Protein AF-A0A9N7YUW0-F1 (afdb_monomer_lite)

Secondary structure (DSSP, 8-state):
---------------------------------------------------PPPPP--TTSSHHHHHHHHHTTSS------------S-HHHHHHHHHHHHHHHHHHHHHHHHHHHHHHHHHHHHHHHHHHHHHHHHHHHHHHHHHHHHHHHHHHHHHHHHHHHHHHHHHHHHHHHHHHHHHHHHHHHHHHHHHHHHHHHHHHHHHHHHHHHHHHH-TTGGGTTTS----S--SS-S-----------------TTHHHHHHHHHHHHHHHHHHHHHHHHHHHHHHHHHHHHHHHHHHHHHHHHHHHHHHHHHHHHHHHHHHHHHHHHHHHHHHHHHHHHHHHHHHHHHHHHHHHHHHHHHHHHHHHHHHHHHHHHHHHHHHHHHHHTTS---S-HHHHHHHHHHHHHHHHHHHHHHHHHHHHHHHHHHHHHHHHHS--S-----------S-----SGGG--TTHHHHHHHHHHHHHHHHHSS-------SHHHHHHHHHHHHHHHHHHHHHHHHHHHHHHHHHHHHHHHHHHHHHHHHHHHHHHHHHHHHHHHHHHHTTSS-HHHHHHHHHHHHHHHHHHHHHHHHHHHHHHHHHHHHHHHHHHHHHHHHHHHHHHHHHHHHHHHHHHHHHHHHHHHHTPPP---------------------SS--------

pLDDT: mean 73.11, std 24.08, range [27.42, 98.0]

Radius of gyration: 76.54 Å; chains: 1; bounding box: 169×118×225 Å

Organism: Pleuronectes platessa (NCBI:txid8262)

Foldseek 3Di:
DDDDDDDDDDDDDDDDDDDDDDDDDDDDDDDDDDDDDDDDDDDDDDDDDDDDDDDDDDPDPPPVVVVVVVVVVPDDPDDDDDDDDDDPPCPPVVVVVVVVVVVVVVVVVVVVVVVVVVVVVVVVVVVVVVVVVVVVVVVVVVVVVVVVVVVVVVVVVVVVVVVVVVVVVVVVVVVVVVVVVVVVVVVVVVVVVVVVVVVVVVVVVVVVVVVCVVVVPPPVVVPVVPDDDDPDPPDDPDDDDDDDDDDDDDDDDDPDVCVVVVVVVVVVVVVVVVVVVVVVVVVVVVVVVVVVVVVVVVVVVVVVVVVVVVVVVVVVVVVVVVVVVVVVVVVVVVVVVVVVVVVVVVVVVVVVVVVVVVVVVVVVVVVVVVVVVVVVVVVVVVVVVVVVPDPDPDDPVVVVVVVVVVVVVVVVVVVVLVVLVVLLVVLVVLLVVLVVVPPDDDDDDDDDDDDPDDPPVDSVPDPPCSSVVSVVSSVVSVVVVVVPDDDDDDDDPVVVVVVVVVVVVVVVVVVVVVVVVVVVVVVVVVVVVVVVVVVVVVVVVVVVVVVVVVVVVVVVVVVCPPVPVVNVVVVVVVVVVVVVVVVVVVVVVVVVVVVVVVVVVVVVVVVVVVVVVVVVVVVVVVVVVVVVVVVVVVVVVVVVPDDDDDDDDDDDDDDDDDDDDDDDPDDPDDDDDDD

Structure (mmCIF, N/CA/C/O backbone):
data_AF-A0A9N7YUW0-F1
#
_entry.id   AF-A0A9N7YUW0-F1
#
loop_
_atom_site.group_PDB
_atom_site.id
_atom_site.type_symbol
_atom_site.label_atom_id
_atom_site.label_alt_id
_atom_site.label_comp_id
_atom_site.label_asym_id
_atom_site.label_entity_id
_atom_site.label_seq_id
_atom_site.pdbx_PDB_ins_code
_atom_site.Cartn_x
_atom_site.Cartn_y
_atom_site.Cartn_z
_atom_site.occupancy
_atom_site.B_iso_or_equiv
_atom_site.auth_seq_id
_atom_site.auth_comp_id
_atom_site.auth_asym_id
_atom_site.auth_atom_id
_atom_site.pdbx_PDB_model_num
ATOM 1 N N . MET A 1 1 ? 71.949 -14.249 -16.313 1.00 35.94 1 MET A N 1
ATOM 2 C CA . MET A 1 1 ? 70.886 -13.232 -16.314 1.00 35.94 1 MET A CA 1
ATOM 3 C C . MET A 1 1 ? 69.766 -13.780 -17.174 1.00 35.94 1 MET A C 1
ATOM 5 O O . MET A 1 1 ? 69.980 -13.961 -18.362 1.00 35.94 1 MET A O 1
ATOM 9 N N . ASP A 1 2 ? 68.710 -14.185 -16.467 1.00 36.38 2 ASP A N 1
ATOM 10 C CA . ASP A 1 2 ? 67.295 -14.394 -16.820 1.00 36.38 2 ASP A CA 1
ATOM 11 C C . ASP A 1 2 ? 66.961 -15.308 -18.023 1.00 36.38 2 ASP A C 1
ATOM 13 O O . ASP A 1 2 ? 67.415 -15.096 -19.134 1.00 36.38 2 ASP A O 1
ATOM 17 N N . GLY A 1 3 ? 66.143 -16.359 -17.921 1.00 36.03 3 GLY A N 1
ATOM 18 C CA . GLY A 1 3 ? 65.212 -16.715 -16.852 1.00 36.03 3 GLY A CA 1
ATOM 19 C C . GLY A 1 3 ? 64.031 -17.559 -17.367 1.00 36.03 3 GLY A C 1
ATOM 20 O O . GLY A 1 3 ? 62.911 -17.087 -17.319 1.00 36.03 3 GLY A O 1
ATOM 21 N N . TRP A 1 4 ? 64.302 -18.775 -17.865 1.00 34.94 4 TRP A N 1
ATOM 22 C CA . TRP A 1 4 ? 63.419 -19.963 -17.933 1.00 34.94 4 TRP A CA 1
ATOM 23 C C . TRP A 1 4 ? 62.058 -19.870 -18.665 1.00 34.94 4 TRP A C 1
ATOM 25 O O . TRP A 1 4 ? 61.071 -19.339 -18.171 1.00 34.94 4 TRP A O 1
ATOM 35 N N . SER A 1 5 ? 61.969 -20.559 -19.809 1.00 32.22 5 SER A N 1
ATOM 36 C CA . SER A 1 5 ? 60.719 -21.023 -20.430 1.00 32.22 5 SER A CA 1
ATOM 37 C C . SER A 1 5 ? 60.823 -22.533 -20.643 1.00 32.22 5 SER A C 1
ATOM 39 O O . SER A 1 5 ? 61.672 -22.983 -21.409 1.00 32.22 5 SER A O 1
ATOM 41 N N . ILE A 1 6 ? 59.987 -23.320 -19.959 1.00 36.06 6 ILE A N 1
ATOM 42 C CA . ILE A 1 6 ? 59.836 -24.758 -20.210 1.00 36.06 6 ILE A CA 1
ATOM 43 C C . ILE A 1 6 ? 58.376 -25.036 -20.559 1.00 36.06 6 ILE A C 1
ATOM 45 O O . ILE A 1 6 ? 57.453 -24.805 -19.782 1.00 36.06 6 ILE A O 1
ATOM 49 N N . THR A 1 7 ? 58.216 -25.529 -21.777 1.00 38.62 7 THR A N 1
ATOM 50 C CA . THR A 1 7 ? 57.043 -26.140 -22.388 1.00 38.62 7 THR A CA 1
ATOM 51 C C . THR A 1 7 ? 56.665 -27.442 -21.681 1.00 38.62 7 THR A C 1
ATOM 53 O O . THR A 1 7 ? 57.523 -28.274 -21.398 1.00 38.62 7 THR A O 1
ATOM 56 N N . SER A 1 8 ? 55.371 -27.678 -21.451 1.00 31.95 8 SER A N 1
ATOM 57 C CA . SER A 1 8 ? 54.840 -29.025 -21.193 1.00 31.95 8 SER A CA 1
ATOM 58 C C . SER A 1 8 ? 53.357 -29.130 -21.559 1.00 31.95 8 SER A C 1
ATOM 60 O O . SER A 1 8 ? 52.520 -28.348 -21.119 1.00 31.95 8 SER A O 1
ATOM 62 N N . ARG A 1 9 ? 53.054 -30.141 -22.372 1.00 33.72 9 ARG A N 1
ATOM 63 C CA . ARG A 1 9 ? 51.741 -30.723 -22.692 1.00 33.72 9 ARG A CA 1
ATOM 64 C C . ARG A 1 9 ? 51.975 -32.252 -22.720 1.00 33.72 9 ARG A C 1
ATOM 66 O O . ARG A 1 9 ? 53.111 -32.655 -22.958 1.00 33.72 9 ARG A O 1
ATOM 73 N N . PRO A 1 10 ? 50.942 -33.106 -22.690 1.00 44.53 10 PRO A N 1
ATOM 74 C CA . PRO A 1 10 ? 50.023 -33.408 -21.591 1.00 44.53 10 PRO A CA 1
ATOM 75 C C . PRO A 1 10 ? 50.118 -34.894 -21.157 1.00 44.53 10 PRO A C 1
ATOM 77 O O . PRO A 1 10 ? 50.583 -35.743 -21.913 1.00 44.53 10 PRO A O 1
ATOM 80 N N . GLY A 1 11 ? 49.605 -35.235 -19.972 1.00 31.61 11 GLY A N 1
ATOM 81 C CA . GLY A 1 11 ? 49.445 -36.620 -19.511 1.00 31.61 11 GLY A CA 1
ATOM 82 C C . GLY A 1 11 ? 48.113 -36.804 -18.780 1.00 31.61 11 GLY A C 1
ATOM 83 O O . GLY A 1 11 ? 47.734 -35.954 -17.981 1.00 31.61 11 GLY A O 1
ATOM 84 N N . GLN A 1 12 ? 47.398 -37.888 -19.102 1.00 40.25 12 GLN A N 1
ATOM 85 C CA . GLN A 1 12 ? 46.165 -38.341 -18.436 1.00 40.25 12 GLN A CA 1
ATOM 86 C C . GLN A 1 12 ? 46.346 -38.513 -16.916 1.00 40.25 12 GLN A C 1
ATOM 88 O O . GLN A 1 12 ? 47.475 -38.675 -16.449 1.00 40.25 12 GLN A O 1
ATOM 93 N N . PRO A 1 13 ? 45.241 -38.608 -16.150 1.00 35.56 13 PRO A N 1
ATOM 94 C CA . PRO A 1 13 ? 45.016 -39.906 -15.498 1.00 35.56 13 PRO A CA 1
ATOM 95 C C . PRO A 1 13 ? 43.543 -40.322 -15.302 1.00 35.56 13 PRO A C 1
ATOM 97 O O . PRO A 1 13 ? 42.621 -39.512 -15.243 1.00 35.56 13 PRO A O 1
ATOM 100 N N . SER A 1 14 ? 43.371 -41.633 -15.136 1.00 32.12 14 SER A N 1
ATOM 101 C CA . SER A 1 14 ? 42.190 -42.341 -14.627 1.00 32.12 14 SER A CA 1
ATOM 102 C C . SER A 1 14 ? 42.435 -42.797 -13.154 1.00 32.12 14 SER A C 1
ATOM 104 O O . SER A 1 14 ? 43.463 -42.435 -12.582 1.00 32.12 14 SER A O 1
ATOM 106 N N . PRO A 1 15 ? 41.507 -43.493 -12.459 1.00 48.00 15 PRO A N 1
ATOM 107 C CA . PRO A 1 15 ? 40.964 -43.083 -11.160 1.00 48.00 15 PRO A CA 1
ATOM 108 C C . PRO A 1 15 ? 41.606 -43.774 -9.935 1.00 48.00 15 PRO A C 1
ATOM 110 O O . PRO A 1 15 ? 42.065 -44.912 -10.016 1.00 48.00 15 PRO A O 1
ATOM 113 N N . VAL A 1 16 ? 41.554 -43.125 -8.762 1.00 33.03 16 VAL A N 1
ATOM 114 C CA . VAL A 1 16 ? 41.955 -43.709 -7.465 1.00 33.03 16 VAL A CA 1
ATOM 115 C C . VAL A 1 16 ? 40.783 -43.726 -6.476 1.00 33.03 16 VAL A C 1
ATOM 117 O O . VAL A 1 16 ? 39.876 -42.901 -6.502 1.00 33.03 16 VAL A O 1
ATOM 120 N N . ARG A 1 17 ? 40.820 -44.770 -5.652 1.00 31.94 17 ARG A N 1
ATOM 121 C CA . ARG A 1 17 ? 39.779 -45.452 -4.885 1.00 31.94 17 ARG A CA 1
ATOM 122 C C . ARG A 1 17 ? 39.569 -44.864 -3.477 1.00 31.94 17 ARG A C 1
ATOM 124 O O . ARG A 1 17 ? 40.528 -44.571 -2.781 1.00 31.94 17 ARG A O 1
ATOM 131 N N . ALA A 1 18 ? 38.295 -44.812 -3.089 1.00 30.75 18 ALA A N 1
ATOM 132 C CA . ALA A 1 18 ? 37.659 -44.949 -1.769 1.00 30.75 18 ALA A CA 1
ATOM 133 C C . ALA A 1 18 ? 38.460 -44.770 -0.452 1.00 30.75 18 ALA A C 1
ATOM 135 O O . ALA A 1 18 ? 39.335 -45.567 -0.119 1.00 30.75 18 ALA A O 1
ATOM 136 N N . GLY A 1 19 ? 37.937 -43.876 0.399 1.00 28.55 19 GLY A N 1
ATOM 137 C CA . GLY A 1 19 ? 38.043 -43.886 1.863 1.00 28.55 19 GLY A CA 1
ATOM 138 C C . GLY A 1 19 ? 36.685 -43.509 2.484 1.00 28.55 19 GLY A C 1
ATOM 139 O O . GLY A 1 19 ? 36.064 -42.542 2.064 1.00 28.55 19 GLY A O 1
ATOM 140 N N . ARG A 1 20 ? 36.202 -44.345 3.410 1.00 34.12 20 ARG A N 1
ATOM 141 C CA . ARG A 1 20 ? 34.862 -44.398 4.041 1.00 34.12 20 ARG A CA 1
ATOM 142 C C . ARG A 1 20 ? 34.511 -43.193 4.919 1.00 34.12 20 ARG A C 1
ATOM 144 O O . ARG A 1 20 ? 35.407 -42.703 5.584 1.00 34.12 20 ARG A O 1
ATOM 151 N N . LEU A 1 21 ? 33.206 -42.934 5.096 1.00 28.95 21 LEU A N 1
ATOM 152 C CA . LEU A 1 21 ? 32.532 -42.609 6.377 1.00 28.95 21 LEU A CA 1
ATOM 153 C C . LEU A 1 21 ? 31.022 -43.011 6.297 1.00 28.95 21 LEU A C 1
ATOM 155 O O . LEU A 1 21 ? 30.549 -43.304 5.197 1.00 28.95 21 LEU A O 1
ATOM 159 N N . PRO A 1 22 ? 30.302 -43.183 7.430 1.00 41.19 22 PRO A N 1
ATOM 160 C CA . PRO A 1 22 ? 29.308 -44.247 7.613 1.00 41.19 22 PRO A CA 1
ATOM 161 C C . PRO A 1 22 ? 27.838 -43.868 7.361 1.00 41.19 22 PRO A C 1
ATOM 163 O O . PRO A 1 22 ? 27.438 -42.713 7.292 1.00 41.19 22 PRO A O 1
ATOM 166 N N . ARG A 1 23 ? 27.045 -44.938 7.265 1.00 29.55 23 ARG A N 1
ATOM 167 C CA . ARG A 1 23 ? 25.604 -45.038 7.023 1.00 29.55 23 ARG A CA 1
ATOM 168 C C . ARG A 1 23 ? 24.810 -44.765 8.310 1.00 29.55 23 ARG A C 1
ATOM 170 O O . ARG A 1 23 ? 25.010 -45.479 9.287 1.00 29.55 23 ARG A O 1
ATOM 177 N N . VAL A 1 24 ? 23.849 -43.842 8.267 1.00 30.05 24 VAL A N 1
ATOM 178 C CA . VAL A 1 24 ? 22.681 -43.827 9.168 1.00 30.05 24 VAL A CA 1
ATOM 179 C C . VAL A 1 24 ? 21.428 -43.844 8.295 1.00 30.05 24 VAL A C 1
ATOM 181 O O . VAL A 1 24 ? 21.305 -43.090 7.333 1.00 30.05 24 VAL A O 1
ATOM 184 N N . GLN A 1 25 ? 20.569 -44.818 8.573 1.00 31.53 25 GLN A N 1
ATOM 185 C CA . GLN A 1 25 ? 19.338 -45.125 7.858 1.00 31.53 25 GLN A CA 1
ATOM 186 C C . GLN A 1 25 ? 18.223 -44.177 8.304 1.00 31.53 25 GLN A C 1
ATOM 188 O O . GLN A 1 25 ? 18.013 -44.026 9.501 1.00 31.53 25 GLN A O 1
ATOM 193 N N . HIS A 1 26 ? 17.434 -43.661 7.362 1.00 31.91 26 HIS A N 1
ATOM 194 C CA . HIS A 1 26 ? 16.040 -43.329 7.639 1.00 31.91 26 HIS A CA 1
ATOM 195 C C . HIS A 1 26 ? 15.146 -43.972 6.579 1.00 31.91 26 HIS A C 1
ATOM 197 O O . HIS A 1 26 ? 15.302 -43.772 5.374 1.00 31.91 26 HIS A O 1
ATOM 203 N N . HIS A 1 27 ? 14.263 -44.826 7.087 1.00 29.06 27 HIS A N 1
ATOM 204 C CA . HIS A 1 27 ? 13.185 -45.496 6.388 1.00 29.06 27 HIS A CA 1
ATOM 205 C C . HIS A 1 27 ? 12.212 -44.482 5.779 1.00 29.06 27 HIS A C 1
ATOM 207 O O . HIS A 1 27 ? 11.758 -43.574 6.467 1.00 29.06 27 HIS A O 1
ATOM 213 N N . TRP A 1 28 ? 11.831 -44.700 4.522 1.00 28.92 28 TRP A N 1
ATOM 214 C CA . TRP A 1 28 ? 10.609 -44.140 3.953 1.00 28.92 28 TRP A CA 1
ATOM 215 C C . TRP A 1 28 ? 9.543 -45.231 4.011 1.00 28.92 28 TRP A C 1
ATOM 217 O O . TRP A 1 28 ? 9.632 -46.228 3.295 1.00 28.92 28 TRP A O 1
ATOM 227 N N . SER A 1 29 ? 8.564 -45.078 4.900 1.00 27.42 29 SER A N 1
ATOM 228 C CA . SER A 1 29 ? 7.358 -45.898 4.905 1.00 27.42 29 SER A CA 1
ATOM 229 C C . SER A 1 29 ? 6.376 -45.343 3.877 1.00 27.42 29 SER A C 1
ATOM 231 O O . SER A 1 29 ? 5.880 -44.225 3.988 1.00 27.42 29 SER A O 1
ATOM 233 N N . TRP A 1 30 ? 6.091 -46.147 2.858 1.00 27.66 30 TRP A N 1
ATOM 234 C CA . TRP A 1 30 ? 4.898 -45.995 2.036 1.00 27.66 30 TRP A CA 1
ATOM 235 C C . TRP A 1 30 ? 3.723 -46.617 2.790 1.00 27.66 30 TRP A C 1
ATOM 237 O O . TRP A 1 30 ? 3.786 -47.784 3.172 1.00 27.66 30 TRP A O 1
ATOM 247 N N . THR A 1 31 ? 2.641 -45.865 2.970 1.00 30.97 31 THR A N 1
ATOM 248 C CA . THR A 1 31 ? 1.319 -46.441 3.237 1.00 30.97 31 THR A CA 1
ATOM 249 C C . THR A 1 31 ? 0.355 -45.916 2.187 1.00 30.97 31 THR A C 1
ATOM 251 O O . THR A 1 31 ? 0.099 -44.722 2.071 1.00 30.97 31 THR A O 1
ATOM 254 N N . ALA A 1 32 ? -0.118 -46.843 1.362 1.00 32.41 32 ALA A N 1
ATOM 255 C CA . ALA A 1 32 ? -1.231 -46.651 0.456 1.00 32.41 32 ALA A CA 1
ATOM 256 C C . ALA A 1 32 ? -2.531 -46.870 1.235 1.00 32.41 32 ALA A C 1
ATOM 258 O O . ALA A 1 32 ? -2.669 -47.885 1.919 1.00 32.41 32 ALA A O 1
ATOM 259 N N . THR A 1 33 ? -3.515 -45.981 1.100 1.00 32.84 33 THR A N 1
ATOM 260 C CA . THR A 1 33 ? -4.917 -46.329 1.372 1.00 32.84 33 THR A CA 1
ATOM 261 C C . THR A 1 33 ? -5.847 -45.553 0.436 1.00 32.84 33 THR A C 1
ATOM 263 O O . THR A 1 33 ? -6.101 -44.370 0.614 1.00 32.84 33 THR A O 1
ATOM 266 N N . ALA A 1 34 ? -6.273 -46.284 -0.596 1.00 29.83 34 ALA A N 1
ATOM 267 C CA . ALA A 1 34 ? -7.558 -46.285 -1.296 1.00 29.83 34 ALA A CA 1
ATOM 268 C C . ALA A 1 34 ? -8.252 -44.959 -1.679 1.00 29.83 34 ALA A C 1
ATOM 270 O O . ALA A 1 34 ? -8.882 -44.284 -0.872 1.00 29.83 34 ALA A O 1
ATOM 271 N N . TRP A 1 35 ? -8.307 -44.729 -2.994 1.00 32.16 35 TRP A N 1
ATOM 272 C CA . TRP A 1 35 ? -9.440 -44.088 -3.659 1.00 32.16 35 TRP A CA 1
ATOM 273 C C . TRP A 1 35 ? -10.651 -45.022 -3.724 1.00 32.16 35 TRP A C 1
ATOM 275 O O . TRP A 1 35 ? -10.512 -46.199 -4.062 1.00 32.16 35 TRP A O 1
ATOM 285 N N . SER A 1 36 ? -11.842 -44.459 -3.517 1.00 33.31 36 SER A N 1
ATOM 286 C CA . SER A 1 36 ? -13.099 -44.876 -4.155 1.00 33.31 36 SER A CA 1
ATOM 287 C C . SER A 1 36 ? -14.184 -43.788 -4.004 1.00 33.31 36 SER A C 1
ATOM 289 O O . SER A 1 36 ? -14.006 -42.876 -3.199 1.00 33.31 36 SER A O 1
ATOM 291 N N . PRO A 1 37 ? -15.233 -43.806 -4.850 1.00 49.59 37 PRO A N 1
ATOM 292 C CA . PRO A 1 37 ? -15.671 -42.642 -5.626 1.00 49.59 37 PRO A CA 1
ATOM 293 C C . PRO A 1 37 ? -16.981 -42.007 -5.126 1.00 49.59 37 PRO A C 1
ATOM 295 O O . PRO A 1 37 ? -17.709 -42.592 -4.329 1.00 49.59 37 PRO A O 1
ATOM 298 N N . GLY A 1 38 ? -17.282 -40.797 -5.611 1.00 38.53 38 GLY A N 1
ATOM 299 C CA . GLY A 1 38 ? -18.463 -40.019 -5.210 1.00 38.53 38 GLY A CA 1
ATOM 300 C C . GLY A 1 38 ? -19.817 -40.594 -5.651 1.00 38.53 38 GLY A C 1
ATOM 301 O O . GLY A 1 38 ? -19.883 -41.516 -6.466 1.00 38.53 38 GLY A O 1
ATOM 302 N N . PRO A 1 39 ? -20.911 -39.982 -5.161 1.00 43.69 39 PRO A N 1
ATOM 303 C CA . PRO A 1 39 ? -21.980 -39.584 -6.074 1.00 43.69 39 PRO A CA 1
ATOM 304 C C . PRO A 1 39 ? -22.557 -38.167 -5.834 1.00 43.69 39 PRO A C 1
ATOM 306 O O . PRO A 1 39 ? -22.306 -37.504 -4.835 1.00 43.69 39 PRO A O 1
ATOM 309 N N . ALA A 1 40 ? -23.323 -37.773 -6.853 1.00 33.41 40 ALA A N 1
ATOM 310 C CA . ALA A 1 40 ? -24.073 -36.563 -7.209 1.00 33.41 40 ALA A CA 1
ATOM 311 C C . ALA A 1 40 ? -24.951 -35.850 -6.129 1.00 33.41 40 ALA A C 1
ATOM 313 O O . ALA A 1 40 ? -25.152 -36.371 -5.034 1.00 33.41 40 ALA A O 1
ATOM 314 N N . PRO A 1 41 ? -25.501 -34.649 -6.447 1.00 60.19 41 PRO A N 1
ATOM 315 C CA . PRO A 1 41 ? -25.933 -33.622 -5.494 1.00 60.19 41 PRO A CA 1
ATOM 316 C C . PRO A 1 41 ? -27.438 -33.655 -5.200 1.00 60.19 41 PRO A C 1
ATOM 318 O O . PRO A 1 41 ? -28.224 -33.813 -6.128 1.00 60.19 41 PRO A O 1
ATOM 321 N N . LEU A 1 42 ? -27.868 -33.388 -3.956 1.00 31.19 42 LEU A N 1
ATOM 322 C CA . LEU A 1 42 ? -29.269 -33.055 -3.657 1.00 31.19 42 LEU A CA 1
ATOM 323 C C . LEU A 1 42 ? -29.467 -32.172 -2.404 1.00 31.19 42 LEU A C 1
ATOM 325 O O . LEU A 1 42 ? -29.057 -32.524 -1.305 1.00 31.19 42 LEU A O 1
ATOM 329 N N . ARG A 1 43 ? -30.272 -31.122 -2.634 1.00 28.98 43 ARG A N 1
ATOM 330 C CA . ARG A 1 43 ? -31.309 -30.487 -1.787 1.00 28.98 43 ARG A CA 1
ATOM 331 C C . ARG A 1 43 ? -30.935 -29.547 -0.628 1.00 28.98 43 ARG A C 1
ATOM 333 O O . ARG A 1 43 ? -30.531 -29.942 0.455 1.00 28.98 43 ARG A O 1
ATOM 340 N N . ILE A 1 44 ? -31.329 -28.295 -0.872 1.00 40.53 44 ILE A N 1
ATOM 341 C CA . ILE A 1 44 ? -31.842 -27.278 0.059 1.00 40.53 44 ILE A CA 1
ATOM 342 C C . ILE A 1 44 ? -32.731 -27.899 1.158 1.00 40.53 44 ILE A C 1
ATOM 344 O O . ILE A 1 44 ? -33.625 -28.692 0.834 1.00 40.53 44 ILE A O 1
ATOM 348 N N . PRO A 1 45 ? -32.622 -27.404 2.403 1.00 35.31 45 PRO A N 1
ATOM 349 C CA . PRO A 1 45 ? -33.817 -27.067 3.162 1.00 35.31 45 PRO A CA 1
ATOM 350 C C . PRO A 1 45 ? -33.824 -25.593 3.584 1.00 35.31 45 PRO A C 1
ATOM 352 O O . PRO A 1 45 ? -32.809 -24.981 3.906 1.00 35.31 45 PRO A O 1
ATOM 355 N N . ALA A 1 46 ? -35.027 -25.039 3.518 1.00 29.95 46 ALA A N 1
ATOM 356 C CA . ALA A 1 46 ? -35.374 -23.676 3.846 1.00 29.95 46 ALA A CA 1
ATOM 357 C C . ALA A 1 46 ? -35.274 -23.379 5.352 1.00 29.95 46 ALA A C 1
ATOM 359 O O . ALA A 1 46 ? -35.400 -24.273 6.184 1.00 29.95 46 ALA A O 1
ATOM 360 N N . ALA A 1 47 ? -35.099 -22.085 5.631 1.00 39.12 47 ALA A N 1
ATOM 361 C CA . ALA A 1 47 ? -35.617 -21.302 6.752 1.00 39.12 47 ALA A CA 1
ATOM 362 C C . ALA A 1 47 ? -36.106 -22.053 8.002 1.00 39.12 47 ALA A C 1
ATOM 364 O O . ALA A 1 47 ? -37.089 -22.787 7.933 1.00 39.12 47 ALA A O 1
ATOM 365 N N . SER A 1 48 ? -35.544 -21.708 9.168 1.00 33.94 48 SER A N 1
ATOM 366 C CA . SER A 1 48 ? -36.294 -21.275 10.364 1.00 33.94 48 SER A CA 1
ATOM 367 C C . SER A 1 48 ? -35.380 -21.051 11.573 1.00 33.94 48 SER A C 1
ATOM 369 O O . SER A 1 48 ? -34.483 -21.843 11.832 1.00 33.94 48 SER A O 1
ATOM 371 N N . ARG A 1 49 ? -35.763 -20.044 12.370 1.00 29.88 49 ARG A N 1
ATOM 372 C CA . ARG A 1 49 ? -35.432 -19.790 13.786 1.00 29.88 49 ARG A CA 1
ATOM 373 C C . ARG A 1 49 ? -34.136 -19.049 14.123 1.00 29.88 49 ARG A C 1
ATOM 375 O O . ARG A 1 49 ? -33.141 -19.598 14.573 1.00 29.88 49 ARG A O 1
ATOM 382 N N . VAL A 1 50 ? -34.299 -17.731 14.054 1.00 37.22 50 VAL A N 1
ATOM 383 C CA . VAL A 1 50 ? -33.829 -16.752 15.042 1.00 37.22 50 VAL A CA 1
ATOM 384 C C . VAL A 1 50 ? -34.100 -17.242 16.474 1.00 37.22 50 VAL A C 1
ATOM 386 O O . VAL A 1 50 ? -35.239 -17.580 16.797 1.00 37.22 50 VAL A O 1
ATOM 389 N N . HIS A 1 51 ? -33.083 -17.203 17.339 1.00 30.39 51 HIS A N 1
ATOM 390 C CA . HIS A 1 51 ? -33.254 -17.021 18.782 1.00 30.39 51 HIS A CA 1
ATOM 391 C C . HIS A 1 51 ? -32.230 -15.999 19.304 1.00 30.39 51 HIS A C 1
ATOM 393 O O . HIS A 1 51 ? -31.101 -15.981 18.812 1.00 30.39 51 HIS A O 1
ATOM 399 N N . PRO A 1 52 ? -32.614 -15.130 20.259 1.00 40.28 52 PRO A N 1
ATOM 400 C CA . PRO A 1 52 ? -31.871 -13.918 20.579 1.00 40.28 52 PRO A CA 1
ATOM 401 C C . PRO A 1 52 ? -30.850 -14.137 21.696 1.00 40.28 52 PRO A C 1
ATOM 403 O O . PRO A 1 52 ? -31.037 -14.958 22.596 1.00 40.28 52 PRO A O 1
ATOM 406 N N . LEU A 1 53 ? -29.798 -13.322 21.650 1.00 30.25 53 LEU A N 1
ATOM 407 C CA . LEU A 1 53 ? -28.813 -13.171 22.708 1.00 30.25 53 LEU A CA 1
ATOM 408 C C . LEU A 1 53 ? -29.462 -12.699 24.021 1.00 30.25 53 LEU A C 1
ATOM 410 O O . LEU A 1 53 ? -30.256 -11.761 24.057 1.00 30.25 53 LEU A O 1
ATOM 414 N N . ARG A 1 54 ? -29.055 -13.355 25.111 1.00 28.91 54 ARG A N 1
ATOM 415 C CA . ARG A 1 54 ? -29.275 -12.957 26.505 1.00 28.91 54 ARG A CA 1
ATOM 416 C C . ARG A 1 54 ? -28.567 -11.625 26.783 1.00 28.91 54 ARG A C 1
ATOM 418 O O . ARG A 1 54 ? -27.342 -11.562 26.738 1.00 28.91 54 ARG A O 1
ATOM 425 N N . HIS A 1 55 ? -29.339 -10.601 27.136 1.00 30.38 55 HIS A N 1
ATOM 426 C CA . HIS A 1 55 ? -28.840 -9.399 27.799 1.00 30.38 55 HIS A CA 1
ATOM 427 C C . HIS A 1 55 ? -28.496 -9.696 29.263 1.00 30.38 55 HIS A C 1
ATOM 429 O O . HIS A 1 55 ? -29.274 -10.322 29.985 1.00 30.38 55 HIS A O 1
ATOM 435 N N . ALA A 1 56 ? -27.342 -9.198 29.695 1.00 32.31 56 ALA A N 1
ATOM 436 C CA . ALA A 1 56 ? -27.029 -8.966 31.094 1.00 32.31 56 ALA A CA 1
ATOM 437 C C . ALA A 1 56 ? -27.521 -7.567 31.509 1.00 32.31 56 ALA A C 1
ATOM 439 O O . ALA A 1 56 ? -27.346 -6.609 30.760 1.00 32.31 56 ALA A O 1
ATOM 440 N N . GLY A 1 57 ? -28.069 -7.479 32.726 1.00 38.16 57 GLY A N 1
ATOM 441 C CA . GLY A 1 57 ? -28.056 -6.282 33.572 1.00 38.16 57 GLY A CA 1
ATOM 442 C C . GLY A 1 57 ? -29.171 -5.256 33.372 1.00 38.16 57 GLY A C 1
ATOM 443 O O . GLY A 1 57 ? -29.009 -4.321 32.600 1.00 38.16 57 GLY A O 1
ATOM 444 N N . THR A 1 58 ? -30.242 -5.342 34.169 1.00 35.31 58 THR A N 1
ATOM 445 C CA . THR A 1 58 ? -30.931 -4.152 34.723 1.00 35.31 58 THR A CA 1
ATOM 446 C C . THR A 1 58 ? -31.749 -4.552 35.960 1.00 35.31 58 THR A C 1
ATOM 448 O O . THR A 1 58 ? -32.977 -4.539 35.974 1.00 35.31 58 THR A O 1
ATOM 451 N N . GLY A 1 59 ? -31.048 -4.993 37.009 1.00 42.53 59 GLY A N 1
ATOM 452 C CA . GLY A 1 59 ? -31.611 -5.042 38.357 1.00 42.53 59 GLY A CA 1
ATOM 453 C C . GLY A 1 59 ? -31.706 -3.609 38.875 1.00 42.53 59 GLY A C 1
ATOM 454 O O . GLY A 1 59 ? -30.691 -2.932 38.976 1.00 42.53 59 GLY A O 1
ATOM 455 N N . GLY A 1 60 ? -32.921 -3.127 39.107 1.00 42.19 60 GLY A N 1
ATOM 456 C CA . GLY A 1 60 ? -33.167 -1.742 39.527 1.00 42.19 60 GLY A CA 1
ATOM 457 C C . GLY A 1 60 ? -34.626 -1.298 39.427 1.00 42.19 60 GLY A C 1
ATOM 458 O O . GLY A 1 60 ? -34.972 -0.239 39.925 1.00 42.19 60 GLY A O 1
ATOM 459 N N . LEU A 1 61 ? -35.501 -2.107 38.824 1.00 44.19 61 LEU A N 1
ATOM 460 C CA . LEU A 1 61 ? -36.917 -1.761 38.646 1.00 44.19 61 LEU A CA 1
ATOM 461 C C . LEU A 1 61 ? -37.855 -2.383 39.693 1.00 44.19 61 LEU A C 1
ATOM 463 O O . LEU A 1 61 ? -39.049 -2.121 39.653 1.00 44.19 61 LEU A O 1
ATOM 467 N N . GLY A 1 62 ? -37.337 -3.201 40.617 1.00 41.91 62 GLY A N 1
ATOM 468 C CA . GLY A 1 62 ? -38.153 -3.855 41.648 1.00 41.91 62 GLY A CA 1
ATOM 469 C C . GLY A 1 62 ? -38.525 -2.939 42.816 1.00 41.91 62 GLY A C 1
ATOM 470 O O . GLY A 1 62 ? -39.648 -2.997 43.290 1.00 41.91 62 GLY A O 1
ATOM 471 N N . MET A 1 63 ? -37.614 -2.052 43.228 1.00 46.84 63 MET A N 1
ATOM 472 C CA . MET A 1 63 ? -37.790 -1.226 44.434 1.00 46.84 63 MET A CA 1
ATOM 473 C C . MET A 1 63 ? -38.652 0.022 44.189 1.00 46.84 63 MET A C 1
ATOM 475 O O . MET A 1 63 ? -39.411 0.429 45.058 1.00 46.84 63 MET A O 1
ATOM 479 N N . ALA A 1 64 ? -38.598 0.596 42.982 1.00 48.06 64 ALA A N 1
ATOM 480 C CA . ALA A 1 64 ? -39.383 1.786 42.640 1.00 48.06 64 ALA A CA 1
ATOM 481 C C . ALA A 1 64 ? -40.888 1.491 42.471 1.00 48.06 64 ALA A C 1
ATOM 483 O O . ALA A 1 64 ? -41.708 2.397 42.563 1.00 48.06 64 ALA A O 1
ATOM 484 N N . LEU A 1 65 ? -41.259 0.226 42.231 1.00 46.09 65 LEU A N 1
ATOM 485 C CA . LEU A 1 65 ? -42.659 -0.191 42.108 1.00 46.09 65 LEU A CA 1
ATOM 486 C C . LEU A 1 65 ? -43.352 -0.341 43.467 1.00 46.09 65 LEU A C 1
ATOM 488 O O . LEU A 1 65 ? -44.555 -0.118 43.540 1.00 46.09 65 LEU A O 1
ATOM 492 N N . GLU A 1 66 ? -42.626 -0.677 44.535 1.00 51.09 66 GLU A N 1
ATOM 493 C CA . GLU A 1 66 ? -43.203 -0.749 45.887 1.00 51.09 66 GLU A CA 1
ATOM 494 C C . GLU A 1 66 ? -43.343 0.642 46.523 1.00 51.09 66 GLU A C 1
ATOM 496 O O . GLU A 1 66 ? -44.345 0.915 47.183 1.00 51.09 66 GLU A O 1
ATOM 501 N N . GLU A 1 67 ? -42.403 1.552 46.251 1.00 50.28 67 GLU A N 1
ATOM 502 C CA . GLU A 1 67 ? -42.405 2.913 46.807 1.00 50.28 67 GLU A CA 1
ATOM 503 C C . GLU A 1 67 ? -43.474 3.822 46.154 1.00 50.28 67 GLU A C 1
ATOM 505 O O . GLU A 1 67 ? -44.145 4.594 46.840 1.00 50.28 67 GLU A O 1
ATOM 510 N N . GLU A 1 68 ? -43.742 3.657 44.852 1.00 54.66 68 GLU A N 1
ATOM 511 C CA . GLU A 1 68 ? -44.829 4.360 44.140 1.00 54.66 68 GLU A CA 1
ATOM 512 C C . GLU A 1 68 ? -46.228 3.789 44.457 1.00 54.66 68 GLU A C 1
ATOM 514 O O . GLU A 1 68 ? -47.216 4.529 44.474 1.00 54.66 68 GLU A O 1
ATOM 519 N N . LEU A 1 69 ? -46.342 2.487 44.762 1.00 51.84 69 LEU A N 1
ATOM 520 C CA . LEU A 1 69 ? -47.614 1.872 45.170 1.00 51.84 69 LEU A CA 1
ATOM 521 C C . LEU A 1 69 ? -48.036 2.269 46.595 1.00 51.84 69 LEU A C 1
ATOM 523 O O . LEU A 1 69 ? -49.236 2.354 46.848 1.00 51.84 69 LEU A O 1
ATOM 527 N N . ALA A 1 70 ? -47.090 2.568 47.493 1.00 54.66 70 ALA A N 1
ATOM 528 C CA . ALA A 1 70 ? -47.379 3.027 48.856 1.00 54.66 70 ALA A CA 1
ATOM 529 C C . ALA A 1 70 ? -47.810 4.508 48.924 1.00 54.66 70 ALA A C 1
ATOM 531 O O . ALA A 1 70 ? -48.618 4.885 49.773 1.00 54.66 70 ALA A O 1
ATOM 532 N N . MET A 1 71 ? -47.320 5.344 48.002 1.00 51.16 71 MET A N 1
ATOM 533 C CA . MET A 1 71 ? -47.667 6.772 47.920 1.00 51.16 71 MET A CA 1
ATOM 534 C C . MET A 1 71 ? -49.048 7.019 47.286 1.00 51.16 71 MET A C 1
ATOM 536 O O . MET A 1 71 ? -49.723 7.987 47.628 1.00 51.16 71 MET A O 1
ATOM 540 N N . LEU A 1 72 ? -49.514 6.131 46.399 1.00 46.31 72 LEU A N 1
ATOM 541 C CA . LEU A 1 72 ? -50.797 6.280 45.691 1.00 46.31 72 LEU A CA 1
ATOM 542 C C . LEU A 1 72 ? -52.004 5.644 46.405 1.00 46.31 72 LEU A C 1
ATOM 544 O O . LEU A 1 72 ? -53.128 5.761 45.917 1.00 46.31 72 LEU A O 1
ATOM 548 N N . THR A 1 73 ? -51.803 5.002 47.558 1.00 44.44 73 THR A N 1
ATOM 549 C CA . THR A 1 73 ? -52.890 4.563 48.453 1.00 44.44 73 THR A CA 1
ATOM 550 C C . THR A 1 73 ? -53.281 5.616 49.497 1.00 44.44 73 THR A C 1
ATOM 552 O O . THR A 1 73 ? -54.186 5.363 50.286 1.00 44.44 73 THR A O 1
ATOM 555 N N . GLY A 1 74 ? -52.609 6.775 49.521 1.00 49.06 74 GLY A N 1
ATOM 556 C CA . GLY A 1 74 ? -52.736 7.776 50.585 1.00 49.06 74 GLY A CA 1
ATOM 557 C C . GLY A 1 74 ? -53.619 8.994 50.307 1.00 49.06 74 GLY A C 1
ATOM 558 O O . GLY A 1 74 ? -53.793 9.795 51.218 1.00 49.06 74 GLY A O 1
ATOM 559 N N . GLU A 1 75 ? -54.184 9.184 49.109 1.00 44.03 75 GLU A N 1
ATOM 560 C CA . GLU A 1 75 ? -54.936 10.414 48.820 1.00 44.03 75 GLU A CA 1
ATOM 561 C C . GLU A 1 75 ? -56.276 10.184 48.108 1.00 44.03 75 GLU A C 1
ATOM 563 O O . GLU A 1 75 ? -56.324 9.651 46.997 1.00 44.03 75 GLU A O 1
ATOM 568 N N . ARG A 1 76 ? -57.315 10.755 48.744 1.00 40.72 76 ARG A N 1
ATOM 569 C CA . ARG A 1 76 ? -58.686 11.070 48.286 1.00 40.72 76 ARG A CA 1
ATOM 570 C C . ARG A 1 76 ? -59.786 10.084 48.680 1.00 40.72 76 ARG A C 1
ATOM 572 O O . ARG A 1 76 ? -60.357 9.395 47.840 1.00 40.72 76 ARG A O 1
ATOM 579 N N . ASP A 1 77 ? -60.132 10.147 49.963 1.00 37.03 77 ASP A N 1
ATOM 580 C CA . ASP A 1 77 ? -61.509 9.987 50.431 1.00 37.03 77 ASP A CA 1
ATOM 581 C C . ASP A 1 77 ? -62.263 11.305 50.190 1.00 37.03 77 ASP A C 1
ATOM 583 O O . ASP A 1 77 ? -62.161 12.237 50.979 1.00 37.03 77 ASP A O 1
ATOM 587 N N . ASP A 1 78 ? -62.998 11.388 49.089 1.00 47.03 78 ASP A N 1
ATOM 588 C CA . ASP A 1 78 ? -64.078 12.354 48.885 1.00 47.03 78 ASP A CA 1
ATOM 589 C C . ASP A 1 78 ? -65.141 11.610 48.067 1.00 47.03 78 ASP A C 1
ATOM 591 O O . ASP A 1 78 ? -64.874 11.323 46.908 1.00 47.03 78 ASP A O 1
ATOM 595 N N . GLU A 1 79 ? -66.271 11.223 48.672 1.00 37.72 79 GLU A N 1
ATOM 596 C CA . GLU A 1 79 ? -67.633 11.296 48.096 1.00 37.72 79 GLU A CA 1
ATOM 597 C C . GLU A 1 79 ? -68.692 10.868 49.142 1.00 37.72 79 GLU A C 1
ATOM 599 O O . GLU A 1 79 ? -68.787 9.711 49.547 1.00 37.72 79 GLU A O 1
ATOM 604 N N . GLU A 1 80 ? -69.452 11.882 49.571 1.00 37.41 80 GLU A N 1
ATOM 605 C CA . GLU A 1 80 ? -70.891 11.933 49.887 1.00 37.41 80 GLU A CA 1
ATOM 606 C C . GLU A 1 80 ? -71.562 10.851 50.766 1.00 37.41 80 GLU A C 1
ATOM 608 O O . GLU A 1 80 ? -71.906 9.748 50.342 1.00 37.41 80 GLU A O 1
ATOM 613 N N . GLU A 1 81 ? -71.927 11.275 51.984 1.00 45.53 81 GLU A N 1
ATOM 614 C CA . GLU A 1 81 ? -73.058 10.744 52.754 1.00 45.53 81 GLU A CA 1
ATOM 615 C C . GLU A 1 81 ? -74.405 11.132 52.108 1.00 45.53 81 GLU A C 1
ATOM 617 O O . GLU A 1 81 ? -74.669 12.314 51.894 1.00 45.53 81 GLU A O 1
ATOM 622 N N . LEU A 1 82 ? -75.310 10.161 51.923 1.00 33.50 82 LEU A N 1
ATOM 623 C CA . LEU A 1 82 ? -76.770 10.350 51.995 1.00 33.50 82 LEU A CA 1
ATOM 624 C C . LEU A 1 82 ? -77.459 9.028 52.418 1.00 33.50 82 LEU A C 1
ATOM 626 O O . LEU A 1 82 ? -76.994 7.952 52.034 1.00 33.50 82 LEU A O 1
ATOM 630 N N . PRO A 1 83 ? -78.538 9.082 53.228 1.00 66.19 83 PRO A N 1
ATOM 631 C CA . PRO A 1 83 ? -79.072 7.945 53.978 1.00 66.19 83 PRO A CA 1
ATOM 632 C C . PRO A 1 83 ? -80.276 7.290 53.278 1.00 66.19 83 PRO A C 1
ATOM 634 O O . PRO A 1 83 ? -80.989 7.967 52.547 1.00 66.19 83 PRO A O 1
ATOM 637 N N . ASP A 1 84 ? -80.536 5.998 53.531 1.00 33.75 84 ASP A N 1
ATOM 638 C CA . ASP A 1 84 ? -81.861 5.535 53.991 1.00 33.75 84 ASP A CA 1
ATOM 639 C C . ASP A 1 84 ? -82.003 4.004 54.156 1.00 33.75 84 ASP A C 1
ATOM 641 O O . ASP A 1 84 ? -81.657 3.208 53.287 1.00 33.75 84 ASP A O 1
ATOM 645 N N . LEU A 1 85 ? -82.643 3.675 55.286 1.00 40.88 85 LEU A N 1
ATOM 646 C CA . LEU A 1 85 ? -83.523 2.543 55.613 1.00 40.88 85 LEU A CA 1
ATOM 647 C C . LEU A 1 85 ? -83.006 1.087 55.612 1.00 40.88 85 LEU A C 1
ATOM 649 O O . LEU A 1 85 ? -82.777 0.443 54.591 1.00 40.88 85 LEU A O 1
ATOM 653 N N . GLU A 1 86 ? -83.022 0.518 56.822 1.00 45.41 86 GLU A N 1
ATOM 654 C CA . GLU A 1 86 ? -82.913 -0.909 57.138 1.00 45.41 86 GLU A CA 1
ATOM 655 C C . GLU A 1 86 ? -84.069 -1.761 56.572 1.00 45.41 86 GLU A C 1
ATOM 657 O O . GLU A 1 86 ? -85.239 -1.418 56.727 1.00 45.41 86 GLU A O 1
ATOM 662 N N . MET A 1 87 ? -83.737 -2.952 56.048 1.00 37.31 87 MET A N 1
ATOM 663 C CA . MET A 1 87 ? -84.556 -4.181 56.080 1.00 37.31 87 MET A CA 1
ATOM 664 C C . MET A 1 87 ? -83.623 -5.419 56.040 1.00 37.31 87 MET A C 1
ATOM 666 O O . MET A 1 87 ? -82.597 -5.392 55.355 1.00 37.31 87 MET A O 1
ATOM 670 N N . PRO A 1 88 ? -83.938 -6.527 56.744 1.00 50.38 88 PRO A N 1
ATOM 671 C CA . PRO A 1 88 ? -83.006 -7.623 56.987 1.00 50.38 88 PRO A CA 1
ATOM 672 C C . PRO A 1 88 ? -82.968 -8.608 55.806 1.00 50.38 88 PRO A C 1
ATOM 674 O O . PRO A 1 88 ? -83.659 -9.621 55.794 1.00 50.38 88 PRO A O 1
ATOM 677 N N . VAL A 1 89 ? -82.125 -8.322 54.812 1.00 43.50 89 VAL A N 1
ATOM 678 C CA . VAL A 1 89 ? -81.623 -9.301 53.812 1.00 43.50 89 VAL A CA 1
ATOM 679 C C . VAL A 1 89 ? -80.083 -9.207 53.717 1.00 43.50 89 VAL A C 1
ATOM 681 O O . VAL A 1 89 ? -79.451 -9.532 52.717 1.00 43.50 89 VAL A O 1
ATOM 684 N N . VAL A 1 90 ? -79.455 -8.722 54.791 1.00 50.69 90 VAL A N 1
ATOM 685 C CA . VAL A 1 90 ? -78.188 -7.967 54.771 1.00 50.69 90 VAL A CA 1
ATOM 686 C C . VAL A 1 90 ? -76.922 -8.795 54.481 1.00 50.69 90 VAL A C 1
ATOM 688 O O . VAL A 1 90 ? -75.877 -8.213 54.241 1.00 50.69 90 VAL A O 1
ATOM 691 N N . GLY A 1 91 ? -76.977 -10.126 54.383 1.00 52.12 91 GLY A N 1
ATOM 692 C CA . GLY A 1 91 ? -75.789 -10.923 54.025 1.00 52.12 91 GLY A CA 1
ATOM 693 C C . GLY A 1 91 ? -75.464 -10.889 52.527 1.00 52.12 91 GLY A C 1
ATOM 694 O O . GLY A 1 91 ? -74.476 -10.310 52.094 1.00 52.12 91 GLY A O 1
ATOM 695 N N . HIS A 1 92 ? -76.344 -11.465 51.703 1.00 53.09 92 HIS A N 1
ATOM 696 C CA . HIS A 1 92 ? -76.053 -11.700 50.283 1.00 53.09 92 HIS A CA 1
ATOM 697 C C . HIS A 1 92 ? -75.956 -10.425 49.436 1.00 53.09 92 HIS A C 1
ATOM 699 O O . HIS A 1 92 ? -75.169 -10.388 48.498 1.00 53.09 92 HIS A O 1
ATOM 705 N N . ASN A 1 93 ? -76.734 -9.380 49.741 1.00 55.00 93 ASN A N 1
ATOM 706 C CA . ASN A 1 93 ? -76.687 -8.128 48.976 1.00 55.00 93 ASN A CA 1
ATOM 707 C C . ASN A 1 93 ? -75.471 -7.263 49.345 1.00 55.00 93 ASN A C 1
ATOM 709 O O . ASN A 1 93 ? -74.912 -6.613 48.464 1.00 55.00 93 ASN A O 1
ATOM 713 N N . ALA A 1 94 ? -75.026 -7.283 50.606 1.00 66.00 94 ALA A N 1
ATOM 714 C CA . ALA A 1 94 ? -73.782 -6.629 51.014 1.00 66.00 94 ALA A CA 1
ATOM 715 C C . ALA A 1 94 ? -72.555 -7.360 50.436 1.00 66.00 94 ALA A C 1
ATOM 717 O O . ALA A 1 94 ? -71.624 -6.718 49.945 1.00 66.00 94 ALA A O 1
ATOM 718 N N . ASP A 1 95 ? -72.600 -8.695 50.391 1.00 75.44 95 ASP A N 1
ATOM 719 C CA . ASP A 1 95 ? -71.589 -9.524 49.727 1.00 75.44 95 ASP A CA 1
ATOM 720 C C . ASP A 1 95 ? -71.566 -9.296 48.203 1.00 75.44 95 ASP A C 1
ATOM 722 O O . ASP A 1 95 ? -70.498 -9.208 47.600 1.00 75.44 95 ASP A O 1
ATOM 726 N N . LEU A 1 96 ? -72.726 -9.113 47.557 1.00 80.69 96 LEU A N 1
ATOM 727 C CA . LEU A 1 96 ? -72.786 -8.793 46.126 1.00 80.69 96 LEU A CA 1
ATOM 728 C C . LEU A 1 96 ? -72.220 -7.396 45.823 1.00 80.69 96 LEU A C 1
ATOM 730 O O . LEU A 1 96 ? -71.484 -7.224 44.854 1.00 80.69 96 LEU A O 1
ATOM 734 N N . LEU A 1 97 ? -72.546 -6.395 46.646 1.00 82.75 97 LEU A N 1
ATOM 735 C CA . LEU A 1 97 ? -72.056 -5.021 46.485 1.00 82.75 97 LEU A CA 1
ATOM 736 C C . LEU A 1 97 ? -70.553 -4.907 46.767 1.00 82.75 97 LEU A C 1
ATOM 738 O O . LEU A 1 97 ? -69.845 -4.199 46.049 1.00 82.75 97 LEU A O 1
ATOM 742 N N . SER A 1 98 ? -70.042 -5.627 47.768 1.00 82.94 98 SER A N 1
ATOM 743 C CA . SER A 1 98 ? -68.600 -5.707 48.027 1.00 82.94 98 SER A CA 1
ATOM 744 C C . SER A 1 98 ? -67.862 -6.429 46.895 1.00 82.94 98 SER A C 1
ATOM 746 O O . SER A 1 98 ? -66.812 -5.953 46.461 1.00 82.94 98 SER A O 1
ATOM 748 N N . LEU A 1 99 ? -68.447 -7.490 46.327 1.00 89.75 99 LEU A N 1
ATOM 749 C CA . LEU A 1 99 ? -67.922 -8.157 45.135 1.00 89.75 99 LEU A CA 1
ATOM 750 C C . LEU A 1 99 ? -67.901 -7.226 43.914 1.00 89.75 99 LEU A C 1
ATOM 752 O O . LEU A 1 99 ? -66.915 -7.218 43.179 1.00 89.75 99 LEU A O 1
ATOM 756 N N . PHE A 1 100 ? -68.945 -6.421 43.697 1.00 89.31 100 PHE A N 1
ATOM 757 C CA . PHE A 1 100 ? -68.972 -5.424 42.621 1.00 89.31 100 PHE A CA 1
ATOM 758 C C . PHE A 1 100 ? -67.880 -4.368 42.797 1.00 89.31 100 PHE A C 1
ATOM 760 O O . PHE A 1 100 ? -67.126 -4.128 41.857 1.00 89.31 100 PHE A O 1
ATOM 767 N N . ARG A 1 101 ? -67.718 -3.815 44.006 1.00 87.12 101 ARG A N 1
ATOM 768 C CA . ARG A 1 101 ? -66.626 -2.876 44.313 1.00 87.12 101 ARG A CA 1
ATOM 769 C C . ARG A 1 101 ? -65.250 -3.512 44.117 1.00 87.12 101 ARG A C 1
ATOM 771 O O . ARG A 1 101 ? -64.342 -2.856 43.616 1.00 87.12 101 ARG A O 1
ATOM 778 N N . GLN A 1 102 ? -65.082 -4.785 44.477 1.00 91.50 102 GLN A N 1
ATOM 779 C CA . GLN A 1 102 ? -63.838 -5.513 44.227 1.00 91.50 102 GLN A CA 1
ATOM 780 C C . GLN A 1 102 ? -63.585 -5.680 42.726 1.00 91.50 102 GLN A C 1
ATOM 782 O O . GLN A 1 102 ? -62.484 -5.412 42.257 1.00 91.50 102 GLN A O 1
ATOM 787 N N . LYS A 1 103 ? -64.606 -6.057 41.949 1.00 94.31 103 LYS A N 1
ATOM 788 C CA . LYS A 1 103 ? -64.491 -6.184 40.491 1.00 94.31 103 LYS A CA 1
ATOM 789 C C . LYS A 1 103 ? -64.196 -4.858 39.811 1.00 94.31 103 LYS A C 1
ATOM 791 O O . LYS A 1 103 ? -63.428 -4.845 38.858 1.00 94.31 103 LYS A O 1
ATOM 796 N N . GLU A 1 104 ? -64.759 -3.763 40.300 1.00 92.25 104 GLU A N 1
ATOM 797 C CA . GLU A 1 104 ? -64.488 -2.416 39.805 1.00 92.25 104 GLU A CA 1
ATOM 798 C C . GLU A 1 104 ? -63.039 -1.994 40.094 1.00 92.25 104 GLU A C 1
ATOM 800 O O . GLU A 1 104 ? -62.338 -1.545 39.186 1.00 92.25 104 GLU A O 1
ATOM 805 N N . LYS A 1 105 ? -62.535 -2.266 41.308 1.00 93.00 105 LYS A N 1
ATOM 806 C CA . LYS A 1 105 ? -61.112 -2.100 41.655 1.00 93.00 105 LYS A CA 1
ATOM 807 C C . LYS A 1 105 ? -60.202 -2.940 40.758 1.00 93.00 105 LYS A C 1
ATOM 809 O O . LYS A 1 105 ? -59.231 -2.410 40.221 1.00 93.00 105 LYS A O 1
ATOM 814 N N . ASP A 1 106 ? -60.527 -4.214 40.546 1.00 94.31 106 ASP A N 1
ATOM 815 C CA . ASP A 1 106 ? -59.753 -5.115 39.685 1.00 94.31 106 ASP A CA 1
ATOM 816 C C . ASP A 1 106 ? -59.727 -4.616 38.226 1.00 94.31 106 ASP A C 1
ATOM 818 O O . ASP A 1 106 ? -58.688 -4.667 37.568 1.00 94.31 106 ASP A O 1
ATOM 822 N N . LEU A 1 107 ? -60.848 -4.094 37.713 1.00 96.31 107 LEU A N 1
ATOM 823 C CA . LEU A 1 107 ? -60.956 -3.546 36.354 1.00 96.31 107 LEU A CA 1
ATOM 824 C C . LEU A 1 107 ? -60.107 -2.281 36.188 1.00 96.31 107 LEU A C 1
ATOM 826 O O . LEU A 1 107 ? -59.405 -2.128 35.186 1.00 96.31 107 LEU A O 1
ATOM 830 N N . VAL A 1 108 ? -60.123 -1.402 37.193 1.00 95.00 108 VAL A N 1
ATOM 831 C CA . VAL A 1 108 ? -59.275 -0.205 37.236 1.00 95.00 108 VAL A CA 1
ATOM 832 C C . VAL A 1 108 ? -57.798 -0.590 37.313 1.00 95.00 108 VAL A C 1
ATOM 834 O O . VAL A 1 108 ? -56.984 -0.024 36.583 1.00 95.00 108 VAL A O 1
ATOM 837 N N . LEU A 1 109 ? -57.433 -1.569 38.144 1.00 93.94 109 LEU A N 1
ATOM 838 C CA . LEU A 1 109 ? -56.060 -2.075 38.232 1.00 93.94 109 LEU A CA 1
ATOM 839 C C . LEU A 1 109 ? -55.599 -2.695 36.906 1.00 93.94 109 LEU A C 1
ATOM 841 O O . LEU A 1 109 ? -54.503 -2.387 36.441 1.00 93.94 109 LEU A O 1
ATOM 845 N N . ALA A 1 110 ? -56.442 -3.492 36.247 1.00 95.81 110 ALA A N 1
ATOM 846 C CA . ALA A 1 110 ? -56.146 -4.054 34.932 1.00 95.81 110 ALA A CA 1
ATOM 847 C C . ALA A 1 110 ? -55.966 -2.963 33.861 1.00 95.81 110 ALA A C 1
ATOM 849 O O . ALA A 1 110 ? -55.052 -3.055 33.041 1.00 95.81 110 ALA A O 1
ATOM 850 N N . ALA A 1 111 ? -56.780 -1.902 33.889 1.00 94.62 111 ALA A N 1
ATOM 851 C CA . ALA A 1 111 ? -56.632 -0.758 32.991 1.00 94.62 111 ALA A CA 1
ATOM 852 C C . ALA A 1 111 ? -55.334 0.026 33.259 1.00 94.62 111 ALA A C 1
ATOM 854 O O . ALA A 1 111 ? -54.638 0.396 32.312 1.00 94.62 111 ALA A O 1
ATOM 855 N N . LYS A 1 112 ? -54.967 0.232 34.533 1.00 94.50 112 LYS A N 1
ATOM 856 C CA . LYS A 1 112 ? -53.692 0.857 34.929 1.00 94.50 112 LYS A CA 1
ATOM 857 C C . LYS A 1 112 ? -52.493 0.024 34.467 1.00 94.50 112 LYS A C 1
ATOM 859 O O . LYS A 1 112 ? -51.571 0.571 33.869 1.00 94.50 112 LYS A O 1
ATOM 864 N N . LEU A 1 113 ? -52.539 -1.296 34.656 1.00 95.62 113 LEU A N 1
ATOM 865 C CA . LEU A 1 113 ? -51.507 -2.217 34.173 1.00 95.62 113 LEU A CA 1
ATOM 866 C C . LEU A 1 113 ? -51.424 -2.212 32.638 1.00 95.62 113 LEU A C 1
ATOM 868 O O . LEU A 1 113 ? -50.335 -2.162 32.074 1.00 95.62 113 LEU A O 1
ATOM 872 N N . GLY A 1 114 ? -52.572 -2.199 31.955 1.00 97.06 114 GLY A N 1
ATOM 873 C CA . GLY A 1 114 ? -52.649 -2.075 30.500 1.00 97.06 114 GLY A CA 1
ATOM 874 C C . GLY A 1 114 ? -52.026 -0.775 29.991 1.00 97.06 114 GLY A C 1
ATOM 875 O O . GLY A 1 114 ? -51.261 -0.799 29.029 1.00 97.06 114 GLY A O 1
ATOM 876 N N . LYS A 1 115 ? -52.279 0.349 30.671 1.00 96.62 115 LYS A N 1
ATOM 877 C CA . LYS A 1 115 ? -51.660 1.643 30.359 1.00 96.62 115 LYS A CA 1
ATOM 878 C C . LYS A 1 115 ? -50.142 1.610 30.560 1.00 96.62 115 LYS A C 1
ATOM 880 O O . LYS A 1 115 ? -49.418 2.004 29.652 1.00 96.62 115 LYS A O 1
ATOM 885 N N . ALA A 1 116 ? -49.661 1.065 31.679 1.00 95.50 116 ALA A N 1
ATOM 886 C CA . ALA A 1 116 ? -48.227 0.918 31.943 1.00 95.50 116 ALA A CA 1
ATOM 887 C C . ALA A 1 116 ? -47.529 0.022 30.900 1.00 95.50 116 ALA A C 1
ATOM 889 O O . ALA A 1 116 ? -46.424 0.318 30.443 1.00 95.50 116 ALA A O 1
ATOM 890 N N . LEU A 1 117 ? -48.186 -1.060 30.466 1.00 97.12 117 LEU A N 1
ATOM 891 C CA . LEU A 1 117 ? -47.685 -1.915 29.388 1.00 97.12 117 LEU A CA 1
ATOM 892 C C . LEU A 1 117 ? -47.639 -1.183 28.042 1.00 97.12 117 LEU A C 1
ATOM 894 O O . LEU A 1 117 ? -46.673 -1.358 27.298 1.00 97.12 117 LEU A O 1
ATOM 898 N N . LEU A 1 118 ? -48.648 -0.367 27.726 1.00 97.44 118 LEU A N 1
ATOM 899 C CA . LEU A 1 118 ? -48.668 0.446 26.508 1.00 97.44 118 LEU A CA 1
ATOM 900 C C . LEU A 1 118 ? -47.559 1.502 26.510 1.00 97.44 118 LEU A C 1
ATOM 902 O O . LEU A 1 118 ? -46.862 1.627 25.507 1.00 97.44 118 LEU A O 1
ATOM 906 N N . GLU A 1 119 ? -47.346 2.202 27.624 1.00 96.06 119 GLU A N 1
ATOM 907 C CA . GLU A 1 119 ? -46.252 3.172 27.779 1.00 96.06 119 GLU A CA 1
ATOM 908 C C . GLU A 1 119 ? -44.888 2.493 27.598 1.00 96.06 119 GLU A C 1
ATOM 910 O O . GLU A 1 119 ? -44.069 2.941 26.794 1.00 96.06 119 GLU A O 1
ATOM 915 N N . ARG A 1 120 ? -44.680 1.327 28.224 1.00 95.19 120 ARG A N 1
ATOM 916 C CA . ARG A 1 120 ? -43.451 0.541 28.045 1.00 95.19 120 ARG A CA 1
ATOM 917 C C . ARG A 1 120 ? -43.248 0.094 26.594 1.00 95.19 120 ARG A C 1
ATOM 919 O O . ARG A 1 120 ? -42.122 0.097 26.101 1.00 95.19 120 ARG A O 1
ATOM 926 N N . ASN A 1 121 ? -44.315 -0.297 25.900 1.00 94.38 121 ASN A N 1
ATOM 927 C CA . ASN A 1 121 ? -44.251 -0.682 24.488 1.00 94.38 121 ASN A CA 1
ATOM 928 C C . ASN A 1 121 ? -43.944 0.528 23.586 1.00 94.38 121 ASN A C 1
ATOM 930 O O . ASN A 1 121 ? -43.162 0.430 22.639 1.00 94.38 121 ASN A O 1
ATOM 934 N N . GLN A 1 122 ? -44.491 1.69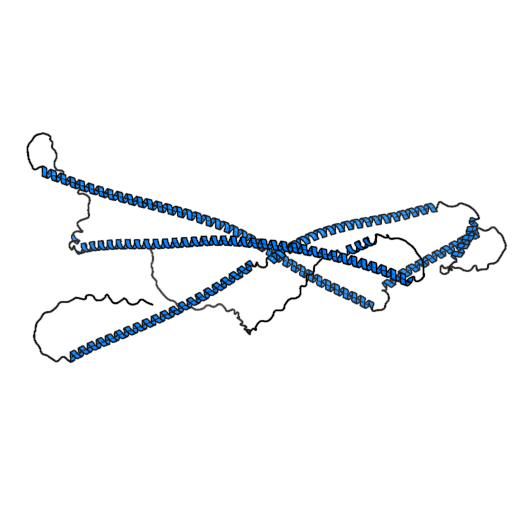6 23.925 1.00 96.88 122 GLN A N 1
ATOM 935 C CA . GLN A 1 122 ? -44.200 2.948 23.239 1.00 96.88 122 GLN A CA 1
ATOM 936 C C . GLN A 1 122 ? -42.736 3.366 23.424 1.00 96.88 122 GLN A C 1
ATOM 938 O O . GLN A 1 122 ? -42.092 3.774 22.459 1.00 96.88 122 GLN A O 1
ATOM 943 N N . ASP A 1 123 ? -42.177 3.222 24.624 1.00 96.50 123 ASP A N 1
ATOM 944 C CA . ASP A 1 123 ? -40.768 3.529 24.879 1.00 96.50 123 ASP A CA 1
ATOM 945 C C . ASP A 1 123 ? -39.822 2.536 24.204 1.00 96.50 123 ASP A C 1
ATOM 947 O O . ASP A 1 123 ? -38.823 2.954 23.617 1.00 96.50 123 ASP A O 1
ATOM 951 N N . LEU A 1 124 ? -40.167 1.244 24.183 1.00 95.75 124 LEU A N 1
ATOM 952 C CA . LEU A 1 124 ? -39.455 0.256 23.367 1.00 95.75 124 LEU A CA 1
ATOM 953 C C . LEU A 1 124 ? -39.492 0.633 21.880 1.00 95.75 124 LEU A C 1
ATOM 955 O O . LEU A 1 124 ? -38.462 0.582 21.215 1.00 95.75 124 LEU A O 1
ATOM 959 N N . SER A 1 125 ? -40.639 1.080 21.365 1.00 95.12 125 SER A N 1
ATOM 960 C CA . SER A 1 125 ? -40.770 1.530 19.972 1.00 95.12 125 SER A CA 1
ATOM 961 C C . SER A 1 125 ? -39.876 2.738 19.675 1.00 95.12 125 SER A C 1
ATOM 963 O O . SER A 1 125 ? -39.139 2.722 18.692 1.00 95.12 125 SER A O 1
ATOM 965 N N . LYS A 1 126 ? -39.835 3.741 20.564 1.00 97.75 126 LYS A N 1
ATOM 966 C CA . LYS A 1 126 ? -38.910 4.885 20.439 1.00 97.75 126 LYS A CA 1
ATOM 967 C C . LYS A 1 126 ? -37.445 4.447 20.479 1.00 97.75 126 LYS A C 1
ATOM 969 O O . LYS A 1 126 ? -36.623 4.987 19.741 1.00 97.75 126 LYS A O 1
ATOM 974 N N . GLN A 1 127 ? -37.100 3.479 21.333 1.00 95.56 127 GLN A N 1
ATOM 975 C CA . GLN A 1 127 ? -35.749 2.917 21.386 1.00 95.56 127 GLN A CA 1
ATOM 976 C C . GLN A 1 127 ? -35.393 2.200 20.080 1.00 95.56 127 GLN A C 1
ATOM 978 O O . GLN A 1 127 ? -34.291 2.401 19.572 1.00 95.56 127 GLN A O 1
ATOM 983 N N . TYR A 1 128 ? -36.317 1.433 19.495 1.00 92.56 128 TYR A N 1
ATOM 984 C CA . TYR A 1 128 ? -36.114 0.805 18.188 1.00 92.56 128 TYR A CA 1
ATOM 985 C C . TYR A 1 128 ? -35.948 1.833 17.074 1.00 92.56 128 TYR A C 1
ATOM 987 O O . TYR A 1 128 ? -35.041 1.694 16.260 1.00 92.56 128 TYR A O 1
ATOM 995 N N . GLU A 1 129 ? -36.760 2.888 17.054 1.00 97.12 129 GLU A N 1
ATOM 996 C CA . GLU A 1 129 ? -36.616 3.976 16.085 1.00 97.12 129 GLU A CA 1
ATOM 997 C C . GLU A 1 129 ? -35.274 4.695 16.227 1.00 97.12 129 GLU A C 1
ATOM 999 O O . GLU A 1 129 ? -34.635 5.004 15.222 1.00 97.12 129 GLU A O 1
ATOM 1004 N N . LYS A 1 130 ? -34.816 4.940 17.461 1.00 97.69 130 LYS A N 1
ATOM 1005 C CA . LYS A 1 130 ? -33.502 5.539 17.713 1.00 97.69 130 LYS A CA 1
ATOM 1006 C C . LYS A 1 130 ? -32.377 4.625 17.233 1.00 97.69 130 LYS A C 1
ATOM 1008 O O . LYS A 1 130 ? -31.548 5.059 16.446 1.00 97.69 130 LYS A O 1
ATOM 1013 N N . MET A 1 131 ? -32.407 3.350 17.618 1.00 95.69 131 MET A N 1
ATOM 1014 C CA . MET A 1 131 ? -31.441 2.357 17.142 1.00 95.69 131 MET A CA 1
ATOM 1015 C C . MET A 1 131 ? -31.442 2.247 15.615 1.00 95.69 131 MET A C 1
ATOM 1017 O O . MET A 1 131 ? -30.384 2.121 15.009 1.00 95.69 131 MET A O 1
ATOM 1021 N N . HIS A 1 132 ? -32.609 2.319 14.974 1.00 93.25 132 HIS A N 1
ATOM 1022 C CA . HIS A 1 132 ? -32.715 2.274 13.521 1.00 93.25 132 HIS A CA 1
ATOM 1023 C C . HIS A 1 132 ? -32.115 3.522 12.862 1.00 93.25 132 HIS A C 1
ATOM 1025 O O . HIS A 1 132 ? -31.461 3.397 11.829 1.00 93.25 132 HIS A O 1
ATOM 1031 N N . LYS A 1 133 ? -32.300 4.714 13.443 1.00 98.00 133 LYS A N 1
ATOM 1032 C CA . LYS A 1 133 ? -31.648 5.948 12.973 1.00 98.00 133 LYS A CA 1
ATOM 1033 C C . LYS A 1 133 ? -30.132 5.857 13.112 1.00 98.00 133 LYS A C 1
ATOM 1035 O O . LYS A 1 133 ? -29.439 6.049 12.121 1.00 98.00 133 LYS A O 1
ATOM 1040 N N . ASP A 1 134 ? -29.638 5.441 14.276 1.00 96.38 134 ASP A N 1
ATOM 1041 C CA . ASP A 1 134 ? -28.201 5.279 14.530 1.00 96.38 134 ASP A CA 1
ATOM 1042 C C . ASP A 1 134 ? -27.566 4.253 13.568 1.00 96.38 134 ASP A C 1
ATOM 1044 O O . ASP A 1 134 ? -26.435 4.421 13.111 1.00 96.38 134 ASP A O 1
ATOM 1048 N N . LEU A 1 135 ? -28.284 3.169 13.243 1.00 93.38 135 LEU A N 1
ATOM 1049 C CA . LEU A 1 135 ? -27.842 2.193 12.244 1.00 93.38 135 LEU A CA 1
ATOM 1050 C C . LEU A 1 135 ? -27.833 2.784 10.830 1.00 93.38 135 LEU A C 1
ATOM 1052 O O . LEU A 1 135 ? -26.896 2.521 10.079 1.00 93.38 135 LEU A O 1
ATOM 1056 N N . ASN A 1 136 ? -28.831 3.593 10.473 1.00 95.69 136 ASN A N 1
ATOM 1057 C CA . ASN A 1 136 ? -28.899 4.231 9.160 1.00 95.69 136 ASN A CA 1
ATOM 1058 C C . ASN A 1 136 ? -27.780 5.266 8.973 1.00 95.69 136 ASN A C 1
ATOM 1060 O O . ASN A 1 136 ? -27.115 5.264 7.945 1.00 95.69 136 ASN A O 1
ATOM 1064 N N . GLU A 1 137 ? -27.494 6.079 9.992 1.00 97.56 137 GLU A N 1
ATOM 1065 C CA . GLU A 1 137 ? -26.390 7.048 9.976 1.00 97.56 137 GLU A CA 1
ATOM 1066 C C . GLU A 1 137 ? -25.022 6.365 9.827 1.00 97.56 137 GLU A C 1
ATOM 1068 O O . GLU A 1 137 ? -24.147 6.854 9.106 1.00 97.56 137 GLU A O 1
ATOM 1073 N N . LYS A 1 138 ? -24.832 5.205 10.474 1.00 95.94 138 LYS A N 1
ATOM 1074 C CA . LYS A 1 138 ? -23.624 4.382 10.304 1.00 95.94 138 LYS A CA 1
ATOM 1075 C C . LYS A 1 138 ? -23.520 3.804 8.896 1.00 95.94 138 LYS A C 1
ATOM 1077 O O . LYS A 1 138 ? -22.425 3.786 8.340 1.00 95.94 138 LYS A O 1
ATOM 1082 N N . LEU A 1 139 ? -24.631 3.343 8.318 1.00 92.06 139 LEU A N 1
ATOM 1083 C CA . LEU A 1 139 ? -24.655 2.874 6.931 1.00 92.06 139 LEU A CA 1
ATOM 1084 C C . LEU A 1 139 ? -24.279 4.001 5.964 1.00 92.06 139 LEU A C 1
ATOM 1086 O O . LEU A 1 139 ? -23.420 3.795 5.112 1.00 92.06 139 LEU A O 1
ATOM 1090 N N . GLU A 1 140 ? -24.833 5.198 6.148 1.00 95.25 140 GLU A N 1
ATOM 1091 C CA . GLU A 1 140 ? -24.507 6.369 5.329 1.00 95.25 140 GLU A CA 1
ATOM 1092 C C . GLU A 1 140 ? -23.022 6.753 5.432 1.00 95.25 140 GLU A C 1
ATOM 1094 O O . GLU A 1 140 ? -22.387 7.007 4.408 1.00 95.25 140 GLU A O 1
ATOM 1099 N N . HIS A 1 141 ? -22.429 6.733 6.633 1.00 94.00 141 HIS A N 1
ATOM 1100 C CA . HIS A 1 141 ? -20.988 6.971 6.805 1.00 94.00 141 HIS A CA 1
ATOM 1101 C C . HIS A 1 141 ? -20.140 5.923 6.079 1.00 94.00 141 HIS A C 1
ATOM 1103 O O . HIS A 1 141 ? -19.211 6.276 5.353 1.00 94.00 141 HIS A O 1
ATOM 1109 N N . LEU A 1 142 ? -20.476 4.638 6.216 1.00 91.75 142 LEU A N 1
ATOM 1110 C CA . LEU A 1 142 ? -19.752 3.565 5.532 1.00 91.75 142 LEU A CA 1
ATOM 1111 C C . LEU A 1 142 ? -19.880 3.671 4.007 1.00 91.75 142 LEU A C 1
ATOM 1113 O O . LEU A 1 142 ? -18.920 3.409 3.281 1.00 91.75 142 LEU A O 1
ATOM 1117 N N . GLU A 1 143 ? -21.041 4.078 3.495 1.00 93.25 143 GLU A N 1
ATOM 1118 C CA . GLU A 1 143 ? -21.237 4.331 2.068 1.00 93.25 143 GLU A CA 1
ATOM 1119 C C . GLU A 1 143 ? -20.390 5.510 1.581 1.00 93.25 143 GLU A C 1
ATOM 1121 O O . GLU A 1 143 ? -19.727 5.405 0.543 1.00 93.25 143 GLU A O 1
ATOM 1126 N N . GLN A 1 144 ? -20.341 6.602 2.344 1.00 95.19 144 GLN A N 1
ATOM 1127 C CA . GLN A 1 144 ? -19.500 7.760 2.043 1.00 95.19 144 GLN A CA 1
ATOM 1128 C C . GLN A 1 144 ? -18.014 7.384 2.025 1.00 95.19 144 GLN A C 1
ATOM 1130 O O . GLN A 1 144 ? -17.340 7.622 1.019 1.00 95.19 144 GLN A O 1
ATOM 1135 N N . GLU A 1 145 ? -17.515 6.722 3.072 1.00 92.44 145 GLU A N 1
ATOM 1136 C CA . GLU A 1 145 ? -16.127 6.254 3.158 1.00 92.44 145 GLU A CA 1
ATOM 1137 C C . GLU A 1 145 ? -15.779 5.316 2.001 1.00 92.44 145 GLU A C 1
ATOM 1139 O O . GLU A 1 145 ? -14.748 5.473 1.348 1.00 92.44 145 GLU A O 1
ATOM 1144 N N . LYS A 1 146 ? -16.672 4.385 1.662 1.00 94.88 146 LYS A N 1
ATOM 1145 C CA . LYS A 1 146 ? -16.519 3.491 0.510 1.00 94.88 146 LYS A CA 1
ATOM 1146 C C . LYS A 1 146 ? -16.408 4.262 -0.808 1.00 94.88 146 LYS A C 1
ATOM 1148 O O . LYS A 1 146 ? -15.553 3.941 -1.637 1.00 94.88 146 LYS A O 1
ATOM 1153 N N . HIS A 1 147 ? -17.244 5.276 -1.030 1.00 96.38 147 HIS A N 1
ATOM 1154 C CA . HIS A 1 147 ? -17.168 6.127 -2.223 1.00 96.38 147 HIS A CA 1
ATOM 1155 C C . HIS A 1 147 ? -15.917 7.013 -2.242 1.00 96.38 147 HIS A C 1
ATOM 1157 O O . HIS A 1 147 ? -15.355 7.276 -3.308 1.00 96.38 147 HIS A O 1
ATOM 1163 N N . GLU A 1 148 ? -15.445 7.477 -1.090 1.00 95.25 148 GLU A N 1
ATOM 1164 C CA . GLU A 1 148 ? -14.181 8.201 -0.985 1.00 95.25 148 GLU A CA 1
ATOM 1165 C C . GLU A 1 148 ? -12.970 7.317 -1.257 1.00 95.25 148 GLU A C 1
ATOM 1167 O O . GLU A 1 148 ? -12.081 7.726 -2.005 1.00 95.25 148 GLU A O 1
ATOM 1172 N N . LEU A 1 149 ? -12.934 6.116 -0.681 1.00 91.56 149 LEU A N 1
ATOM 1173 C CA . LEU A 1 149 ? -11.847 5.163 -0.868 1.00 91.56 149 LEU A CA 1
ATOM 1174 C C . LEU A 1 149 ? -11.736 4.743 -2.330 1.00 91.56 149 LEU A C 1
ATOM 1176 O O . LEU A 1 149 ? -10.635 4.770 -2.868 1.00 91.56 149 LEU A O 1
ATOM 1180 N N . ARG A 1 150 ? -12.857 4.471 -3.007 1.00 92.38 150 ARG A N 1
ATOM 1181 C CA . ARG A 1 150 ? -12.857 4.211 -4.457 1.00 92.38 150 ARG A CA 1
ATOM 1182 C C . ARG A 1 150 ? -12.258 5.362 -5.251 1.00 92.38 150 ARG A C 1
ATOM 1184 O O . ARG A 1 150 ? -11.315 5.149 -5.994 1.00 92.38 150 ARG A O 1
ATOM 1191 N N . ARG A 1 151 ? -12.703 6.598 -5.005 1.00 93.00 151 ARG A N 1
ATOM 1192 C CA . ARG A 1 151 ? -12.144 7.783 -5.680 1.00 93.00 151 ARG A CA 1
ATOM 1193 C C . ARG A 1 151 ? -10.669 8.021 -5.350 1.00 93.00 151 ARG A C 1
ATOM 1195 O O . ARG A 1 151 ? -9.949 8.635 -6.131 1.00 93.00 151 ARG A O 1
ATOM 1202 N N . ARG A 1 152 ? -10.202 7.634 -4.160 1.00 92.75 152 ARG A N 1
ATOM 1203 C CA . ARG A 1 152 ? -8.774 7.697 -3.797 1.00 92.75 152 ARG A CA 1
ATOM 1204 C C . ARG A 1 152 ? -7.974 6.629 -4.539 1.00 92.75 152 ARG A C 1
ATOM 1206 O O . ARG A 1 152 ? -6.872 6.935 -4.981 1.00 92.75 152 ARG A O 1
ATOM 1213 N N . LEU A 1 153 ? -8.524 5.424 -4.677 1.00 91.06 153 LEU A N 1
ATOM 1214 C CA . LEU A 1 153 ? -7.909 4.339 -5.434 1.00 91.06 153 LEU A CA 1
ATOM 1215 C C . LEU A 1 153 ? -7.838 4.683 -6.918 1.00 91.06 153 LEU A C 1
ATOM 1217 O O . LEU A 1 153 ? -6.735 4.715 -7.435 1.00 91.06 153 LEU A O 1
ATOM 1221 N N . GLU A 1 154 ? -8.941 5.096 -7.540 1.00 95.44 154 GLU A N 1
ATOM 1222 C CA . GLU A 1 154 ? -8.980 5.516 -8.951 1.00 95.44 154 GLU A CA 1
ATOM 1223 C C . GLU A 1 154 ? -7.979 6.645 -9.245 1.00 95.44 154 GLU A C 1
ATOM 1225 O O . GLU A 1 154 ? -7.301 6.641 -10.268 1.00 95.44 154 GLU A O 1
ATOM 1230 N N . ARG A 1 155 ? -7.825 7.611 -8.325 1.00 95.62 155 ARG A N 1
ATOM 1231 C CA . ARG A 1 155 ? -6.799 8.659 -8.460 1.00 95.62 155 ARG A CA 1
ATOM 1232 C C . ARG A 1 155 ? -5.384 8.093 -8.419 1.00 95.62 155 ARG A C 1
ATOM 1234 O O . ARG A 1 155 ? -4.568 8.461 -9.254 1.00 95.62 155 ARG A O 1
ATOM 1241 N N . ARG A 1 156 ? -5.090 7.210 -7.460 1.00 95.06 156 ARG A N 1
ATOM 1242 C CA . ARG A 1 156 ? -3.773 6.567 -7.365 1.00 95.06 156 ARG A CA 1
ATOM 1243 C C . ARG A 1 156 ? -3.500 5.677 -8.571 1.00 95.06 156 ARG A C 1
ATOM 1245 O O . ARG A 1 156 ? -2.388 5.705 -9.077 1.00 95.06 156 ARG A O 1
ATOM 1252 N N . GLU A 1 157 ? -4.489 4.918 -9.028 1.00 89.56 157 GLU A N 1
ATOM 1253 C CA . GLU A 1 157 ? -4.426 4.108 -10.247 1.00 89.56 157 GLU A CA 1
ATOM 1254 C C . GLU A 1 157 ? -4.092 4.988 -11.449 1.00 89.56 157 GLU A C 1
ATOM 1256 O O . GLU A 1 157 ? -3.092 4.725 -12.104 1.00 89.56 157 GLU A O 1
ATOM 1261 N N . GLY A 1 158 ? -4.802 6.103 -11.652 1.00 92.88 158 GLY A N 1
ATOM 1262 C CA . GLY A 1 158 ? -4.492 7.053 -12.724 1.00 92.88 158 GLY A CA 1
ATOM 1263 C C . GLY A 1 158 ? -3.086 7.664 -12.629 1.00 92.88 158 GLY A C 1
ATOM 1264 O O . GLY A 1 158 ? -2.411 7.834 -13.642 1.00 92.88 158 GLY A O 1
ATOM 1265 N N . GLU A 1 159 ? -2.587 7.957 -11.422 1.00 96.44 159 GLU A N 1
ATOM 1266 C CA . GLU A 1 159 ? -1.194 8.392 -11.240 1.00 96.44 159 GLU A CA 1
ATOM 1267 C C . GLU A 1 159 ? -0.187 7.286 -11.599 1.00 96.44 159 GLU A C 1
ATOM 1269 O O . GLU A 1 159 ? 0.859 7.568 -12.183 1.00 96.44 159 GLU A O 1
ATOM 1274 N N . TRP A 1 160 ? -0.466 6.030 -11.241 1.00 91.00 160 TRP A N 1
ATOM 1275 C CA . TRP A 1 160 ? 0.387 4.892 -11.593 1.00 91.00 160 TRP A CA 1
ATOM 1276 C C . TRP A 1 160 ? 0.352 4.591 -13.088 1.00 91.00 160 TRP A C 1
ATOM 1278 O O . TRP A 1 160 ? 1.410 4.368 -13.666 1.00 91.00 160 TRP A O 1
ATOM 1288 N N . GLU A 1 161 ? -0.817 4.654 -13.723 1.00 95.56 161 GLU A N 1
ATOM 1289 C CA . GLU A 1 161 ? -0.969 4.572 -15.177 1.00 95.56 161 GLU A CA 1
ATOM 1290 C C . GLU A 1 161 ? -0.158 5.673 -15.873 1.00 95.56 161 GLU A C 1
ATOM 1292 O O . GLU A 1 161 ? 0.560 5.390 -16.829 1.00 95.56 161 GLU A O 1
ATOM 1297 N N . GLY A 1 162 ? -0.181 6.901 -15.342 1.00 94.56 162 GLY A N 1
ATOM 1298 C CA . GLY A 1 162 ? 0.662 8.001 -15.816 1.00 94.56 162 GLY A CA 1
ATOM 1299 C C . GLY A 1 162 ? 2.160 7.701 -15.703 1.00 94.56 162 GLY A C 1
ATOM 1300 O O . GLY A 1 162 ? 2.884 7.818 -16.690 1.00 94.56 162 GLY A O 1
ATOM 1301 N N . ARG A 1 163 ? 2.631 7.241 -14.532 1.00 95.25 163 ARG A N 1
ATOM 1302 C CA . ARG A 1 163 ? 4.044 6.856 -14.326 1.00 95.25 163 ARG A CA 1
ATOM 1303 C C . ARG A 1 163 ? 4.472 5.714 -15.250 1.00 95.25 163 ARG A C 1
ATOM 1305 O O . ARG A 1 163 ? 5.595 5.717 -15.747 1.00 95.25 163 ARG A O 1
ATOM 1312 N N . VAL A 1 164 ? 3.596 4.737 -15.482 1.00 93.81 164 VAL A N 1
ATOM 1313 C CA . VAL A 1 164 ? 3.855 3.634 -16.416 1.00 93.81 164 VAL A CA 1
ATOM 1314 C C . VAL A 1 164 ? 3.955 4.161 -17.844 1.00 93.81 164 VAL A C 1
ATOM 1316 O O . VAL A 1 164 ? 4.931 3.843 -18.514 1.00 93.81 164 VAL A O 1
ATOM 1319 N N . ALA A 1 165 ? 3.029 5.016 -18.284 1.00 95.44 165 ALA A N 1
ATOM 1320 C CA . ALA A 1 165 ? 3.070 5.611 -19.618 1.00 95.44 165 ALA A CA 1
ATOM 1321 C C . ALA A 1 165 ? 4.347 6.443 -19.845 1.00 95.44 165 ALA A C 1
ATOM 1323 O O . ALA A 1 165 ? 4.972 6.332 -20.898 1.00 95.44 165 ALA A O 1
ATOM 1324 N N . GLU A 1 166 ? 4.785 7.227 -18.854 1.00 96.56 166 GLU A N 1
ATOM 1325 C CA . GLU A 1 166 ? 6.066 7.948 -18.914 1.00 96.56 166 GLU A CA 1
ATOM 1326 C C . GLU A 1 166 ? 7.242 6.981 -19.117 1.00 96.56 166 GLU A C 1
ATOM 1328 O O . GLU A 1 166 ? 8.023 7.143 -20.056 1.00 96.56 166 GLU A O 1
ATOM 1333 N N . LEU A 1 167 ? 7.333 5.927 -18.300 1.00 95.50 167 LEU A N 1
ATOM 1334 C CA . LEU A 1 167 ? 8.395 4.926 -18.418 1.00 95.50 167 LEU A CA 1
ATOM 1335 C C . LEU A 1 167 ? 8.337 4.154 -19.743 1.00 95.50 167 LEU A C 1
ATOM 1337 O O . LEU A 1 167 ? 9.379 3.854 -20.320 1.00 95.50 167 LEU A O 1
ATOM 1341 N N . GLU A 1 168 ? 7.145 3.847 -20.252 1.00 94.31 168 GLU A N 1
ATOM 1342 C CA . GLU A 1 168 ? 6.969 3.233 -21.569 1.00 94.31 168 GLU A CA 1
ATOM 1343 C C . GLU A 1 168 ? 7.504 4.141 -22.679 1.00 94.31 168 GLU A C 1
ATOM 1345 O O . GLU A 1 168 ? 8.217 3.664 -23.567 1.00 94.31 168 GLU A O 1
ATOM 1350 N N . THR A 1 169 ? 7.229 5.449 -22.614 1.00 97.44 169 THR A N 1
ATOM 1351 C CA . THR A 1 169 ? 7.781 6.408 -23.582 1.00 97.44 169 THR A CA 1
ATOM 1352 C C . THR A 1 169 ? 9.296 6.546 -23.464 1.00 97.44 169 THR A C 1
ATOM 1354 O O . THR A 1 169 ? 9.974 6.560 -24.490 1.00 97.44 169 THR A O 1
ATOM 1357 N N . ASP A 1 170 ? 9.845 6.567 -22.247 1.00 97.12 170 ASP A N 1
ATOM 1358 C CA . ASP A 1 170 ? 11.292 6.616 -22.016 1.00 97.12 170 ASP A CA 1
ATOM 1359 C C . ASP A 1 170 ? 11.979 5.359 -22.581 1.00 97.12 170 ASP A C 1
ATOM 1361 O O . ASP A 1 170 ? 12.998 5.450 -23.266 1.00 97.12 170 ASP A O 1
ATOM 1365 N N . VAL A 1 171 ? 11.401 4.171 -22.369 1.00 95.94 171 VAL A N 1
ATOM 1366 C CA . VAL A 1 171 ? 11.915 2.913 -22.936 1.00 95.94 171 VAL A CA 1
ATOM 1367 C C . VAL A 1 171 ? 11.878 2.939 -24.465 1.00 95.94 171 VAL A C 1
ATOM 1369 O O . VAL A 1 171 ? 12.859 2.549 -25.098 1.00 95.94 171 VAL A O 1
ATOM 1372 N N . GLN A 1 172 ? 10.788 3.417 -25.070 1.00 96.88 172 GLN A N 1
ATOM 1373 C CA . GLN A 1 172 ? 10.680 3.546 -26.528 1.00 96.88 172 GLN A CA 1
ATOM 1374 C C . GLN A 1 172 ? 11.711 4.530 -27.098 1.00 96.88 172 GLN A C 1
ATOM 1376 O O . GLN A 1 172 ? 12.325 4.244 -28.127 1.00 96.88 172 GLN A O 1
ATOM 1381 N N . GLN A 1 173 ? 11.940 5.662 -26.427 1.00 97.38 173 GLN A N 1
ATOM 1382 C CA . GLN A 1 173 ? 12.961 6.637 -26.818 1.00 97.38 173 GLN A CA 1
ATOM 1383 C C . GLN A 1 173 ? 14.361 6.026 -26.751 1.00 97.38 173 GLN A C 1
ATOM 1385 O O . GLN A 1 173 ? 15.090 6.063 -27.742 1.00 97.38 173 GLN A O 1
ATOM 1390 N N . LEU A 1 174 ? 14.703 5.375 -25.636 1.00 94.50 174 LEU A N 1
ATOM 1391 C CA . LEU A 1 174 ? 15.996 4.708 -25.465 1.00 94.50 174 LEU A CA 1
ATOM 1392 C C . LEU A 1 174 ? 16.216 3.593 -26.494 1.00 94.50 174 LEU A C 1
ATOM 1394 O O . LEU A 1 174 ? 17.335 3.405 -26.970 1.00 94.50 174 LEU A O 1
ATOM 1398 N N . GLN A 1 175 ? 15.166 2.859 -26.869 1.00 94.44 175 GLN A N 1
ATOM 1399 C CA . GLN A 1 175 ? 15.233 1.868 -27.946 1.00 94.44 175 GLN A CA 1
ATOM 1400 C C . GLN A 1 175 ? 15.524 2.526 -29.299 1.00 94.44 175 GLN A C 1
ATOM 1402 O O . GLN A 1 175 ? 16.426 2.074 -30.004 1.00 94.44 175 GLN A O 1
ATOM 1407 N N . CYS A 1 176 ? 14.829 3.615 -29.637 1.00 97.69 176 CYS A N 1
ATOM 1408 C CA . CYS A 1 176 ? 15.057 4.349 -30.884 1.00 97.69 176 CYS A CA 1
ATOM 1409 C C . CYS A 1 176 ? 16.478 4.939 -30.952 1.00 97.69 176 CYS A C 1
ATOM 1411 O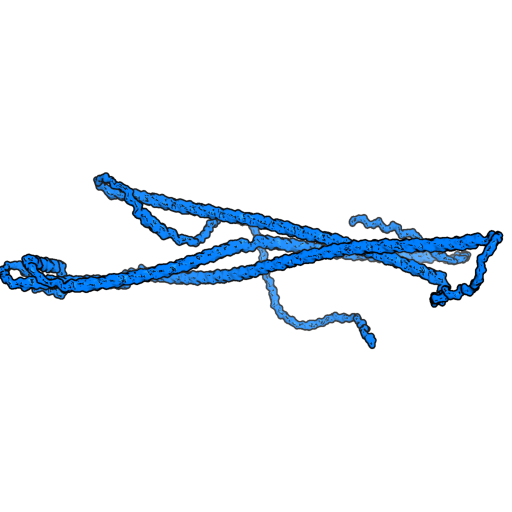 O . CYS A 1 176 ? 17.142 4.834 -31.983 1.00 97.69 176 CYS A O 1
ATOM 1413 N N . GLU A 1 177 ? 16.972 5.525 -29.858 1.00 97.38 177 GLU A N 1
ATOM 1414 C CA . GLU A 1 177 ? 18.340 6.052 -29.761 1.00 97.38 177 GLU A CA 1
ATOM 1415 C C . GLU A 1 177 ? 19.385 4.940 -29.889 1.00 97.38 177 GLU A C 1
ATOM 1417 O O . GLU A 1 177 ? 20.365 5.077 -30.625 1.00 97.38 177 GLU A O 1
ATOM 1422 N N . LEU A 1 178 ? 19.160 3.802 -29.226 1.00 94.81 178 LEU A N 1
ATOM 1423 C CA . LEU A 1 178 ? 20.036 2.641 -29.333 1.00 94.81 178 LEU A CA 1
ATOM 1424 C C . LEU A 1 178 ? 20.093 2.119 -30.773 1.00 94.81 178 LEU A C 1
ATOM 1426 O O . LEU A 1 178 ? 21.180 1.843 -31.283 1.00 94.81 178 LEU A O 1
ATOM 1430 N N . GLU A 1 179 ? 18.949 1.984 -31.442 1.00 97.06 179 GLU A N 1
ATOM 1431 C CA . GLU A 1 179 ? 18.883 1.563 -32.843 1.00 97.06 179 GLU A CA 1
ATOM 1432 C C . GLU A 1 179 ? 19.608 2.548 -33.763 1.00 97.06 179 GLU A C 1
ATOM 1434 O O . GLU A 1 179 ? 20.423 2.125 -34.591 1.00 97.06 179 GLU A O 1
ATOM 1439 N N . LEU A 1 180 ? 19.389 3.852 -33.573 1.00 97.94 180 LEU A N 1
ATOM 1440 C CA . LEU A 1 180 ? 20.067 4.904 -34.325 1.00 97.94 180 LEU A CA 1
ATOM 1441 C C . LEU A 1 180 ? 21.588 4.818 -34.155 1.00 97.94 180 LEU A C 1
ATOM 1443 O O . LEU A 1 180 ? 22.316 4.769 -35.149 1.00 97.94 180 LEU A O 1
ATOM 1447 N N . HIS A 1 181 ? 22.079 4.722 -32.917 1.00 94.62 181 HIS A N 1
ATOM 1448 C CA . HIS A 1 181 ? 23.507 4.574 -32.639 1.00 94.62 181 HIS A CA 1
ATOM 1449 C C . HIS A 1 181 ? 24.089 3.296 -33.247 1.00 94.62 181 HIS A C 1
ATOM 1451 O O . HIS A 1 181 ? 25.189 3.315 -33.802 1.00 94.62 181 HIS A O 1
ATOM 1457 N N . GLN A 1 182 ? 23.360 2.178 -33.212 1.00 95.62 182 GLN A N 1
ATOM 1458 C CA . GLN A 1 182 ? 23.820 0.955 -33.862 1.00 95.62 182 GLN A CA 1
ATOM 1459 C C . GLN A 1 182 ? 23.902 1.100 -35.388 1.00 95.62 182 GLN A C 1
ATOM 1461 O O . GLN A 1 182 ? 24.815 0.548 -36.006 1.00 95.62 182 GLN A O 1
ATOM 1466 N N . VAL A 1 183 ? 22.956 1.798 -36.023 1.00 96.25 183 VAL A N 1
ATOM 1467 C CA . VAL A 1 183 ? 23.007 2.073 -37.468 1.00 96.25 183 VAL A CA 1
ATOM 1468 C C . VAL A 1 183 ? 24.202 2.967 -37.795 1.00 96.25 183 VAL A C 1
ATOM 1470 O O . VAL A 1 183 ? 24.988 2.602 -38.670 1.00 96.25 183 VAL A O 1
ATOM 1473 N N . GLN A 1 184 ? 24.406 4.046 -37.037 1.00 96.06 184 GLN A N 1
ATOM 1474 C CA . GLN A 1 184 ? 25.545 4.956 -37.198 1.00 96.06 184 GLN A CA 1
ATOM 1475 C C . GLN A 1 184 ? 26.890 4.232 -37.060 1.00 96.06 184 GLN A C 1
ATOM 1477 O O . GLN A 1 184 ? 27.782 4.428 -37.883 1.00 96.06 184 GLN A O 1
ATOM 1482 N N . LEU A 1 185 ? 27.040 3.344 -36.070 1.00 92.50 185 LEU A N 1
ATOM 1483 C CA . LEU A 1 185 ? 28.257 2.540 -35.912 1.00 92.50 185 LEU A CA 1
ATOM 1484 C C . LEU A 1 185 ? 28.487 1.614 -37.113 1.00 92.50 185 LEU A C 1
ATOM 1486 O O . LEU A 1 185 ? 29.602 1.542 -37.628 1.00 92.50 185 LEU A O 1
ATOM 1490 N N . ARG A 1 186 ? 27.434 0.954 -37.613 1.00 95.19 186 ARG A N 1
ATOM 1491 C CA . ARG A 1 186 ? 27.534 0.098 -38.808 1.00 95.19 186 ARG A CA 1
ATOM 1492 C C . ARG A 1 186 ? 27.899 0.898 -40.057 1.00 95.19 186 ARG A C 1
ATOM 1494 O O . ARG A 1 186 ? 28.638 0.397 -40.898 1.00 95.19 186 ARG A O 1
ATOM 1501 N N . GLU A 1 187 ? 27.373 2.106 -40.220 1.00 96.44 187 GLU A N 1
ATOM 1502 C CA . GLU A 1 187 ? 27.730 3.000 -41.328 1.00 96.44 187 GLU A CA 1
ATOM 1503 C C . GLU A 1 187 ? 29.174 3.484 -41.222 1.00 96.44 187 GLU A C 1
ATOM 1505 O O . GLU A 1 187 ? 29.928 3.336 -42.182 1.00 96.44 187 GLU A O 1
ATOM 1510 N N . ALA A 1 188 ? 29.598 3.928 -40.038 1.00 92.81 188 ALA A N 1
ATOM 1511 C CA . ALA A 1 188 ? 30.978 4.322 -39.788 1.00 92.81 188 ALA A CA 1
ATOM 1512 C C . ALA A 1 188 ? 31.961 3.175 -40.068 1.00 92.81 188 ALA A C 1
ATOM 1514 O O . ALA A 1 188 ? 33.013 3.394 -40.666 1.00 92.81 188 ALA A O 1
ATOM 1515 N N . ASP A 1 189 ? 31.630 1.941 -39.686 1.00 93.44 189 ASP A N 1
ATOM 1516 C CA . ASP A 1 189 ? 32.471 0.781 -39.986 1.00 93.44 189 ASP A CA 1
ATOM 1517 C C . ASP A 1 189 ? 32.486 0.446 -41.482 1.00 93.44 189 ASP A C 1
ATOM 1519 O O . ASP A 1 189 ? 33.550 0.140 -42.024 1.00 93.44 189 ASP A O 1
ATOM 1523 N N . ARG A 1 190 ? 31.358 0.590 -42.193 1.00 96.56 190 ARG A N 1
ATOM 1524 C CA . ARG A 1 190 ? 31.344 0.482 -43.663 1.00 96.56 190 ARG A CA 1
ATOM 1525 C C . ARG A 1 190 ? 32.261 1.524 -44.294 1.00 96.56 190 ARG A C 1
ATOM 1527 O O . ARG A 1 190 ? 33.064 1.169 -45.152 1.00 96.56 190 ARG A O 1
ATOM 1534 N N . ASP A 1 191 ? 32.202 2.774 -43.862 1.00 96.00 191 ASP A N 1
ATOM 1535 C CA . ASP A 1 191 ? 33.034 3.834 -44.432 1.00 96.00 191 ASP A CA 1
ATOM 1536 C C . ASP A 1 191 ? 34.520 3.647 -44.097 1.00 96.00 191 ASP A C 1
ATOM 1538 O O . ASP A 1 191 ? 35.364 3.794 -44.983 1.00 96.00 191 ASP A O 1
ATOM 1542 N N . LYS A 1 192 ? 34.854 3.179 -42.884 1.00 94.56 192 LYS A N 1
ATOM 1543 C CA . LYS A 1 192 ? 36.219 2.736 -42.549 1.00 94.56 192 LYS A CA 1
ATOM 1544 C C . LYS A 1 192 ? 36.688 1.615 -43.476 1.00 94.56 192 LYS A C 1
ATOM 1546 O O . LYS A 1 192 ? 37.809 1.674 -43.971 1.00 94.56 192 LYS A O 1
ATOM 1551 N N . THR A 1 193 ? 35.857 0.601 -43.737 1.00 94.56 193 THR A N 1
ATOM 1552 C CA . THR A 1 193 ? 36.240 -0.509 -44.630 1.00 94.56 193 THR A CA 1
ATOM 1553 C C . THR A 1 193 ? 36.448 -0.049 -46.072 1.00 94.56 193 THR A C 1
ATOM 1555 O O . THR A 1 193 ? 37.411 -0.488 -46.700 1.00 94.56 193 THR A O 1
ATOM 1558 N N . LYS A 1 194 ? 35.622 0.881 -46.578 1.00 97.00 194 LYS A N 1
ATOM 1559 C CA . LYS A 1 194 ? 35.820 1.505 -47.896 1.00 97.00 194 LYS A CA 1
ATOM 1560 C C . LYS A 1 194 ? 37.154 2.247 -47.947 1.00 97.00 194 LYS A C 1
ATOM 1562 O O . LYS A 1 194 ? 37.965 1.946 -48.817 1.00 97.00 194 LYS A O 1
ATOM 1567 N N . ALA A 1 195 ? 37.435 3.107 -46.967 1.00 94.44 195 ALA A N 1
ATOM 1568 C CA . ALA A 1 195 ? 38.698 3.840 -46.895 1.00 94.44 195 ALA A CA 1
ATOM 1569 C C . ALA A 1 195 ? 39.917 2.900 -46.820 1.00 94.44 195 ALA A C 1
ATOM 1571 O O . ALA A 1 195 ? 40.910 3.113 -47.512 1.00 94.44 195 ALA A O 1
ATOM 1572 N N . ILE A 1 196 ? 39.838 1.819 -46.033 1.00 94.06 196 ILE A N 1
ATOM 1573 C CA . ILE A 1 196 ? 40.892 0.792 -45.978 1.00 94.06 196 ILE A CA 1
ATOM 1574 C C . ILE A 1 196 ? 41.065 0.123 -47.346 1.00 94.06 196 ILE A C 1
ATOM 1576 O O . ILE A 1 196 ? 42.199 -0.051 -47.789 1.00 94.06 196 ILE A O 1
ATOM 1580 N N . SER A 1 197 ? 39.972 -0.234 -48.028 1.00 94.56 197 SER A N 1
ATOM 1581 C CA . SER A 1 197 ? 40.038 -0.853 -49.355 1.00 94.56 197 SER A CA 1
ATOM 1582 C C . SER A 1 197 ? 40.673 0.077 -50.395 1.00 94.56 197 SER A C 1
ATOM 1584 O O . SER A 1 197 ? 41.585 -0.352 -51.099 1.00 94.56 197 SER A O 1
ATOM 1586 N N . GLU A 1 198 ? 40.307 1.361 -50.410 1.00 96.25 198 GLU A N 1
ATOM 1587 C CA . GLU A 1 198 ? 40.879 2.375 -51.303 1.00 96.25 198 GLU A CA 1
ATOM 1588 C C . GLU A 1 198 ? 42.375 2.580 -51.036 1.00 96.25 198 GLU A C 1
ATOM 1590 O O . GLU A 1 198 ? 43.178 2.570 -51.969 1.00 96.25 198 GLU A O 1
ATOM 1595 N N . LEU A 1 199 ? 42.778 2.691 -49.764 1.00 93.94 199 LEU A N 1
ATOM 1596 C CA . LEU A 1 199 ? 44.191 2.781 -49.379 1.00 93.94 199 LEU A CA 1
ATOM 1597 C C . LEU A 1 199 ? 44.966 1.510 -49.751 1.00 93.94 199 LEU A C 1
ATOM 1599 O O . LEU A 1 199 ? 46.112 1.587 -50.199 1.00 93.94 199 LEU A O 1
ATOM 1603 N N . SER A 1 200 ? 44.356 0.333 -49.589 1.00 91.69 200 SER A N 1
ATOM 1604 C CA . SER A 1 200 ? 44.973 -0.942 -49.967 1.00 91.69 200 SER A CA 1
ATOM 1605 C C . SER A 1 200 ? 45.168 -1.053 -51.480 1.00 91.69 200 SER A C 1
ATOM 1607 O O . SER A 1 200 ? 46.229 -1.485 -51.929 1.00 91.69 200 SER A O 1
ATOM 1609 N N . GLU A 1 201 ? 44.194 -0.589 -52.266 1.00 96.06 201 GLU A N 1
ATOM 1610 C CA . GLU A 1 201 ? 44.257 -0.593 -53.723 1.00 96.06 201 GLU A CA 1
ATOM 1611 C C . GLU A 1 201 ? 45.302 0.408 -54.228 1.00 96.06 201 GLU A C 1
ATOM 1613 O O . GLU A 1 201 ? 46.100 0.078 -55.104 1.00 96.06 201 GLU A O 1
ATOM 1618 N N . GLN A 1 202 ? 45.368 1.605 -53.636 1.00 95.31 202 GLN A N 1
ATOM 1619 C CA . GLN A 1 202 ? 46.423 2.580 -53.925 1.00 95.31 202 GLN A CA 1
ATOM 1620 C C . GLN A 1 202 ? 47.814 2.007 -53.627 1.00 95.31 202 GLN A C 1
ATOM 1622 O O . GLN A 1 202 ? 48.702 2.089 -54.476 1.00 95.31 202 GLN A O 1
ATOM 1627 N N . ASN A 1 203 ? 47.998 1.369 -52.468 1.00 90.00 203 ASN A N 1
ATOM 1628 C CA . ASN A 1 203 ? 49.256 0.708 -52.119 1.00 90.00 203 ASN A CA 1
ATOM 1629 C C . ASN A 1 203 ? 49.603 -0.424 -53.095 1.00 90.00 203 ASN A C 1
ATOM 1631 O O . ASN A 1 203 ? 50.759 -0.542 -53.497 1.00 90.00 203 ASN A O 1
ATOM 1635 N N . HIS A 1 204 ? 48.622 -1.228 -53.514 1.00 91.50 204 HIS A N 1
ATOM 1636 C CA . HIS A 1 204 ? 48.835 -2.283 -54.503 1.00 91.50 204 HIS A CA 1
ATOM 1637 C C . HIS A 1 204 ? 49.266 -1.711 -55.858 1.00 91.50 204 HIS A C 1
ATOM 1639 O O . HIS A 1 204 ? 50.281 -2.140 -56.397 1.00 91.50 204 HIS A O 1
ATOM 1645 N N . ARG A 1 205 ? 48.580 -0.673 -56.358 1.00 94.12 205 ARG A N 1
ATOM 1646 C CA . ARG A 1 205 ? 48.941 0.025 -57.606 1.00 94.12 205 ARG A CA 1
ATOM 1647 C C . ARG A 1 205 ? 50.354 0.615 -57.546 1.00 94.12 205 ARG A C 1
ATOM 1649 O O . ARG A 1 205 ? 51.108 0.496 -58.508 1.00 94.12 205 ARG A O 1
ATOM 1656 N N . LEU A 1 206 ? 50.737 1.230 -56.423 1.00 91.56 206 LEU A N 1
ATOM 1657 C CA . LEU A 1 206 ? 52.095 1.754 -56.222 1.00 91.56 206 LEU A CA 1
ATOM 1658 C C . LEU A 1 206 ? 53.142 0.631 -56.200 1.00 91.56 206 LEU A C 1
ATOM 1660 O O . LEU A 1 206 ? 54.202 0.765 -56.812 1.00 91.56 206 LEU A O 1
ATOM 1664 N N . LEU A 1 207 ? 52.851 -0.490 -55.535 1.00 90.44 207 LEU A N 1
ATOM 1665 C CA . LEU A 1 207 ? 53.721 -1.669 -55.532 1.00 90.44 207 LEU A CA 1
ATOM 1666 C C . LEU A 1 207 ? 53.866 -2.276 -56.931 1.00 90.44 207 LEU A C 1
ATOM 1668 O O . LEU A 1 207 ? 54.980 -2.612 -57.328 1.00 90.44 207 LEU A O 1
ATOM 1672 N N . GLU A 1 208 ? 52.781 -2.376 -57.699 1.00 89.25 208 GLU A N 1
ATOM 1673 C CA . GLU A 1 208 ? 52.815 -2.828 -59.090 1.00 89.25 208 GLU A CA 1
ATOM 1674 C C . GLU A 1 208 ? 53.682 -1.906 -59.950 1.00 89.25 208 GLU A C 1
ATOM 1676 O O . GLU A 1 208 ? 54.562 -2.392 -60.660 1.00 89.25 208 GLU A O 1
ATOM 1681 N N . GLN A 1 209 ? 53.521 -0.583 -59.829 1.00 89.12 209 GLN A N 1
ATOM 1682 C CA . GLN A 1 209 ? 54.375 0.392 -60.511 1.00 89.12 209 GLN A CA 1
ATOM 1683 C C . GLN A 1 209 ? 55.852 0.190 -60.151 1.00 89.12 209 GLN A C 1
ATOM 1685 O O . GLN A 1 209 ? 56.681 0.051 -61.052 1.00 89.12 209 GLN A O 1
ATOM 1690 N N . LEU A 1 210 ? 56.190 0.085 -58.862 1.00 80.00 210 LEU A N 1
ATOM 1691 C CA . LEU A 1 210 ? 57.561 -0.185 -58.411 1.00 80.00 210 LEU A CA 1
ATOM 1692 C C . LEU A 1 210 ? 58.096 -1.520 -58.948 1.00 80.00 210 LEU A C 1
ATOM 1694 O O . LEU A 1 210 ? 59.225 -1.575 -59.436 1.00 80.00 210 LEU A O 1
ATOM 1698 N N . SER A 1 211 ? 57.290 -2.583 -58.921 1.00 77.00 211 SER A N 1
ATOM 1699 C CA . SER A 1 211 ? 57.670 -3.895 -59.452 1.00 77.00 211 SER A CA 1
ATOM 1700 C C . SER A 1 211 ? 57.895 -3.855 -60.966 1.00 77.00 211 SER A C 1
ATOM 1702 O O . SER A 1 211 ? 58.872 -4.413 -61.457 1.00 77.00 211 SER A O 1
ATOM 1704 N N . SER A 1 212 ? 57.065 -3.118 -61.710 1.00 77.31 212 SER A N 1
ATOM 1705 C CA . SER A 1 212 ? 57.213 -2.936 -63.153 1.00 77.31 212 SER A CA 1
ATOM 1706 C C . SER A 1 212 ? 58.486 -2.157 -63.486 1.00 77.31 212 SER A C 1
ATOM 1708 O O . SER A 1 212 ? 59.211 -2.534 -64.405 1.00 77.31 212 SER A O 1
ATOM 1710 N N . HIS A 1 213 ? 58.834 -1.137 -62.695 1.00 71.50 213 HIS A N 1
ATOM 1711 C CA . HIS A 1 213 ? 60.096 -0.411 -62.825 1.00 71.50 213 HIS A CA 1
ATOM 1712 C C . HIS A 1 213 ? 61.310 -1.297 -62.505 1.00 71.50 213 HIS A C 1
ATOM 1714 O O . HIS A 1 213 ? 62.327 -1.202 -63.193 1.00 71.50 213 HIS A O 1
ATOM 1720 N N . LEU A 1 214 ? 61.201 -2.193 -61.520 1.00 61.50 214 LEU A N 1
ATOM 1721 C CA . LEU A 1 214 ? 62.246 -3.168 -61.188 1.00 61.50 214 LEU A CA 1
ATOM 1722 C C . LEU A 1 214 ? 62.412 -4.248 -62.274 1.00 61.50 214 LEU A C 1
ATOM 1724 O O . LEU A 1 214 ? 63.536 -4.616 -62.598 1.00 61.50 214 LEU A O 1
ATOM 1728 N N . VAL A 1 215 ? 61.319 -4.726 -62.878 1.00 59.12 215 VAL A N 1
ATOM 1729 C CA . VAL A 1 215 ? 61.339 -5.778 -63.915 1.00 59.12 215 VAL A CA 1
ATOM 1730 C C . VAL A 1 215 ? 61.759 -5.237 -65.289 1.00 59.12 215 VAL A C 1
ATOM 1732 O O . VAL A 1 215 ? 62.434 -5.931 -66.046 1.00 59.12 215 VAL A O 1
ATOM 1735 N N . THR A 1 216 ? 61.416 -3.989 -65.621 1.00 56.97 216 THR A N 1
ATOM 1736 C CA . THR A 1 216 ? 61.752 -3.367 -66.921 1.00 56.97 216 THR A CA 1
ATOM 1737 C C . THR A 1 216 ? 63.164 -2.782 -66.993 1.00 56.97 216 THR A C 1
ATOM 1739 O O . THR A 1 216 ? 63.599 -2.371 -68.069 1.00 56.97 216 THR A O 1
ATOM 1742 N N . THR A 1 217 ? 63.921 -2.770 -65.889 1.00 47.59 217 THR A N 1
ATOM 1743 C CA . THR A 1 217 ? 65.280 -2.211 -65.854 1.00 47.59 217 THR A CA 1
ATOM 1744 C C . THR A 1 217 ? 66.345 -3.249 -65.462 1.00 47.59 217 THR A C 1
ATOM 1746 O O . THR A 1 217 ? 66.804 -3.274 -64.323 1.00 47.59 217 THR A O 1
ATOM 1749 N N . PRO A 1 218 ? 66.897 -4.037 -66.410 1.00 49.53 218 PRO A N 1
ATOM 1750 C CA . PRO A 1 218 ? 68.086 -4.858 -66.135 1.00 49.53 218 PRO A CA 1
ATOM 1751 C C . PRO A 1 218 ? 69.352 -4.019 -65.841 1.00 49.53 218 PRO A C 1
ATOM 1753 O O . PRO A 1 218 ? 70.396 -4.563 -65.498 1.00 49.53 218 PRO A O 1
ATOM 1756 N N . GLN A 1 219 ? 69.273 -2.685 -65.936 1.00 49.50 219 GLN A N 1
ATOM 1757 C CA . GLN A 1 219 ? 70.342 -1.737 -65.590 1.00 49.50 219 GLN A CA 1
ATOM 1758 C C . GLN A 1 219 ? 70.172 -1.080 -64.203 1.00 49.50 219 GLN A C 1
ATOM 1760 O O . GLN A 1 219 ? 70.999 -0.251 -63.812 1.00 49.50 219 GLN A O 1
ATOM 1765 N N . GLY A 1 220 ? 69.139 -1.447 -63.432 1.00 47.72 220 GLY A N 1
ATOM 1766 C CA . GLY A 1 220 ? 68.853 -0.868 -62.113 1.00 47.72 220 GLY A CA 1
ATOM 1767 C C . GLY A 1 220 ? 69.939 -1.116 -61.056 1.00 47.72 220 GLY A C 1
ATOM 1768 O O . GLY A 1 220 ? 70.170 -0.254 -60.210 1.00 47.72 220 GLY A O 1
ATOM 1769 N N . HIS A 1 221 ? 70.692 -2.219 -61.148 1.00 46.41 221 HIS A N 1
ATOM 1770 C CA . HIS A 1 221 ? 71.792 -2.500 -60.215 1.00 46.41 221 HIS A CA 1
ATOM 1771 C C . HIS A 1 221 ? 72.979 -1.523 -60.340 1.00 46.41 221 HIS A C 1
ATOM 1773 O O . HIS A 1 221 ? 73.704 -1.335 -59.367 1.00 46.41 221 HIS A O 1
ATOM 1779 N N . SER A 1 222 ? 73.165 -0.833 -61.475 1.00 47.44 222 SER A N 1
ATOM 1780 C CA . SER A 1 222 ? 74.288 0.108 -61.651 1.00 47.44 222 SER A CA 1
ATOM 1781 C C . SER A 1 222 ? 73.975 1.562 -61.285 1.00 47.44 222 SER A C 1
ATOM 1783 O O . SER A 1 222 ? 74.900 2.363 -61.184 1.00 47.44 222 SER A O 1
ATOM 1785 N N . ARG A 1 223 ? 72.708 1.939 -61.058 1.00 49.28 223 ARG A N 1
ATOM 1786 C CA . ARG A 1 223 ? 72.343 3.339 -60.742 1.00 49.28 223 ARG A CA 1
ATOM 1787 C C . ARG A 1 223 ? 72.169 3.632 -59.251 1.00 49.28 223 ARG A C 1
ATOM 1789 O O . ARG A 1 223 ? 72.180 4.800 -58.875 1.00 49.28 223 ARG A O 1
ATOM 1796 N N . VAL A 1 224 ? 72.089 2.607 -58.402 1.00 43.44 224 VAL A N 1
ATOM 1797 C CA . VAL A 1 224 ? 71.924 2.764 -56.941 1.00 43.44 224 VAL A CA 1
ATOM 1798 C C . VAL A 1 224 ? 73.239 3.144 -56.230 1.00 43.44 224 VAL A C 1
ATOM 1800 O O . VAL A 1 224 ? 73.211 3.615 -55.100 1.00 43.44 224 VAL A O 1
ATOM 1803 N N . VAL A 1 225 ? 74.391 3.064 -56.908 1.00 45.16 225 VAL A N 1
ATOM 1804 C CA . VAL A 1 225 ? 75.691 3.521 -56.363 1.00 45.16 225 VAL A CA 1
ATOM 1805 C C . VAL A 1 225 ? 75.910 5.036 -56.527 1.00 45.16 225 VAL A C 1
ATOM 1807 O O . VAL A 1 225 ? 76.819 5.592 -55.921 1.00 45.16 225 VAL A O 1
ATOM 1810 N N . ALA A 1 226 ? 75.086 5.743 -57.307 1.00 48.28 226 ALA A N 1
ATOM 1811 C CA . ALA A 1 226 ? 75.438 7.102 -57.720 1.00 48.28 226 ALA A CA 1
ATOM 1812 C C . ALA A 1 226 ? 74.795 8.253 -56.930 1.00 48.28 226 ALA A C 1
ATOM 1814 O O . ALA A 1 226 ? 75.224 9.384 -57.139 1.00 48.28 226 ALA A O 1
ATOM 1815 N N . LEU A 1 227 ? 73.787 8.058 -56.067 1.00 45.31 227 LEU A N 1
ATOM 1816 C CA . LEU A 1 227 ? 73.052 9.214 -55.521 1.00 45.31 227 LEU A CA 1
ATOM 1817 C C . LEU A 1 227 ? 72.560 9.046 -54.071 1.00 45.31 227 LEU A C 1
ATOM 1819 O O . LEU A 1 227 ? 71.412 8.688 -53.836 1.00 45.31 227 LEU A O 1
ATOM 1823 N N . LEU A 1 228 ? 73.420 9.421 -53.116 1.00 33.47 228 LEU A N 1
ATOM 1824 C CA . LEU A 1 228 ? 73.076 10.148 -51.877 1.00 33.47 228 LEU A CA 1
ATOM 1825 C C . LEU A 1 228 ? 74.286 11.062 -51.506 1.00 33.47 228 LEU A C 1
ATOM 1827 O O . LEU A 1 228 ? 75.397 10.783 -51.947 1.00 33.47 228 LEU A O 1
ATOM 1831 N N . PRO A 1 229 ? 74.119 12.187 -50.782 1.00 55.34 229 PRO A N 1
ATOM 1832 C CA . PRO A 1 229 ? 74.299 13.559 -51.279 1.00 55.34 229 PRO A CA 1
ATOM 1833 C C . PRO A 1 229 ? 75.496 14.294 -50.610 1.00 55.34 229 PRO A C 1
ATOM 1835 O O . PRO A 1 229 ? 76.137 13.732 -49.724 1.00 55.34 229 PRO A O 1
ATOM 1838 N N . PRO A 1 230 ? 75.818 15.560 -50.970 1.00 46.00 230 PRO A N 1
ATOM 1839 C CA . PRO A 1 230 ? 75.349 16.642 -50.093 1.00 46.00 230 PRO A CA 1
ATOM 1840 C C . PRO A 1 230 ? 75.067 17.992 -50.784 1.00 46.00 230 PRO A C 1
ATOM 1842 O O . PRO A 1 230 ? 75.647 18.374 -51.798 1.00 46.00 230 PRO A O 1
ATOM 1845 N N . VAL A 1 231 ? 74.202 18.762 -50.126 1.00 47.00 231 VAL A N 1
ATOM 1846 C CA . VAL A 1 231 ? 74.044 20.219 -50.219 1.00 47.00 231 VAL A CA 1
ATOM 1847 C C . VAL A 1 231 ? 75.410 20.919 -50.359 1.00 47.00 231 VAL A C 1
ATOM 1849 O O . VAL A 1 231 ? 76.100 21.039 -49.348 1.00 47.00 231 VAL A O 1
ATOM 1852 N N . LYS A 1 232 ? 75.815 21.360 -51.573 1.00 41.75 232 LYS A N 1
ATOM 1853 C CA . LYS A 1 232 ? 76.904 22.356 -51.802 1.00 41.75 232 LYS A CA 1
ATOM 1854 C C . LYS A 1 232 ? 77.207 22.792 -53.258 1.00 41.75 232 LYS A C 1
ATOM 1856 O O . LYS A 1 232 ? 78.351 23.114 -53.551 1.00 41.75 232 LYS A O 1
ATOM 1861 N N . LEU A 1 233 ? 76.232 22.898 -54.171 1.00 40.22 233 LEU A N 1
ATOM 1862 C CA . LEU A 1 233 ? 76.482 23.463 -55.521 1.00 40.22 233 LEU A CA 1
ATOM 1863 C C . LEU A 1 233 ? 75.390 24.431 -56.015 1.00 40.22 233 LEU A C 1
ATOM 1865 O O . LEU A 1 233 ? 74.866 24.290 -57.110 1.00 40.22 233 LEU A O 1
ATOM 1869 N N . LEU A 1 234 ? 75.088 25.459 -55.219 1.00 39.34 234 LEU A N 1
ATOM 1870 C CA . LEU A 1 234 ? 74.577 26.749 -55.721 1.00 39.34 234 LEU A CA 1
ATOM 1871 C C . LEU A 1 234 ? 75.300 27.914 -55.033 1.00 39.34 234 LEU A C 1
ATOM 1873 O O . LEU A 1 234 ? 74.717 28.912 -54.625 1.00 39.34 234 LEU A O 1
ATOM 1877 N N . PHE A 1 235 ? 76.613 27.767 -54.885 1.00 34.38 235 PHE A N 1
ATOM 1878 C CA . PHE A 1 235 ? 77.508 28.883 -54.632 1.00 34.38 235 PHE A CA 1
ATOM 1879 C C . PHE A 1 235 ? 78.815 28.577 -55.363 1.00 34.38 235 PHE A C 1
ATOM 1881 O O . PHE A 1 235 ? 79.513 27.637 -54.991 1.00 34.38 235 PHE A O 1
ATOM 1888 N N . ARG A 1 236 ? 79.140 29.413 -56.363 1.00 32.56 236 ARG A N 1
ATOM 1889 C CA . ARG A 1 236 ? 80.492 29.641 -56.918 1.00 32.56 236 ARG A CA 1
ATOM 1890 C C . ARG A 1 236 ? 80.917 28.885 -58.195 1.00 32.56 236 ARG A C 1
ATOM 1892 O O . ARG A 1 236 ? 81.867 28.117 -58.176 1.00 32.56 236 ARG A O 1
ATOM 1899 N N . ALA A 1 237 ? 80.307 29.255 -59.318 1.00 29.73 237 ALA A N 1
ATOM 1900 C CA . ALA A 1 237 ? 80.957 29.580 -60.601 1.00 29.73 237 ALA A CA 1
ATOM 1901 C C . ALA A 1 237 ? 79.878 30.312 -61.432 1.00 29.73 237 ALA A C 1
ATOM 1903 O O . ALA A 1 237 ? 78.787 29.786 -61.573 1.00 29.73 237 ALA A O 1
ATOM 1904 N N . GLU A 1 238 ? 80.000 31.551 -61.890 1.00 32.38 238 GLU A N 1
ATOM 1905 C CA . GLU A 1 238 ? 81.181 32.329 -62.217 1.00 32.38 238 GLU A CA 1
ATOM 1906 C C . GLU A 1 238 ? 81.040 33.774 -61.728 1.00 32.38 238 GLU A C 1
ATOM 1908 O O . GLU A 1 238 ? 80.142 34.523 -62.104 1.00 32.38 238 GLU A O 1
ATOM 1913 N N . LEU A 1 239 ? 82.014 34.178 -60.918 1.00 43.72 239 LEU A N 1
ATOM 1914 C CA . LEU A 1 239 ? 82.563 35.519 -61.002 1.00 43.72 239 LEU A CA 1
ATOM 1915 C C . LEU A 1 239 ? 83.453 35.546 -62.244 1.00 43.72 239 LEU A C 1
ATOM 1917 O O . LEU A 1 239 ? 84.492 34.887 -62.258 1.00 43.72 239 LEU A O 1
ATOM 1921 N N . SER A 1 240 ? 83.094 36.352 -63.235 1.00 33.84 240 SER A N 1
ATOM 1922 C CA . SER A 1 240 ? 84.076 36.993 -64.102 1.00 33.84 240 SER A CA 1
ATOM 1923 C C . SER A 1 240 ? 83.538 38.318 -64.629 1.00 33.84 240 SER A C 1
ATOM 1925 O O . SER A 1 240 ? 82.545 38.371 -65.339 1.00 33.84 240 SER A O 1
ATOM 1927 N N . LEU A 1 241 ? 84.285 39.363 -64.262 1.00 34.25 241 LEU A N 1
ATOM 1928 C CA . LEU A 1 241 ? 84.397 40.680 -64.897 1.00 34.25 241 LEU A CA 1
ATOM 1929 C C . LEU A 1 241 ? 83.235 41.656 -64.649 1.00 34.25 241 LEU A C 1
ATOM 1931 O O . LEU A 1 241 ? 82.159 41.568 -65.218 1.00 34.25 241 LEU A O 1
ATOM 1935 N N . ARG A 1 242 ? 83.366 42.544 -63.655 1.00 32.56 242 ARG A N 1
ATOM 1936 C CA . ARG A 1 242 ? 84.113 43.827 -63.686 1.00 32.56 242 ARG A CA 1
ATOM 1937 C C . ARG A 1 242 ? 83.610 44.819 -64.740 1.00 32.56 242 ARG A C 1
ATOM 1939 O O . ARG A 1 242 ? 83.873 44.654 -65.917 1.00 32.56 242 ARG A O 1
ATOM 1946 N N . GLN A 1 243 ? 83.067 45.907 -64.184 1.00 33.31 243 GLN A N 1
ATOM 1947 C CA . GLN A 1 243 ? 83.256 47.325 -64.518 1.00 33.31 243 GLN A CA 1
ATOM 1948 C C . GLN A 1 243 ? 83.061 47.791 -65.974 1.00 33.31 243 GLN A C 1
ATOM 1950 O O . GLN A 1 243 ? 83.774 47.359 -66.865 1.00 33.31 243 GLN A O 1
ATOM 1955 N N . ILE A 1 244 ? 82.245 48.844 -66.147 1.00 33.16 244 ILE A N 1
ATOM 1956 C CA . ILE A 1 244 ? 82.607 50.191 -66.663 1.00 33.16 244 ILE A CA 1
ATOM 1957 C C . ILE A 1 244 ? 81.324 50.905 -67.177 1.00 33.16 244 ILE A C 1
ATOM 1959 O O . ILE A 1 244 ? 80.494 50.317 -67.858 1.00 33.16 244 ILE A O 1
ATOM 1963 N N . ARG A 1 245 ? 81.164 52.180 -66.774 1.00 35.66 245 ARG A N 1
ATOM 1964 C CA . ARG A 1 245 ? 80.277 53.265 -67.300 1.00 35.66 245 ARG A CA 1
ATOM 1965 C C . ARG A 1 245 ? 80.254 53.324 -68.856 1.00 35.66 245 ARG A C 1
ATOM 1967 O O . ARG A 1 245 ? 81.176 52.758 -69.420 1.00 35.66 245 ARG A O 1
ATOM 1974 N N . PRO A 1 246 ? 79.390 54.088 -69.586 1.00 42.62 246 PRO A N 1
ATOM 1975 C CA . PRO A 1 246 ? 78.953 55.461 -69.267 1.00 42.62 246 PRO A CA 1
ATOM 1976 C C . PRO A 1 246 ? 77.556 55.871 -69.802 1.00 42.62 246 PRO A C 1
ATOM 1978 O O . PRO A 1 246 ? 76.852 55.113 -70.455 1.00 42.62 246 PRO A O 1
ATOM 1981 N N . GLY A 1 247 ? 77.163 57.125 -69.561 1.00 40.66 247 GLY A N 1
ATOM 1982 C CA . GLY A 1 247 ? 76.203 57.816 -70.425 1.00 40.66 247 GLY A CA 1
ATOM 1983 C C . GLY A 1 247 ? 76.925 58.652 -71.489 1.00 40.66 247 GLY A C 1
ATOM 1984 O O . GLY A 1 247 ? 77.880 59.342 -71.141 1.00 40.66 247 GLY A O 1
ATOM 1985 N N . ARG A 1 248 ? 76.460 58.618 -72.748 1.00 35.72 248 ARG A N 1
ATOM 1986 C CA . ARG A 1 248 ? 76.183 59.774 -73.641 1.00 35.72 248 ARG A CA 1
ATOM 1987 C C . ARG A 1 248 ? 75.865 59.328 -75.078 1.00 35.72 248 ARG A C 1
ATOM 1989 O O . ARG A 1 248 ? 76.681 58.674 -75.701 1.00 35.72 248 ARG A O 1
ATOM 1996 N N . LEU A 1 249 ? 74.735 59.855 -75.558 1.00 41.91 249 LEU A N 1
ATOM 1997 C CA . LEU A 1 249 ? 74.430 60.436 -76.877 1.00 41.91 249 LEU A CA 1
ATOM 1998 C C . LEU A 1 249 ? 74.576 59.638 -78.191 1.00 41.91 249 LEU A C 1
ATOM 2000 O O . LEU A 1 249 ? 75.580 59.012 -78.490 1.00 41.91 249 LEU A O 1
ATOM 2004 N N . SER A 1 250 ? 73.586 59.952 -79.037 1.00 33.34 250 SER A N 1
ATOM 2005 C CA . SER A 1 250 ? 73.523 59.949 -80.505 1.00 33.34 250 SER A CA 1
ATOM 2006 C C . SER A 1 250 ? 73.204 58.646 -81.242 1.00 33.34 250 SER A C 1
ATOM 2008 O O . SER A 1 250 ? 73.950 57.682 -81.201 1.00 33.34 250 SER A O 1
ATOM 2010 N N . SER A 1 251 ? 72.055 58.725 -81.924 1.00 40.00 251 SER A N 1
ATOM 2011 C CA . SER A 1 251 ? 71.752 58.359 -83.311 1.00 40.00 251 SER A CA 1
ATOM 2012 C C . SER A 1 251 ? 72.360 57.120 -83.974 1.00 40.00 251 SER A C 1
ATOM 2014 O O . SER A 1 251 ? 73.552 56.864 -83.937 1.00 40.00 251 SER A O 1
ATOM 2016 N N . GLN A 1 252 ? 71.476 56.545 -84.795 1.00 35.66 252 GLN A N 1
ATOM 2017 C CA . GLN A 1 252 ? 71.676 55.631 -85.921 1.00 35.66 252 GLN A CA 1
ATOM 2018 C C . GLN A 1 252 ? 71.721 54.119 -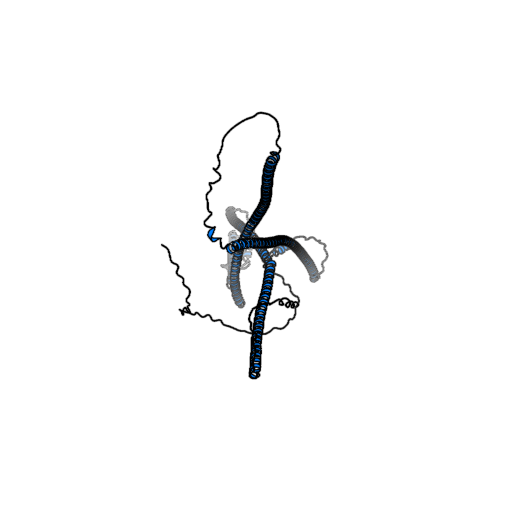85.623 1.00 35.66 252 GLN A C 1
ATOM 2020 O O . GLN A 1 252 ? 72.721 53.562 -85.201 1.00 35.66 252 GLN A O 1
ATOM 2025 N N . GLN A 1 253 ? 70.597 53.487 -85.998 1.00 41.44 253 GLN A N 1
ATOM 2026 C CA . GLN A 1 253 ? 70.492 52.290 -86.849 1.00 41.44 253 GLN A CA 1
ATOM 2027 C C . GLN A 1 253 ? 71.197 50.997 -86.396 1.00 41.44 253 GLN A C 1
ATOM 2029 O O . GLN A 1 253 ? 72.396 50.857 -86.584 1.00 41.44 253 GLN A O 1
ATOM 2034 N N . SER A 1 254 ? 70.414 49.990 -85.975 1.00 40.59 254 SER A N 1
ATOM 2035 C CA . SER A 1 254 ? 70.510 48.608 -86.496 1.00 40.59 254 SER A CA 1
ATOM 2036 C C . SER A 1 254 ? 69.360 47.727 -85.966 1.00 40.59 254 SER A C 1
ATOM 2038 O O . SER A 1 254 ? 69.044 47.749 -84.779 1.00 40.59 254 SER A O 1
ATOM 2040 N N . THR A 1 255 ? 68.712 46.970 -86.847 1.00 51.66 255 THR A N 1
ATOM 2041 C CA . THR A 1 255 ? 67.463 46.214 -86.645 1.00 51.66 255 THR A CA 1
ATOM 2042 C C . THR A 1 255 ? 67.689 44.770 -86.173 1.00 51.66 255 THR A C 1
ATOM 2044 O O . THR A 1 255 ? 67.264 43.850 -86.858 1.00 51.66 255 THR A O 1
ATOM 2047 N N . ASP A 1 256 ? 68.333 44.552 -85.020 1.00 50.06 256 ASP A N 1
ATOM 2048 C CA . ASP A 1 256 ? 68.496 43.190 -84.454 1.00 50.06 256 ASP A CA 1
ATOM 2049 C C . ASP A 1 256 ? 68.380 43.099 -82.912 1.00 50.06 256 ASP A C 1
ATOM 2051 O O . ASP A 1 256 ? 68.507 42.025 -82.322 1.00 50.06 256 ASP A O 1
ATOM 2055 N N . THR A 1 257 ? 68.064 44.197 -82.216 1.00 52.56 257 THR A N 1
ATOM 2056 C CA . THR A 1 257 ? 67.870 44.201 -80.748 1.00 52.56 257 THR A CA 1
ATOM 2057 C C . THR A 1 257 ? 66.446 43.858 -80.296 1.00 52.56 257 THR A C 1
ATOM 2059 O O . THR A 1 257 ? 66.254 43.461 -79.145 1.00 52.56 257 THR A O 1
ATOM 2062 N N . ASP A 1 258 ? 65.456 43.963 -81.188 1.00 52.91 258 ASP A N 1
ATOM 2063 C CA . ASP A 1 258 ? 64.038 43.731 -80.867 1.00 52.91 258 ASP A CA 1
ATOM 2064 C C . ASP A 1 258 ? 63.711 42.252 -80.637 1.00 52.91 258 ASP A C 1
ATOM 2066 O O . ASP A 1 258 ? 62.917 41.924 -79.756 1.00 52.91 258 ASP A O 1
ATOM 2070 N N . SER A 1 259 ? 64.369 41.337 -81.353 1.00 56.38 259 SER A N 1
ATOM 2071 C CA . SER A 1 259 ? 64.157 39.896 -81.184 1.00 56.38 259 SER A CA 1
ATOM 2072 C C . SER A 1 259 ? 64.592 39.439 -79.789 1.00 56.38 259 SER A C 1
ATOM 2074 O O . SER A 1 259 ? 63.809 38.833 -79.064 1.00 56.38 259 SER A O 1
ATOM 2076 N N . HIS A 1 260 ? 65.803 39.793 -79.347 1.00 57.34 260 HIS A N 1
ATOM 2077 C CA . HIS A 1 260 ? 66.311 39.393 -78.029 1.00 57.34 260 HIS A CA 1
ATOM 2078 C C . HIS A 1 260 ? 65.597 40.086 -76.858 1.00 57.34 260 HIS A C 1
ATOM 2080 O O . HIS A 1 260 ? 65.347 39.439 -75.838 1.00 57.34 260 HIS A O 1
ATOM 2086 N N . GLN A 1 261 ? 65.211 41.362 -76.993 1.00 57.06 261 GLN A N 1
ATOM 2087 C CA . GLN A 1 261 ? 64.370 42.025 -75.988 1.00 57.06 261 GLN A CA 1
ATOM 2088 C C . GLN A 1 261 ? 62.957 41.431 -75.930 1.00 57.06 261 GLN A C 1
ATOM 2090 O O . GLN A 1 261 ? 62.414 41.289 -74.835 1.00 57.06 261 GLN A O 1
ATOM 2095 N N . SER A 1 262 ? 62.385 41.026 -77.067 1.00 62.03 262 SER A N 1
ATOM 2096 C CA . SER A 1 262 ? 61.106 40.312 -77.121 1.00 62.03 262 SER A CA 1
ATOM 2097 C C . SER A 1 262 ? 61.190 38.958 -76.411 1.00 62.03 262 SER A C 1
ATOM 2099 O O . SER A 1 262 ? 60.393 38.711 -75.511 1.00 62.03 262 SER A O 1
ATOM 2101 N N . TYR A 1 263 ? 62.212 38.138 -76.692 1.00 63.12 263 TYR A N 1
ATOM 2102 C CA . TYR A 1 263 ? 62.397 36.832 -76.041 1.00 63.12 263 TYR A CA 1
ATOM 2103 C C . TYR A 1 263 ? 62.605 36.928 -74.521 1.00 63.12 263 TYR A C 1
ATOM 2105 O O . TYR A 1 263 ? 62.042 36.132 -73.764 1.00 63.12 263 TYR A O 1
ATOM 2113 N N . LEU A 1 264 ? 63.372 37.915 -74.047 1.00 69.06 264 LEU A N 1
ATOM 2114 C CA . LEU A 1 264 ? 63.552 38.156 -72.611 1.00 69.06 264 LEU A CA 1
ATOM 2115 C C . LEU A 1 264 ? 62.266 38.668 -71.949 1.00 69.06 264 LEU A C 1
ATOM 2117 O O . LEU A 1 264 ? 61.948 38.254 -70.836 1.00 69.06 264 LEU A O 1
ATOM 2121 N N . ARG A 1 265 ? 61.492 39.515 -72.635 1.00 69.75 265 ARG A N 1
ATOM 2122 C CA . ARG A 1 265 ? 60.197 40.006 -72.144 1.00 69.75 265 ARG A CA 1
ATOM 2123 C C . ARG A 1 265 ? 59.151 38.897 -72.094 1.00 69.75 265 ARG A C 1
ATOM 2125 O O . ARG A 1 265 ? 58.409 38.823 -71.122 1.00 69.75 265 ARG A O 1
ATOM 2132 N N . THR A 1 266 ? 59.118 38.010 -73.088 1.00 74.75 266 THR A N 1
ATOM 2133 C CA . THR A 1 266 ? 58.240 36.834 -73.085 1.00 74.75 266 THR A CA 1
ATOM 2134 C C . THR A 1 266 ? 58.664 35.815 -72.032 1.00 74.75 266 THR A C 1
ATOM 2136 O O . THR A 1 266 ? 57.804 35.260 -71.363 1.00 74.75 266 THR A O 1
ATOM 2139 N N . GLY A 1 267 ? 59.970 35.608 -71.820 1.00 76.50 267 GLY A N 1
ATOM 2140 C CA . GLY A 1 267 ? 60.478 34.737 -70.755 1.00 76.50 267 GLY A CA 1
ATOM 2141 C C . GLY A 1 267 ? 60.155 35.272 -69.357 1.00 76.50 267 GLY A C 1
ATOM 2142 O O . GLY A 1 267 ? 59.700 34.519 -68.501 1.00 76.50 267 GLY A O 1
ATOM 2143 N N . ALA A 1 268 ? 60.310 36.581 -69.139 1.00 76.81 268 ALA A N 1
ATOM 2144 C CA . ALA A 1 268 ? 59.912 37.236 -67.894 1.00 76.81 268 ALA A CA 1
ATOM 2145 C C . ALA A 1 268 ? 58.390 37.187 -67.675 1.00 76.81 268 ALA A C 1
ATOM 2147 O O . ALA A 1 268 ? 57.954 36.870 -66.573 1.00 76.81 268 ALA A O 1
ATOM 2148 N N . ALA A 1 269 ? 57.589 37.422 -68.720 1.00 80.38 269 ALA A N 1
ATOM 2149 C CA . ALA A 1 269 ? 56.131 37.332 -68.651 1.00 80.38 269 ALA A CA 1
ATOM 2150 C C . ALA A 1 269 ? 55.641 35.898 -68.384 1.00 80.38 269 ALA A C 1
ATOM 2152 O O . ALA A 1 269 ? 54.675 35.707 -67.650 1.00 80.38 269 ALA A O 1
ATOM 2153 N N . GLU A 1 270 ? 56.311 34.881 -68.932 1.00 84.62 270 GLU A N 1
ATOM 2154 C CA . GLU A 1 270 ? 55.974 33.479 -68.668 1.00 84.62 270 GLU A CA 1
ATOM 2155 C C . GLU A 1 270 ? 56.317 33.090 -67.223 1.00 84.62 270 GLU A C 1
ATOM 2157 O O . GLU A 1 270 ? 55.506 32.457 -66.550 1.00 84.62 270 GLU A O 1
ATOM 2162 N N . VAL A 1 271 ? 57.463 33.537 -66.696 1.00 87.44 271 VAL A N 1
ATOM 2163 C CA . VAL A 1 271 ? 57.817 33.350 -65.277 1.00 87.44 271 VAL A CA 1
ATOM 2164 C C . VAL A 1 271 ? 56.846 34.101 -64.357 1.00 87.44 271 VAL A C 1
ATOM 2166 O O . VAL A 1 271 ? 56.409 33.553 -63.349 1.00 87.44 271 VAL A O 1
ATOM 2169 N N . GLU A 1 272 ? 56.447 35.325 -64.704 1.00 87.12 272 GLU A N 1
ATOM 2170 C CA . GLU A 1 272 ? 55.457 36.107 -63.954 1.00 87.12 272 GLU A CA 1
ATOM 2171 C C . GLU A 1 272 ? 54.073 35.442 -63.968 1.00 87.12 272 GLU A C 1
ATOM 2173 O O . GLU A 1 272 ? 53.396 35.376 -62.937 1.00 87.12 272 GLU A O 1
ATOM 2178 N N . LYS A 1 273 ? 53.669 34.871 -65.107 1.00 89.19 273 LYS A N 1
ATOM 2179 C CA . LYS A 1 273 ? 52.446 34.076 -65.235 1.00 89.19 273 LYS A CA 1
ATOM 2180 C C . LYS A 1 273 ? 52.526 32.800 -64.401 1.00 89.19 273 LYS A C 1
ATOM 2182 O O . LYS A 1 273 ? 51.576 32.499 -63.683 1.00 89.19 273 LYS A O 1
ATOM 2187 N N . GLN A 1 274 ? 53.654 32.089 -64.419 1.00 92.06 274 GLN A N 1
ATOM 2188 C CA . GLN A 1 274 ? 53.874 30.905 -63.583 1.00 92.06 274 GLN A CA 1
ATOM 2189 C C . GLN A 1 274 ? 53.806 31.252 -62.091 1.00 92.06 274 GLN A C 1
ATOM 2191 O O . GLN A 1 274 ? 53.042 30.626 -61.353 1.00 92.06 274 GLN A O 1
ATOM 2196 N N . LEU A 1 275 ? 54.502 32.301 -61.648 1.00 91.56 275 LEU A N 1
ATOM 2197 C CA . LEU A 1 275 ? 54.423 32.794 -60.269 1.00 91.56 275 LEU A CA 1
ATOM 2198 C C . LEU A 1 275 ? 52.996 33.221 -59.904 1.00 91.56 275 LEU A C 1
ATOM 2200 O O . LEU A 1 275 ? 52.506 32.881 -58.830 1.00 91.56 275 LEU A O 1
ATOM 2204 N N . SER A 1 276 ? 52.283 33.886 -60.814 1.00 91.56 276 SER A N 1
ATOM 2205 C CA . SER A 1 276 ? 50.881 34.257 -60.610 1.00 91.56 276 SER A CA 1
ATOM 2206 C C . SER A 1 276 ? 49.993 33.029 -60.449 1.00 91.56 276 SER A C 1
ATOM 2208 O O . SER A 1 276 ? 49.180 32.996 -59.528 1.00 91.56 276 SER A O 1
ATOM 2210 N N . THR A 1 277 ? 50.157 31.992 -61.275 1.00 92.19 277 THR A N 1
ATOM 2211 C CA . THR A 1 277 ? 49.396 30.742 -61.131 1.00 92.19 277 THR A CA 1
ATOM 2212 C C . THR A 1 277 ? 49.714 30.021 -59.824 1.00 92.19 277 THR A C 1
ATOM 2214 O O . THR A 1 277 ? 48.789 29.579 -59.147 1.00 92.19 277 THR A O 1
ATOM 2217 N N . GLN A 1 278 ? 50.982 29.990 -59.398 1.00 94.38 278 GLN A N 1
ATOM 2218 C CA . GLN A 1 278 ? 51.374 29.422 -58.105 1.00 94.38 278 GLN A CA 1
ATOM 2219 C C . GLN A 1 278 ? 50.763 30.201 -56.937 1.00 94.38 278 GLN A C 1
ATOM 2221 O O . GLN A 1 278 ? 50.207 29.598 -56.025 1.00 94.38 278 GLN A O 1
ATOM 2226 N N . VAL A 1 279 ? 50.777 31.536 -56.977 1.00 93.94 279 VAL A N 1
ATOM 2227 C CA . VAL A 1 279 ? 50.124 32.369 -55.955 1.00 93.94 279 VAL A CA 1
ATOM 2228 C C . VAL A 1 279 ? 48.610 32.148 -55.946 1.00 93.94 279 VAL A C 1
ATOM 2230 O O . VAL A 1 279 ? 48.015 32.083 -54.872 1.00 93.94 279 VAL A O 1
ATOM 2233 N N . HIS A 1 280 ? 47.968 32.010 -57.109 1.00 93.31 280 HIS A N 1
ATOM 2234 C CA . HIS A 1 280 ? 46.539 31.698 -57.184 1.00 93.31 280 HIS A CA 1
ATOM 2235 C C . HIS A 1 280 ? 46.224 30.303 -56.629 1.00 93.31 280 HIS A C 1
ATOM 2237 O O . HIS A 1 280 ? 45.239 30.178 -55.899 1.00 93.31 280 HIS A O 1
ATOM 2243 N N . SER A 1 281 ? 47.073 29.304 -56.898 1.00 92.81 281 SER A N 1
ATOM 2244 C CA . SER A 1 281 ? 46.976 27.953 -56.328 1.00 92.81 281 SER A CA 1
ATOM 2245 C C . SER A 1 281 ? 47.118 27.989 -54.809 1.00 92.81 281 SER A C 1
ATOM 2247 O O . SER A 1 281 ? 46.206 27.575 -54.108 1.00 92.81 281 SER A O 1
ATOM 2249 N N . LEU A 1 282 ? 48.178 28.611 -54.283 1.00 94.50 282 LEU A N 1
ATOM 2250 C CA . LEU A 1 282 ? 48.406 28.733 -52.839 1.00 94.50 282 LEU A CA 1
ATOM 2251 C C . LEU A 1 282 ? 47.284 29.509 -52.131 1.00 94.50 282 LEU A C 1
ATOM 2253 O O . LEU A 1 282 ? 46.903 29.181 -51.009 1.00 94.50 282 LEU A O 1
ATOM 2257 N N . ARG A 1 283 ? 46.713 30.533 -52.782 1.00 94.31 283 ARG A N 1
ATOM 2258 C CA . ARG A 1 283 ? 45.514 31.227 -52.281 1.00 94.31 283 ARG A CA 1
ATOM 2259 C C . ARG A 1 283 ? 44.279 30.327 -52.318 1.00 94.31 283 ARG A C 1
ATOM 2261 O O . ARG A 1 283 ? 43.421 30.467 -51.453 1.00 94.31 283 ARG A O 1
ATOM 2268 N N . GLY A 1 284 ? 44.150 29.456 -53.319 1.00 94.75 284 GLY A N 1
ATOM 2269 C CA . GLY A 1 284 ? 43.145 28.390 -53.371 1.00 94.75 284 GLY A CA 1
ATOM 2270 C C . GLY A 1 284 ? 43.266 27.466 -52.164 1.00 94.75 284 GLY A C 1
ATOM 2271 O O . GLY A 1 284 ? 42.335 27.404 -51.365 1.00 94.75 284 GLY A O 1
ATOM 2272 N N . ASP A 1 285 ? 44.450 26.895 -51.956 1.00 94.56 285 ASP A N 1
ATOM 2273 C CA . ASP A 1 285 ? 44.740 25.966 -50.859 1.00 94.56 285 ASP A CA 1
ATOM 2274 C C . ASP A 1 285 ? 44.501 26.607 -49.484 1.00 94.56 285 ASP A C 1
ATOM 2276 O O . ASP A 1 285 ? 43.930 25.993 -48.583 1.00 94.56 285 ASP A O 1
ATOM 2280 N N . PHE A 1 286 ? 44.907 27.869 -49.295 1.00 92.81 286 PHE A N 1
ATOM 2281 C CA . PHE A 1 286 ? 44.660 28.588 -48.043 1.00 92.81 286 PHE A CA 1
ATOM 2282 C C . PHE A 1 286 ? 43.168 28.853 -47.814 1.00 92.81 286 PHE A C 1
ATOM 2284 O O . PHE A 1 286 ? 42.693 28.754 -46.680 1.00 92.81 286 PHE A O 1
ATOM 2291 N N . ARG A 1 287 ? 42.414 29.177 -48.873 1.00 94.31 287 ARG A N 1
ATOM 2292 C CA . ARG A 1 287 ? 40.958 29.354 -48.785 1.00 94.31 287 ARG A CA 1
ATOM 2293 C C . ARG A 1 287 ? 40.271 28.047 -48.419 1.00 94.31 287 ARG A C 1
ATOM 2295 O O . ARG A 1 287 ? 39.435 28.068 -47.525 1.00 94.31 287 ARG A O 1
ATOM 2302 N N . GLU A 1 288 ? 40.649 26.937 -49.041 1.00 95.25 288 GLU A N 1
ATOM 2303 C CA . GLU A 1 288 ? 40.088 25.617 -48.747 1.00 95.25 288 GLU A CA 1
ATOM 2304 C C . GLU A 1 288 ? 40.398 25.176 -47.314 1.00 95.25 288 GLU A C 1
ATOM 2306 O O . GLU A 1 288 ? 39.478 24.850 -46.567 1.00 95.25 288 GLU A O 1
ATOM 2311 N N . LYS A 1 289 ? 41.655 25.312 -46.865 1.00 95.50 289 LYS A N 1
ATOM 2312 C CA . LYS A 1 289 ? 42.028 25.087 -45.457 1.00 95.50 289 LYS A CA 1
ATOM 2313 C C . LYS A 1 289 ? 41.222 25.975 -44.511 1.00 95.50 289 LYS A C 1
ATOM 2315 O O . LYS A 1 289 ? 40.712 25.498 -43.508 1.00 95.50 289 LYS A O 1
ATOM 2320 N N . SER A 1 290 ? 41.039 27.251 -44.846 1.00 91.44 290 SER A N 1
ATOM 2321 C CA . SER A 1 290 ? 40.240 28.177 -44.032 1.00 91.44 290 SER A CA 1
ATOM 2322 C C . SER A 1 290 ? 38.744 27.835 -44.014 1.00 91.44 290 SER A C 1
ATOM 2324 O O . SER A 1 290 ? 38.062 28.164 -43.044 1.00 91.44 290 SER A O 1
ATOM 2326 N N . MET A 1 291 ? 38.208 27.236 -45.082 1.00 93.56 291 MET A N 1
ATOM 2327 C CA . MET A 1 291 ? 36.828 26.738 -45.135 1.00 93.56 291 MET A CA 1
ATOM 2328 C C . MET A 1 291 ? 36.684 25.452 -44.314 1.00 93.56 291 MET A C 1
ATOM 2330 O O . MET A 1 291 ? 35.776 25.379 -43.493 1.00 93.56 291 MET A O 1
ATOM 2334 N N . SER A 1 292 ? 37.608 24.498 -44.460 1.00 93.62 292 SER A N 1
ATOM 2335 C CA . SER A 1 292 ? 37.645 23.254 -43.679 1.00 93.62 292 SER A CA 1
ATOM 2336 C C . SER A 1 292 ? 37.793 23.535 -42.181 1.00 93.62 292 SER A C 1
ATOM 2338 O O . SER A 1 292 ? 36.995 23.038 -41.393 1.00 93.62 292 SER A O 1
ATOM 2340 N N . THR A 1 293 ? 38.706 24.421 -41.764 1.00 95.38 293 THR A N 1
ATOM 2341 C CA . THR A 1 293 ? 38.830 24.814 -40.349 1.00 95.38 293 THR A CA 1
ATOM 2342 C C . THR A 1 293 ? 37.547 25.450 -39.818 1.00 95.38 293 THR A C 1
ATOM 2344 O O . THR A 1 293 ? 37.156 25.167 -38.690 1.00 95.38 293 THR A O 1
ATOM 2347 N N . ARG A 1 294 ? 36.854 26.276 -40.617 1.00 95.06 294 ARG A N 1
ATOM 2348 C CA . ARG A 1 294 ? 35.554 26.844 -40.220 1.00 95.06 294 ARG A CA 1
ATOM 2349 C C . ARG A 1 294 ? 34.472 25.775 -40.086 1.00 95.06 294 ARG A C 1
ATOM 2351 O O . ARG A 1 294 ? 33.725 25.823 -39.121 1.00 95.06 294 ARG A O 1
ATOM 2358 N N . GLN A 1 295 ? 34.423 24.800 -40.990 1.00 96.50 295 GLN A N 1
ATOM 2359 C CA . GLN A 1 295 ? 33.493 23.669 -40.901 1.00 96.50 295 GLN A CA 1
ATOM 2360 C C . GLN A 1 295 ? 33.773 22.793 -39.671 1.00 96.50 295 GLN A C 1
ATOM 2362 O O . GLN A 1 295 ? 32.845 22.406 -38.963 1.00 96.50 295 GLN A O 1
ATOM 2367 N N . HIS A 1 296 ? 35.047 22.527 -39.368 1.00 96.25 296 HIS A N 1
ATOM 2368 C CA . HIS A 1 296 ? 35.436 21.829 -38.143 1.00 96.25 296 HIS A CA 1
ATOM 2369 C C . HIS A 1 296 ? 35.078 22.633 -36.893 1.00 96.25 296 HIS A C 1
ATOM 2371 O O . HIS A 1 296 ? 34.590 22.047 -35.933 1.00 96.25 296 HIS A O 1
ATOM 2377 N N . MET A 1 297 ? 35.260 23.958 -36.912 1.00 95.19 297 MET A N 1
ATOM 2378 C CA . MET A 1 297 ? 34.856 24.829 -35.806 1.00 95.19 297 MET A CA 1
ATOM 2379 C C . MET A 1 297 ? 33.349 24.743 -35.556 1.00 95.19 297 MET A C 1
ATOM 2381 O O . MET A 1 297 ? 32.943 24.456 -34.437 1.00 95.19 297 MET A O 1
ATOM 2385 N N . THR A 1 298 ? 32.522 24.875 -36.599 1.00 95.25 298 THR A N 1
ATOM 2386 C CA . THR A 1 298 ? 31.063 24.740 -36.456 1.00 95.25 298 THR A CA 1
ATOM 2387 C C . THR A 1 298 ? 30.656 23.341 -35.991 1.00 95.25 298 THR A C 1
ATOM 2389 O O . THR A 1 298 ? 29.759 23.204 -35.168 1.00 95.25 298 THR A O 1
ATOM 2392 N N . GLY A 1 299 ? 31.342 22.290 -36.462 1.00 96.75 299 GLY A N 1
ATOM 2393 C CA . GLY A 1 299 ? 31.112 20.923 -35.988 1.00 96.75 299 GLY A CA 1
ATOM 2394 C C . GLY A 1 299 ? 31.433 20.763 -34.498 1.00 96.75 299 GLY A C 1
ATOM 2395 O O . GLY A 1 299 ? 30.644 20.190 -33.749 1.00 96.75 299 GLY A O 1
ATOM 2396 N N . LEU A 1 300 ? 32.550 21.333 -34.037 1.00 97.69 300 LEU A N 1
ATOM 2397 C CA . LEU A 1 300 ? 32.913 21.344 -32.619 1.00 97.69 300 LEU A CA 1
ATOM 2398 C C . LEU A 1 300 ? 31.901 22.120 -31.771 1.00 97.69 300 LEU A C 1
ATOM 2400 O O . LEU A 1 300 ? 31.544 21.644 -30.700 1.00 97.69 300 LEU A O 1
ATOM 2404 N N . GLU A 1 301 ? 31.406 23.263 -32.244 1.00 95.94 301 GLU A N 1
ATOM 2405 C CA . GLU A 1 301 ? 30.370 24.043 -31.552 1.00 95.94 301 GLU A CA 1
ATOM 2406 C C . GLU A 1 301 ? 29.066 23.244 -31.397 1.00 95.94 301 GLU A C 1
ATOM 2408 O O . GLU A 1 301 ? 28.475 23.235 -30.317 1.00 95.94 301 GLU A O 1
ATOM 2413 N N . THR A 1 302 ? 28.645 22.508 -32.435 1.00 95.75 302 THR A N 1
ATOM 2414 C CA . THR A 1 302 ? 27.452 21.646 -32.348 1.00 95.75 302 THR A CA 1
ATOM 2415 C C . THR A 1 302 ? 27.631 20.500 -31.356 1.00 95.75 302 THR A C 1
ATOM 2417 O O . THR A 1 302 ? 26.763 20.289 -30.513 1.00 95.75 302 THR A O 1
ATOM 2420 N N . LEU A 1 303 ? 28.783 19.821 -31.381 1.00 96.38 303 LEU A N 1
ATOM 2421 C CA . LEU A 1 303 ? 29.088 18.751 -30.428 1.00 96.38 303 LEU A CA 1
ATOM 2422 C C . LEU A 1 303 ? 29.208 19.286 -28.996 1.00 96.38 303 LEU A C 1
ATOM 2424 O O . LEU A 1 303 ? 28.764 18.639 -28.054 1.00 96.38 303 LEU A O 1
ATOM 2428 N N . GLN A 1 304 ? 29.771 20.483 -28.806 1.00 95.75 304 GLN A N 1
ATOM 2429 C CA . GLN A 1 304 ? 29.814 21.138 -27.497 1.00 95.75 304 GLN A CA 1
ATOM 2430 C C . GLN A 1 304 ? 28.409 21.455 -26.972 1.00 95.75 304 GLN A C 1
ATOM 2432 O O . GLN A 1 304 ? 28.145 21.244 -25.787 1.00 95.75 304 GLN A O 1
ATOM 2437 N N . ALA A 1 305 ? 27.503 21.929 -27.832 1.00 94.50 305 ALA A N 1
ATOM 2438 C CA . ALA A 1 305 ? 26.112 22.172 -27.459 1.00 94.50 305 ALA A CA 1
ATOM 2439 C C . ALA A 1 305 ? 25.378 20.868 -27.101 1.00 94.50 305 ALA A C 1
ATOM 2441 O O . ALA A 1 305 ? 24.663 20.825 -26.100 1.00 94.50 305 ALA A O 1
ATOM 2442 N N . GLU A 1 306 ? 25.603 19.798 -27.863 1.00 96.69 306 GLU A N 1
ATOM 2443 C CA . GLU A 1 306 ? 25.035 18.474 -27.598 1.00 96.69 306 GLU A CA 1
ATOM 2444 C C . GLU A 1 306 ? 25.529 17.900 -26.264 1.00 96.69 306 GLU A C 1
ATOM 2446 O O . GLU A 1 306 ? 24.720 17.525 -25.417 1.00 96.69 306 GLU A O 1
ATOM 2451 N N . ILE A 1 307 ? 26.843 17.927 -26.013 1.00 94.69 307 ILE A N 1
ATOM 2452 C CA . ILE A 1 307 ? 27.428 17.502 -24.732 1.00 94.69 307 ILE A CA 1
ATOM 2453 C C . ILE A 1 307 ? 26.832 18.306 -23.573 1.00 94.69 307 ILE A C 1
ATOM 2455 O O . ILE A 1 307 ? 26.529 17.738 -22.523 1.00 94.69 307 ILE A O 1
ATOM 2459 N N . LYS A 1 308 ? 26.633 19.618 -23.753 1.00 96.75 308 LYS A N 1
ATOM 2460 C CA . LYS A 1 308 ? 26.016 20.464 -22.731 1.00 96.75 308 LYS A CA 1
ATOM 2461 C C . LYS A 1 308 ? 24.579 20.026 -22.439 1.00 96.75 308 LYS A C 1
ATOM 2463 O O . LYS A 1 308 ? 24.265 19.791 -21.274 1.00 96.75 308 LYS A O 1
ATOM 2468 N N . MET A 1 309 ? 23.744 19.835 -23.461 1.00 96.38 309 MET A N 1
ATOM 2469 C CA . MET A 1 309 ? 22.365 19.368 -23.264 1.00 96.38 309 MET A CA 1
ATOM 2470 C C . MET A 1 309 ? 22.309 17.984 -22.609 1.00 96.38 309 MET A C 1
ATOM 2472 O O . MET A 1 309 ? 21.540 17.773 -21.672 1.00 96.38 309 MET A O 1
ATOM 2476 N N . LEU A 1 310 ? 23.164 17.051 -23.038 1.00 95.94 310 LEU A N 1
ATOM 2477 C CA . LEU A 1 310 ? 23.264 15.726 -22.423 1.00 95.94 310 LEU A CA 1
ATOM 2478 C C . LEU A 1 310 ? 23.706 15.814 -20.955 1.00 95.94 310 LEU A C 1
ATOM 2480 O O . LEU A 1 310 ? 23.182 15.090 -20.111 1.00 95.94 310 LEU A O 1
ATOM 2484 N N . SER A 1 311 ? 24.624 16.725 -20.620 1.00 94.12 311 SER A N 1
ATOM 2485 C CA . SER A 1 311 ? 25.056 16.940 -19.234 1.00 94.12 311 SER A CA 1
ATOM 2486 C C . SER A 1 311 ? 23.950 17.530 -18.351 1.00 94.12 311 SER A C 1
ATOM 2488 O O . SER A 1 311 ? 23.792 17.104 -17.209 1.00 94.12 311 SER A O 1
ATOM 2490 N N . GLU A 1 312 ? 23.132 18.441 -18.886 1.00 97.12 312 GLU A N 1
ATOM 2491 C CA . GLU A 1 312 ? 21.968 18.999 -18.191 1.00 97.12 312 GLU A CA 1
ATOM 2492 C C . GLU A 1 312 ? 20.901 17.921 -17.967 1.00 97.12 312 GLU A C 1
ATOM 2494 O O . GLU A 1 312 ? 20.396 17.772 -16.852 1.00 97.12 312 GLU A O 1
ATOM 2499 N N . ARG A 1 313 ? 20.622 17.097 -18.987 1.00 94.88 313 ARG A N 1
ATOM 2500 C CA . ARG A 1 313 ? 19.703 15.959 -18.866 1.00 94.88 313 ARG A CA 1
ATOM 2501 C C . ARG A 1 313 ? 20.200 14.937 -17.847 1.00 94.88 313 ARG A C 1
ATOM 2503 O O . ARG A 1 313 ? 19.401 14.437 -17.059 1.00 94.88 313 ARG A O 1
ATOM 2510 N N . LYS A 1 314 ? 21.506 14.662 -17.816 1.00 93.44 314 LYS A N 1
ATOM 2511 C CA . LYS A 1 314 ? 22.123 13.802 -16.800 1.00 93.44 314 LYS A CA 1
ATOM 2512 C C . LYS A 1 314 ? 21.904 14.360 -15.392 1.00 93.44 314 LYS A C 1
ATOM 2514 O O . LYS A 1 314 ? 21.436 13.621 -14.534 1.00 93.44 314 LYS A O 1
ATOM 2519 N N . MET A 1 315 ? 22.178 15.647 -15.166 1.00 95.44 315 MET A N 1
ATOM 2520 C CA . MET A 1 315 ? 21.954 16.286 -13.860 1.00 95.44 315 MET A CA 1
ATOM 2521 C C . MET A 1 315 ? 20.478 16.264 -13.439 1.00 95.44 315 MET A C 1
ATOM 2523 O O . MET A 1 315 ? 20.177 16.117 -12.257 1.00 95.44 315 MET A O 1
ATOM 2527 N N . GLU A 1 316 ? 19.551 16.406 -14.388 1.00 97.31 316 GLU A N 1
ATOM 2528 C CA . GLU A 1 316 ? 18.114 16.286 -14.121 1.00 97.31 316 GLU A CA 1
ATOM 2529 C C . GLU A 1 316 ? 17.736 14.873 -13.671 1.00 97.31 316 GLU A C 1
ATOM 2531 O O . GLU A 1 316 ? 17.045 14.704 -12.669 1.00 97.31 316 GLU A O 1
ATOM 2536 N N . LEU A 1 317 ? 18.227 13.849 -14.374 1.00 92.44 317 LEU A N 1
ATOM 2537 C CA . LEU A 1 317 ? 17.995 12.455 -13.997 1.00 92.44 317 LEU A CA 1
ATOM 2538 C C . LEU A 1 317 ? 18.624 12.124 -12.640 1.00 92.44 317 LEU A C 1
ATOM 2540 O O . LEU A 1 317 ? 17.977 11.479 -11.821 1.00 92.44 317 LEU A O 1
ATOM 2544 N N . GLU A 1 318 ? 19.836 12.608 -12.366 1.00 95.31 318 GLU A N 1
ATOM 2545 C CA . GLU A 1 318 ? 20.485 12.466 -11.056 1.00 95.31 318 GLU A CA 1
ATOM 2546 C C . GLU A 1 318 ? 19.642 13.112 -9.941 1.00 95.31 318 GLU A C 1
ATOM 2548 O O . GLU A 1 318 ? 19.437 12.494 -8.897 1.00 95.31 318 GLU A O 1
ATOM 2553 N N . ARG A 1 319 ? 19.074 14.306 -10.173 1.00 97.25 319 ARG A N 1
ATOM 2554 C CA . ARG A 1 319 ? 18.159 14.956 -9.217 1.00 97.25 319 ARG A CA 1
ATOM 2555 C C . ARG A 1 319 ? 16.859 14.179 -9.021 1.00 97.25 319 ARG A C 1
ATOM 2557 O O . ARG A 1 319 ? 16.451 13.991 -7.880 1.00 97.25 319 ARG A O 1
ATOM 2564 N N . ARG A 1 320 ? 16.236 13.679 -10.094 1.00 95.88 320 ARG A N 1
ATOM 2565 C CA . ARG A 1 320 ? 15.034 12.829 -9.995 1.00 95.88 320 ARG A CA 1
ATOM 2566 C C . ARG A 1 320 ? 15.313 11.562 -9.189 1.00 95.88 320 ARG A C 1
ATOM 2568 O O . ARG A 1 320 ? 14.519 11.213 -8.325 1.00 95.88 320 ARG A O 1
ATOM 2575 N N . VAL A 1 321 ? 16.446 10.902 -9.435 1.00 93.94 321 VAL A N 1
ATOM 2576 C CA . VAL A 1 321 ? 16.864 9.725 -8.660 1.00 93.94 321 VAL A CA 1
ATOM 2577 C C . VAL A 1 321 ? 17.057 10.086 -7.191 1.00 93.94 321 VAL A C 1
ATOM 2579 O O . VAL A 1 321 ? 16.601 9.338 -6.335 1.00 93.94 321 VAL A O 1
ATOM 2582 N N . HIS A 1 322 ? 17.670 11.230 -6.884 1.00 97.19 322 HIS A N 1
ATOM 2583 C CA . HIS A 1 322 ? 17.854 11.659 -5.499 1.00 97.19 322 HIS A CA 1
ATOM 2584 C C . HIS A 1 322 ? 16.522 11.870 -4.767 1.00 97.19 322 HIS A C 1
ATOM 2586 O O . HIS A 1 322 ? 16.343 11.312 -3.692 1.00 97.19 322 HIS A O 1
ATOM 2592 N N . ILE A 1 323 ? 15.562 12.560 -5.389 1.00 96.62 323 ILE A N 1
ATOM 2593 C CA . ILE A 1 323 ? 14.216 12.758 -4.822 1.00 96.62 323 ILE A CA 1
ATOM 2594 C C . ILE A 1 323 ? 13.517 11.409 -4.595 1.00 96.62 323 ILE A C 1
ATOM 2596 O O . ILE A 1 323 ? 12.937 11.173 -3.541 1.00 96.62 323 ILE A O 1
ATOM 2600 N N . MET A 1 324 ? 13.617 10.479 -5.550 1.00 92.38 324 MET A N 1
ATOM 2601 C CA . MET A 1 324 ? 13.059 9.131 -5.387 1.00 92.38 324 MET A CA 1
ATOM 2602 C C . MET A 1 324 ? 13.741 8.330 -4.278 1.00 92.38 324 MET A C 1
ATOM 2604 O O . MET A 1 324 ? 13.090 7.511 -3.633 1.00 92.38 324 MET A O 1
ATOM 2608 N N . LEU A 1 325 ? 15.038 8.529 -4.044 1.00 94.94 325 LEU A N 1
ATOM 2609 C CA . LEU A 1 325 ? 15.733 7.909 -2.917 1.00 94.94 325 LEU A CA 1
ATOM 2610 C C . LEU A 1 325 ? 15.241 8.484 -1.585 1.00 94.94 325 LEU A C 1
ATOM 2612 O O . LEU A 1 325 ? 14.928 7.704 -0.694 1.00 94.94 325 LEU A O 1
ATOM 2616 N N . GLU A 1 326 ? 15.085 9.805 -1.478 1.00 96.94 326 GLU A N 1
ATOM 2617 C CA . GLU A 1 326 ? 14.533 10.459 -0.282 1.00 96.94 326 GLU A CA 1
ATOM 2618 C C . GLU A 1 326 ? 13.102 9.984 0.016 1.00 96.94 326 GLU A C 1
ATOM 2620 O O . GLU A 1 326 ? 12.781 9.623 1.148 1.00 96.94 326 GLU A O 1
ATOM 2625 N N . GLU A 1 327 ? 12.238 9.904 -0.999 1.00 95.94 327 GLU A N 1
ATOM 2626 C CA . GLU A 1 327 ? 10.885 9.362 -0.839 1.00 95.94 327 GLU A CA 1
ATOM 2627 C C . GLU A 1 327 ? 10.898 7.891 -0.404 1.00 95.94 327 GLU A C 1
ATOM 2629 O O . GLU A 1 327 ? 10.112 7.498 0.460 1.00 95.94 327 GLU A O 1
ATOM 2634 N N . ASN A 1 328 ? 11.804 7.073 -0.949 1.00 89.88 328 ASN A N 1
ATOM 2635 C CA . ASN A 1 328 ? 11.962 5.684 -0.517 1.00 89.88 328 ASN A CA 1
ATOM 2636 C C . ASN A 1 328 ? 12.439 5.579 0.936 1.00 89.88 328 ASN A C 1
ATOM 2638 O O . ASN A 1 328 ? 11.949 4.716 1.659 1.00 89.88 328 ASN A O 1
ATOM 2642 N N . GLU A 1 329 ? 13.355 6.439 1.382 1.00 95.81 329 GLU A N 1
ATOM 2643 C CA . GLU A 1 329 ? 13.800 6.486 2.780 1.00 95.81 329 GLU A CA 1
ATOM 2644 C C . GLU A 1 329 ? 12.651 6.872 3.721 1.00 95.81 329 GLU A C 1
ATOM 2646 O O . GLU A 1 329 ? 12.454 6.229 4.755 1.00 95.81 329 GLU A O 1
ATOM 2651 N N . LEU A 1 330 ? 11.831 7.855 3.337 1.00 97.50 330 LEU A N 1
ATOM 2652 C CA . LEU A 1 330 ? 10.634 8.237 4.090 1.00 97.50 330 LEU A CA 1
ATOM 2653 C C . LEU A 1 330 ? 9.620 7.090 4.156 1.00 97.50 330 LEU A C 1
ATOM 2655 O O . LEU A 1 330 ? 9.123 6.762 5.234 1.00 97.50 330 LEU A O 1
ATOM 2659 N N . LEU A 1 331 ? 9.335 6.439 3.025 1.00 95.00 331 LEU A N 1
ATOM 2660 C CA . LEU A 1 331 ? 8.451 5.275 2.989 1.00 95.00 331 LEU A CA 1
ATOM 2661 C C . LEU A 1 331 ? 9.000 4.138 3.852 1.00 95.00 331 LEU A C 1
ATOM 2663 O O . LEU A 1 331 ? 8.242 3.536 4.612 1.00 95.00 331 LEU A O 1
ATOM 2667 N N . GLN A 1 332 ? 10.305 3.882 3.799 1.00 97.00 332 GLN A N 1
ATOM 2668 C CA . GLN A 1 332 ? 10.954 2.869 4.621 1.00 97.00 332 GLN A CA 1
ATOM 2669 C C . GLN A 1 332 ? 10.798 3.180 6.116 1.00 97.00 332 GLN A C 1
ATOM 2671 O O . GLN A 1 332 ? 10.384 2.293 6.860 1.00 97.00 332 GLN A O 1
ATOM 2676 N N . SER A 1 333 ? 10.994 4.437 6.530 1.00 97.38 333 SER A N 1
ATOM 2677 C CA . SER A 1 333 ? 10.731 4.879 7.907 1.00 97.38 333 SER A CA 1
ATOM 2678 C C . SER A 1 333 ? 9.281 4.623 8.321 1.00 97.38 333 SER A C 1
ATOM 2680 O O . SER A 1 333 ? 9.044 4.051 9.379 1.00 97.38 333 SER A O 1
ATOM 2682 N N . THR A 1 334 ? 8.297 4.965 7.479 1.00 96.69 334 THR A N 1
ATOM 2683 C CA . THR A 1 334 ? 6.883 4.708 7.817 1.00 96.69 334 THR A CA 1
ATOM 2684 C C . THR A 1 334 ? 6.568 3.216 7.920 1.00 96.69 334 THR A C 1
ATOM 2686 O O . THR A 1 334 ? 5.782 2.798 8.769 1.00 96.69 334 THR A O 1
ATOM 2689 N N . VAL A 1 335 ? 7.185 2.386 7.074 1.00 95.88 335 VAL A N 1
ATOM 2690 C CA . VAL A 1 335 ? 7.054 0.927 7.139 1.00 95.88 335 VAL A CA 1
ATOM 2691 C C . VAL A 1 335 ? 7.653 0.396 8.438 1.00 95.88 335 VAL A C 1
ATOM 2693 O O . VAL A 1 335 ? 7.060 -0.495 9.047 1.00 95.88 335 VAL A O 1
ATOM 2696 N N . ASP A 1 336 ? 8.785 0.936 8.878 1.00 97.19 336 ASP A N 1
ATOM 2697 C CA . ASP A 1 336 ? 9.413 0.562 10.142 1.00 97.19 336 ASP A CA 1
ATOM 2698 C C . ASP A 1 336 ? 8.548 0.979 11.346 1.00 97.19 336 ASP A C 1
ATOM 2700 O O . ASP A 1 336 ? 8.279 0.136 12.203 1.00 97.19 336 ASP A O 1
ATOM 2704 N N . ASP A 1 337 ? 7.940 2.169 11.330 1.00 97.56 337 ASP A N 1
ATOM 2705 C CA . ASP A 1 337 ? 6.954 2.584 12.343 1.00 97.56 337 ASP A CA 1
ATOM 2706 C C . ASP A 1 337 ? 5.743 1.631 12.395 1.00 97.56 337 ASP A C 1
ATOM 2708 O O . ASP A 1 337 ? 5.265 1.236 13.467 1.00 97.56 337 ASP A O 1
ATOM 2712 N N . PHE A 1 338 ? 5.230 1.210 11.231 1.00 94.19 338 PHE A N 1
ATOM 2713 C CA . PHE A 1 338 ? 4.140 0.232 11.166 1.00 94.19 338 PHE A CA 1
ATOM 2714 C C . PHE A 1 338 ? 4.563 -1.152 11.670 1.00 94.19 338 PHE A C 1
ATOM 2716 O O . PHE A 1 338 ? 3.754 -1.838 12.308 1.00 94.19 338 PHE A O 1
ATOM 2723 N N . ARG A 1 339 ? 5.808 -1.576 11.416 1.00 94.62 339 ARG A N 1
ATOM 2724 C CA . ARG A 1 339 ? 6.368 -2.828 11.950 1.00 94.62 339 ARG A CA 1
ATOM 2725 C C . ARG A 1 339 ? 6.451 -2.772 13.473 1.00 94.62 339 ARG A C 1
ATOM 2727 O O . ARG A 1 339 ? 5.970 -3.694 14.129 1.00 94.62 339 ARG A O 1
ATOM 2734 N N . GLU A 1 340 ? 6.965 -1.685 14.041 1.00 97.69 340 GLU A N 1
ATOM 2735 C CA . GLU A 1 340 ? 7.032 -1.493 15.494 1.00 97.69 340 GLU A CA 1
ATOM 2736 C C . GLU A 1 340 ? 5.643 -1.490 16.136 1.00 97.69 340 GLU A C 1
ATOM 2738 O O . GLU A 1 340 ? 5.396 -2.213 17.106 1.00 97.69 340 GLU A O 1
ATOM 2743 N N . ARG A 1 341 ? 4.690 -0.754 15.552 1.00 97.06 341 ARG A N 1
ATOM 2744 C CA . ARG A 1 341 ? 3.303 -0.737 16.033 1.00 97.06 341 ARG A CA 1
ATOM 2745 C C . ARG A 1 341 ? 2.659 -2.120 15.979 1.00 97.06 341 ARG A C 1
ATOM 2747 O O . ARG A 1 341 ? 1.918 -2.484 16.890 1.00 97.06 341 ARG A O 1
ATOM 2754 N N . THR A 1 342 ? 2.948 -2.898 14.939 1.00 95.44 342 THR A N 1
ATOM 2755 C CA . THR A 1 342 ? 2.463 -4.279 14.819 1.00 95.44 342 THR A CA 1
ATOM 2756 C C . THR A 1 342 ? 3.035 -5.156 15.930 1.00 95.44 342 THR A C 1
ATOM 2758 O O . THR A 1 342 ? 2.264 -5.827 16.607 1.00 95.44 342 THR A O 1
ATOM 2761 N N . LEU A 1 343 ? 4.342 -5.072 16.205 1.00 96.94 343 LEU A N 1
ATOM 2762 C CA . LEU A 1 343 ? 4.979 -5.815 17.300 1.00 96.94 343 LEU A CA 1
ATOM 2763 C C . LEU A 1 343 ? 4.381 -5.470 18.672 1.00 96.94 343 LEU A C 1
ATOM 2765 O O . LEU A 1 343 ? 4.207 -6.349 19.515 1.00 96.94 343 LEU A O 1
ATOM 2769 N N . VAL A 1 344 ? 4.054 -4.198 18.915 1.00 97.38 344 VAL A N 1
ATOM 2770 C CA . VAL A 1 344 ? 3.393 -3.779 20.162 1.00 97.38 344 VAL A CA 1
ATOM 2771 C C . VAL A 1 344 ? 1.990 -4.376 20.263 1.00 97.38 344 VAL A C 1
ATOM 2773 O O . VAL A 1 344 ? 1.640 -4.931 21.304 1.00 97.38 344 VAL A O 1
ATOM 2776 N N . LEU A 1 345 ? 1.202 -4.310 19.188 1.00 94.00 345 LEU A N 1
ATOM 2777 C CA . LEU A 1 345 ? -0.144 -4.884 19.164 1.00 94.00 345 LEU A CA 1
ATOM 2778 C C . LEU A 1 345 ? -0.123 -6.408 19.331 1.00 94.00 345 LEU A C 1
ATOM 2780 O O . LEU A 1 345 ? -0.960 -6.950 20.046 1.00 94.00 345 LEU A O 1
ATOM 2784 N N . GLU A 1 346 ? 0.843 -7.104 18.731 1.00 94.75 346 GLU A N 1
ATOM 2785 C CA . GLU A 1 346 ? 1.028 -8.548 18.908 1.00 94.75 346 GLU A CA 1
ATOM 2786 C C . GLU A 1 346 ? 1.336 -8.906 20.365 1.00 94.75 346 GLU A C 1
ATOM 2788 O O . GLU A 1 346 ? 0.718 -9.819 20.915 1.00 94.75 346 GLU A O 1
ATOM 2793 N N . LYS A 1 347 ? 2.229 -8.155 21.023 1.00 96.88 347 LYS A N 1
ATOM 2794 C CA . LYS A 1 347 ? 2.517 -8.335 22.455 1.00 96.88 347 LYS A CA 1
ATOM 2795 C C . LYS A 1 347 ? 1.278 -8.102 23.318 1.00 96.88 347 LYS A C 1
ATOM 2797 O O . LYS A 1 347 ? 1.005 -8.898 24.210 1.00 96.88 347 LYS A O 1
ATOM 2802 N N . GLN A 1 348 ? 0.504 -7.059 23.024 1.00 97.38 348 GLN A N 1
ATOM 2803 C CA . GLN A 1 348 ? -0.748 -6.788 23.732 1.00 97.38 348 GLN A CA 1
ATOM 2804 C C . GLN A 1 348 ? -1.774 -7.909 23.528 1.00 97.38 348 GLN A C 1
ATOM 2806 O O . GLN A 1 348 ? -2.428 -8.308 24.486 1.00 97.38 348 GLN A O 1
ATOM 2811 N N . CYS A 1 349 ? -1.897 -8.461 22.316 1.00 94.19 349 CYS A N 1
ATOM 2812 C CA . CYS A 1 349 ? -2.777 -9.604 22.060 1.00 94.19 349 CYS A CA 1
ATOM 2813 C C . CYS A 1 349 ? -2.347 -10.827 22.878 1.00 94.19 349 CYS A C 1
ATOM 2815 O O . CYS A 1 349 ? -3.177 -11.442 23.540 1.00 94.19 349 CYS A O 1
ATOM 2817 N N . GLN A 1 350 ? -1.046 -11.132 22.904 1.00 96.88 350 GLN A N 1
ATOM 2818 C CA . GLN A 1 350 ? -0.505 -12.230 23.709 1.00 96.88 350 GLN A CA 1
ATOM 2819 C C . GLN A 1 350 ? -0.781 -12.035 25.206 1.00 96.88 350 GLN A C 1
ATOM 2821 O O . GLN A 1 350 ? -1.169 -12.981 25.888 1.00 96.88 350 GLN A O 1
ATOM 2826 N N . GLU A 1 351 ? -0.628 -10.816 25.724 1.00 97.75 351 GLU A N 1
ATOM 2827 C CA . GLU A 1 351 ? -0.922 -10.496 27.123 1.00 97.75 351 GLU A CA 1
ATOM 2828 C C . GLU A 1 351 ? -2.415 -10.639 27.445 1.00 97.75 351 GLU A C 1
ATOM 2830 O O . GLU A 1 351 ? -2.779 -11.242 28.455 1.00 97.75 351 GLU A O 1
ATOM 2835 N N . LYS A 1 352 ? -3.296 -10.162 26.561 1.00 94.50 352 LYS A N 1
ATOM 2836 C CA . LYS A 1 352 ? -4.749 -10.325 26.705 1.00 94.50 352 LYS A CA 1
ATOM 2837 C C . LYS A 1 352 ? -5.165 -11.792 26.650 1.00 94.50 352 LYS A C 1
ATOM 2839 O O . LYS A 1 352 ? -5.992 -12.216 27.454 1.00 94.50 352 LYS A O 1
ATOM 2844 N N . ASP A 1 353 ? -4.555 -12.586 25.778 1.00 93.06 353 ASP A N 1
ATOM 2845 C CA . ASP A 1 353 ? -4.787 -14.028 25.716 1.00 93.06 353 ASP A CA 1
ATOM 2846 C C . ASP A 1 353 ? -4.319 -14.743 26.991 1.00 93.06 353 ASP A C 1
ATOM 2848 O O . ASP A 1 353 ? -4.943 -15.711 27.429 1.00 93.06 353 ASP A O 1
ATOM 2852 N N . LEU A 1 354 ? -3.220 -14.293 27.604 1.00 97.50 354 LEU A N 1
ATOM 2853 C CA . LEU A 1 354 ? -2.775 -14.803 28.903 1.00 97.50 354 LEU A CA 1
ATOM 2854 C C . LEU A 1 354 ? -3.764 -14.428 30.017 1.00 97.50 354 LEU A C 1
ATOM 2856 O O . LEU A 1 354 ? -4.146 -15.306 30.789 1.00 97.50 354 LEU A O 1
ATOM 2860 N N . GLN A 1 355 ? -4.243 -13.180 30.053 1.00 97.44 355 GLN A N 1
ATOM 2861 C CA . GLN A 1 355 ? -5.261 -12.719 31.011 1.00 97.44 355 GLN A CA 1
ATOM 2862 C C . GLN A 1 355 ? -6.571 -13.510 30.879 1.00 97.44 355 GLN A C 1
ATOM 2864 O O . GLN A 1 355 ? -7.147 -13.942 31.877 1.00 97.44 355 GLN A O 1
ATOM 2869 N N . LEU A 1 356 ? -7.030 -13.762 29.649 1.00 94.19 356 LEU A N 1
ATOM 2870 C CA . LEU A 1 356 ? -8.225 -14.570 29.402 1.00 94.19 356 LEU A CA 1
ATOM 2871 C C . LEU A 1 356 ? -8.049 -16.010 29.888 1.00 94.19 356 LEU A C 1
ATOM 2873 O O . LEU A 1 356 ? -8.962 -16.552 30.506 1.00 94.19 356 LEU A O 1
ATOM 2877 N N . ARG A 1 357 ? -6.883 -16.626 29.652 1.00 97.38 357 ARG A N 1
ATOM 2878 C CA . ARG A 1 357 ? -6.593 -17.973 30.169 1.00 97.38 357 ARG A CA 1
ATOM 2879 C C . ARG A 1 357 ? -6.581 -18.009 31.696 1.00 97.38 357 ARG A C 1
ATOM 2881 O O . ARG A 1 357 ? -7.123 -18.948 32.265 1.00 97.38 357 ARG A O 1
ATOM 2888 N N . GLN A 1 358 ? -6.011 -16.999 32.351 1.00 97.50 358 GLN A N 1
ATOM 2889 C CA . GLN A 1 358 ? -6.026 -16.893 33.815 1.00 97.50 358 GLN A CA 1
ATOM 2890 C C . GLN A 1 358 ? -7.456 -16.782 34.351 1.00 97.50 358 GLN A C 1
ATOM 2892 O O . GLN A 1 358 ? -7.865 -17.603 35.166 1.00 97.50 358 GLN A O 1
ATOM 2897 N N . SER A 1 359 ? -8.259 -15.867 33.803 1.00 91.31 359 SER A N 1
ATOM 2898 C CA . SER A 1 359 ? -9.664 -15.708 34.196 1.00 91.31 359 SER A CA 1
ATOM 2899 C C . SER A 1 359 ? -10.497 -16.977 33.953 1.00 91.31 359 SER A C 1
ATOM 2901 O O . SER A 1 359 ? -11.378 -17.307 34.744 1.00 91.31 359 SER A O 1
ATOM 2903 N N . GLN A 1 360 ? -10.210 -17.732 32.885 1.00 97.25 360 GLN A N 1
ATOM 2904 C CA . GLN A 1 360 ? -10.852 -19.027 32.636 1.00 97.25 360 GLN A CA 1
ATOM 2905 C C . GLN A 1 360 ? -10.509 -20.069 33.705 1.00 97.25 360 GLN A C 1
ATOM 2907 O O . GLN A 1 360 ? -11.396 -20.827 34.098 1.00 97.25 360 GLN A O 1
ATOM 2912 N N . LEU A 1 361 ? -9.257 -20.118 34.171 1.00 97.88 361 LEU A N 1
ATOM 2913 C CA . LEU A 1 361 ? -8.842 -21.023 35.245 1.00 97.88 361 LEU A CA 1
ATOM 2914 C C . LEU A 1 361 ? -9.508 -20.645 36.573 1.00 97.88 361 LEU A C 1
ATOM 2916 O O . LEU A 1 361 ? -10.113 -21.505 37.206 1.00 97.88 361 LEU A O 1
ATOM 2920 N N . GLU A 1 362 ? -9.509 -19.362 36.938 1.00 97.56 362 GLU A N 1
ATOM 2921 C CA . GLU A 1 362 ? -10.193 -18.864 38.141 1.00 97.56 362 GLU A CA 1
ATOM 2922 C C . GLU A 1 362 ? -11.695 -19.174 38.108 1.00 97.56 362 GLU A C 1
ATOM 2924 O O . GLU A 1 362 ? -12.272 -19.644 39.087 1.00 97.56 362 GLU A O 1
ATOM 2929 N N . LEU A 1 363 ? -12.345 -18.982 36.954 1.00 97.00 363 LEU A N 1
ATOM 2930 C CA . LEU A 1 363 ? -13.753 -19.329 36.787 1.00 97.00 363 LEU A CA 1
ATOM 2931 C C . LEU A 1 363 ? -13.990 -20.834 36.965 1.00 97.00 363 LEU A C 1
ATOM 2933 O O . LEU A 1 363 ? -14.991 -21.222 37.565 1.00 97.00 363 LEU A O 1
ATOM 2937 N N . GLN A 1 364 ? -13.099 -21.689 36.454 1.00 97.19 364 GLN A N 1
ATOM 2938 C CA . GLN A 1 364 ? -13.192 -23.135 36.663 1.00 97.19 364 GLN A CA 1
ATOM 2939 C C . GLN A 1 364 ? -13.034 -23.499 38.142 1.00 97.19 364 GLN A C 1
ATOM 2941 O O . GLN A 1 364 ? -13.822 -24.298 38.646 1.00 97.19 364 GLN A O 1
ATOM 2946 N N . GLU A 1 365 ? -12.083 -22.888 38.850 1.00 97.62 365 GLU A N 1
ATOM 2947 C CA . GLU A 1 365 ? -11.887 -23.089 40.289 1.00 97.62 365 GLU A CA 1
ATOM 2948 C C . GLU A 1 365 ? -13.122 -22.665 41.093 1.00 97.62 365 GLU A C 1
ATOM 2950 O O . GLU A 1 365 ? -13.606 -23.435 41.924 1.00 97.62 365 GLU A O 1
ATOM 2955 N N . VAL A 1 366 ? -13.703 -21.499 40.787 1.00 96.31 366 VAL A N 1
ATOM 2956 C CA . VAL A 1 366 ? -14.939 -21.013 41.423 1.00 96.31 366 VAL A CA 1
ATOM 2957 C C . VAL A 1 366 ? -16.135 -21.907 41.096 1.00 96.31 366 VAL A C 1
ATOM 2959 O O . VAL A 1 366 ? -16.966 -22.181 41.955 1.00 96.31 366 VAL A O 1
ATOM 2962 N N . GLN A 1 367 ? -16.247 -22.407 39.865 1.00 97.44 367 GLN A N 1
ATOM 2963 C CA . GLN A 1 367 ? -17.308 -23.355 39.519 1.00 97.44 367 GLN A CA 1
ATOM 2964 C C . GLN A 1 367 ? -17.161 -24.674 40.278 1.00 97.44 367 GLN A C 1
ATOM 2966 O O . GLN A 1 367 ? -18.164 -25.256 40.691 1.00 97.44 367 GLN A O 1
ATOM 2971 N N . VAL A 1 368 ? -15.933 -25.169 40.449 1.00 97.62 368 VAL A N 1
ATOM 2972 C CA . VAL A 1 368 ? -15.666 -26.381 41.229 1.00 97.62 368 VAL A CA 1
ATOM 2973 C C . VAL A 1 368 ? -15.978 -26.144 42.706 1.00 97.62 368 VAL A C 1
ATOM 2975 O O . VAL A 1 368 ? -16.669 -26.970 43.299 1.00 97.62 368 VAL A O 1
ATOM 2978 N N . SER A 1 369 ? -15.563 -25.014 43.284 1.00 96.44 369 SER A N 1
ATOM 2979 C CA . SER A 1 369 ? -15.864 -24.686 44.682 1.00 96.44 369 SER A CA 1
ATOM 2980 C C . SER A 1 369 ? -17.359 -24.464 44.916 1.00 96.44 369 SER A C 1
ATOM 2982 O O . SER A 1 369 ? -17.899 -24.958 45.901 1.00 96.44 369 SER A O 1
ATOM 2984 N N . HIS A 1 370 ? -18.063 -23.819 43.981 1.00 95.50 370 HIS A N 1
ATOM 2985 C CA . HIS A 1 370 ? -19.515 -23.681 44.038 1.00 95.50 370 HIS A CA 1
ATOM 2986 C C . HIS A 1 370 ? -20.196 -25.049 44.023 1.00 95.50 370 HIS A C 1
ATOM 2988 O O . HIS A 1 370 ? -20.987 -25.317 44.914 1.00 95.50 370 HIS A O 1
ATOM 2994 N N . ARG A 1 371 ? -19.831 -25.950 43.096 1.00 96.75 371 ARG A N 1
ATOM 2995 C CA . ARG A 1 371 ? -20.377 -27.321 43.067 1.00 96.75 371 ARG A CA 1
ATOM 2996 C C . ARG A 1 371 ? -20.126 -28.075 44.375 1.00 96.75 371 ARG A C 1
ATOM 2998 O O . ARG A 1 371 ? -21.019 -28.774 44.833 1.00 96.75 371 ARG A O 1
ATOM 3005 N N . GLN A 1 372 ? -18.945 -27.921 44.977 1.00 96.62 372 GLN A N 1
ATOM 3006 C CA . GLN A 1 372 ? -18.618 -28.528 46.275 1.00 96.62 372 GLN A CA 1
ATOM 3007 C C . GLN A 1 372 ? -19.449 -27.943 47.425 1.00 96.62 372 GLN A C 1
ATOM 3009 O O . GLN A 1 372 ? -19.845 -28.663 48.335 1.00 96.62 372 GLN A O 1
ATOM 3014 N N . LEU A 1 373 ? -19.709 -26.634 47.419 1.00 95.69 373 LEU A N 1
ATOM 3015 C CA . LEU A 1 373 ? -20.581 -26.003 48.410 1.00 95.69 373 LEU A CA 1
ATOM 3016 C C . LEU A 1 373 ? -22.042 -26.403 48.200 1.00 95.69 373 LEU A C 1
ATOM 3018 O O . LEU A 1 373 ? -22.733 -26.662 49.176 1.00 95.69 373 LEU A O 1
ATOM 3022 N N . THR A 1 374 ? -22.499 -26.501 46.951 1.00 95.38 374 THR A N 1
ATOM 3023 C CA . THR A 1 374 ? -23.838 -26.997 46.620 1.00 95.38 374 THR A CA 1
ATOM 3024 C C . THR A 1 374 ? -24.015 -28.432 47.095 1.00 95.38 374 THR A C 1
ATOM 3026 O O . THR A 1 374 ? -24.997 -28.699 47.771 1.00 95.38 374 THR A O 1
ATOM 3029 N N . SER A 1 375 ? -23.046 -29.324 46.849 1.00 93.31 375 SER A N 1
ATOM 3030 C CA . SER A 1 375 ? -23.129 -30.700 47.352 1.00 93.31 375 SER A CA 1
ATOM 3031 C C . SER A 1 375 ? -23.138 -30.750 48.881 1.00 93.31 375 SER A C 1
ATOM 3033 O O . SER A 1 375 ? -23.901 -31.513 49.450 1.00 93.31 375 SER A O 1
ATOM 3035 N N . ARG A 1 376 ? -22.368 -29.891 49.569 1.00 94.88 376 ARG A N 1
ATOM 3036 C CA . ARG A 1 376 ? -22.429 -29.775 51.039 1.00 94.88 376 ARG A CA 1
ATOM 3037 C C . ARG A 1 376 ? -23.770 -29.246 51.545 1.00 94.88 376 ARG A C 1
ATOM 3039 O O . ARG A 1 376 ? -24.228 -29.666 52.598 1.00 94.88 376 ARG A O 1
ATOM 3046 N N . LEU A 1 377 ? -24.386 -28.300 50.839 1.00 93.31 377 LEU A N 1
ATOM 3047 C CA . LEU A 1 377 ? -25.721 -27.804 51.184 1.00 93.31 377 LEU A CA 1
ATOM 3048 C C . LEU A 1 377 ? -26.785 -28.880 50.958 1.00 93.31 377 LEU A C 1
ATOM 3050 O O . LEU A 1 377 ? -27.697 -28.992 51.770 1.00 93.31 377 LEU A O 1
ATOM 3054 N N . GLU A 1 378 ? -26.659 -29.674 49.894 1.00 91.19 378 GLU A N 1
ATOM 3055 C CA . GLU A 1 378 ? -27.501 -30.846 49.647 1.00 91.19 378 GLU A CA 1
ATOM 3056 C C . GLU A 1 378 ? -27.308 -31.892 50.751 1.00 91.19 378 GLU A C 1
ATOM 3058 O O . GLU A 1 378 ? -28.299 -32.306 51.335 1.00 91.19 378 GLU A O 1
ATOM 3063 N N . GLU A 1 379 ? -26.068 -32.221 51.133 1.00 91.69 379 GLU A N 1
ATOM 3064 C CA . GLU A 1 379 ? -25.758 -33.108 52.268 1.00 91.69 379 GLU A CA 1
ATOM 3065 C C . GLU A 1 379 ? -26.391 -32.597 53.574 1.00 91.69 379 GLU A C 1
ATOM 3067 O O . GLU A 1 379 ? -27.100 -33.343 54.240 1.00 91.69 379 GLU A O 1
ATOM 3072 N N . LEU A 1 380 ? -26.230 -31.313 53.917 1.00 85.81 380 LEU A N 1
ATOM 3073 C CA . LEU A 1 380 ? -26.846 -30.711 55.111 1.00 85.81 380 LEU A CA 1
ATOM 3074 C C . LEU A 1 380 ? -28.380 -30.669 55.036 1.00 85.81 380 LEU A C 1
ATOM 3076 O O . LEU A 1 380 ? -29.058 -30.784 56.060 1.00 85.81 380 LEU A O 1
ATOM 3080 N N . SER A 1 381 ? -28.943 -30.484 53.840 1.00 84.44 381 SER A N 1
ATOM 3081 C CA . SER A 1 381 ? -30.390 -30.496 53.611 1.00 84.44 381 SER A CA 1
ATOM 3082 C C . SER A 1 381 ? -30.963 -31.911 53.669 1.00 84.44 381 SER A C 1
ATOM 3084 O O . SER A 1 381 ? -32.097 -32.086 54.117 1.00 84.44 381 SER A O 1
ATOM 3086 N N . GLU A 1 382 ? -30.212 -32.913 53.215 1.00 83.75 382 GLU A N 1
ATOM 3087 C CA . GLU A 1 382 ? -30.529 -34.331 53.363 1.00 83.75 382 GLU A CA 1
ATOM 3088 C C . GLU A 1 382 ? -30.415 -34.740 54.830 1.00 83.75 382 GLU A C 1
ATOM 3090 O O . GLU A 1 382 ? -31.335 -35.366 55.343 1.00 83.75 382 GLU A O 1
ATOM 3095 N N . GLU A 1 383 ? -29.377 -34.302 55.549 1.00 77.12 383 GLU A N 1
ATOM 3096 C CA . GLU A 1 383 ? -29.263 -34.467 57.000 1.00 77.12 383 GLU A CA 1
ATOM 3097 C C . GLU A 1 383 ? -30.468 -33.844 57.717 1.00 77.12 383 GLU A C 1
ATOM 3099 O O . GLU A 1 383 ? -31.100 -34.514 58.534 1.00 77.12 383 GLU A O 1
ATOM 3104 N N . HIS A 1 384 ? -30.867 -32.616 57.366 1.00 70.44 384 HIS A N 1
ATOM 3105 C CA . HIS A 1 384 ? -32.084 -31.985 57.893 1.00 70.44 384 HIS A CA 1
ATOM 3106 C C . HIS A 1 384 ? -33.362 -32.749 57.521 1.00 70.44 384 HIS A C 1
ATOM 3108 O O . HIS A 1 384 ? -34.256 -32.898 58.352 1.00 70.44 384 HIS A O 1
ATOM 3114 N N . SER A 1 385 ? -33.462 -33.264 56.295 1.00 75.69 385 SER A N 1
ATOM 3115 C CA . SER A 1 385 ? -34.636 -34.021 55.838 1.00 75.69 385 SER A CA 1
ATOM 3116 C C . SER A 1 385 ? -34.735 -35.393 56.508 1.00 75.69 385 SER A C 1
ATOM 3118 O O . SER A 1 385 ? -35.834 -35.845 56.822 1.00 75.69 385 SER A O 1
ATOM 3120 N N . LEU A 1 386 ? -33.600 -36.039 56.787 1.00 65.44 386 LEU A N 1
ATOM 3121 C CA . LEU A 1 386 ? -33.521 -37.276 57.563 1.00 65.44 386 LEU A CA 1
ATOM 3122 C C . LEU A 1 386 ? -33.881 -37.033 59.038 1.00 65.44 386 LEU A C 1
ATOM 3124 O O . LEU A 1 386 ? -34.541 -37.881 59.636 1.00 65.44 386 LEU A O 1
ATOM 3128 N N . HIS A 1 387 ? -33.550 -35.861 59.596 1.00 55.75 387 HIS A N 1
ATOM 3129 C CA . HIS A 1 387 ? -34.042 -35.422 60.911 1.00 55.75 387 HIS A CA 1
ATOM 3130 C C . HIS A 1 387 ? -35.542 -35.062 60.900 1.00 55.75 387 HIS A C 1
ATOM 3132 O O . HIS A 1 387 ? -36.212 -35.194 61.922 1.00 55.75 387 HIS A O 1
ATOM 3138 N N . GLY A 1 388 ? -36.101 -34.671 59.750 1.00 52.81 388 GLY A N 1
ATOM 3139 C CA . GLY A 1 388 ? -37.522 -34.342 59.580 1.00 52.81 388 GLY A CA 1
ATOM 3140 C C . GLY A 1 388 ? -38.478 -35.542 59.484 1.00 52.81 388 GLY A C 1
ATOM 3141 O O . GLY A 1 388 ? -39.692 -35.346 59.513 1.00 52.81 388 GLY A O 1
ATOM 3142 N N . LEU A 1 389 ? -37.973 -36.778 59.373 1.00 48.53 389 LEU A N 1
ATOM 3143 C CA . LEU A 1 389 ? -38.797 -37.994 59.240 1.00 48.53 389 LEU A CA 1
ATOM 3144 C C . LEU A 1 389 ? -38.937 -38.814 60.535 1.00 48.53 389 LEU A C 1
ATOM 3146 O O . LEU A 1 389 ? -39.671 -39.804 60.557 1.00 48.53 389 LEU A O 1
ATOM 3150 N N . THR A 1 390 ? -38.300 -38.401 61.631 1.00 38.69 390 THR A N 1
ATOM 3151 C CA . THR A 1 390 ? -38.564 -38.948 62.969 1.00 38.69 390 THR A CA 1
ATOM 3152 C C . THR A 1 390 ? -39.536 -38.041 63.723 1.00 38.69 390 THR A C 1
ATOM 3154 O O . THR A 1 390 ? -39.220 -36.867 63.905 1.00 38.69 390 THR A O 1
ATOM 3157 N N . PRO A 1 391 ? -40.696 -38.536 64.200 1.00 48.94 391 PRO A N 1
ATOM 3158 C CA . PRO A 1 391 ? -41.581 -37.751 65.048 1.00 48.94 391 PRO A CA 1
ATOM 3159 C C . PRO A 1 391 ? -40.958 -37.624 66.445 1.00 48.94 391 PRO A C 1
ATOM 3161 O O . PRO A 1 391 ? -41.260 -38.396 67.354 1.00 48.94 391 PRO A O 1
ATOM 3164 N N . HIS A 1 392 ? -40.070 -36.649 66.610 1.00 40.56 392 HIS A N 1
ATOM 3165 C CA . HIS A 1 392 ? -39.736 -36.078 67.907 1.00 40.56 392 HIS A CA 1
ATOM 3166 C C . HIS A 1 392 ? -40.081 -34.587 67.872 1.00 40.56 392 HIS A C 1
ATOM 3168 O O . HIS A 1 392 ? -39.794 -33.932 66.866 1.00 40.56 392 HIS A O 1
ATOM 3174 N N . PRO A 1 393 ? -40.775 -34.068 68.903 1.00 52.56 393 PRO A N 1
ATOM 3175 C CA . PRO A 1 393 ? -41.112 -32.656 68.966 1.00 52.56 393 PRO A CA 1
ATOM 3176 C C . PRO A 1 393 ? -39.808 -31.848 69.005 1.00 52.56 393 PRO A C 1
ATOM 3178 O O . PRO A 1 393 ? -38.770 -32.369 69.401 1.00 52.56 393 PRO A O 1
ATOM 3181 N N . SER A 1 394 ? -39.868 -30.624 68.479 1.00 46.81 394 SER A N 1
ATOM 3182 C CA . SER A 1 394 ? -38.918 -29.520 68.678 1.00 46.81 394 SER A CA 1
ATOM 3183 C C . SER A 1 394 ? -37.643 -29.865 69.460 1.00 46.81 394 SER A C 1
ATOM 3185 O O . SER A 1 394 ? -37.712 -30.093 70.660 1.00 46.81 394 SER A O 1
ATOM 3187 N N . SER A 1 395 ? -36.500 -29.854 68.757 1.00 61.66 395 SER A N 1
ATOM 3188 C CA . SER A 1 395 ? -35.120 -29.847 69.278 1.00 61.66 395 SER A CA 1
ATOM 3189 C C . SER A 1 395 ? -35.028 -29.562 70.779 1.00 61.66 395 SER A C 1
ATOM 3191 O O . SER A 1 395 ? -35.539 -28.540 71.223 1.00 61.66 395 SER A O 1
ATOM 3193 N N . LEU A 1 396 ? -34.309 -30.403 71.530 1.00 61.41 396 LEU A N 1
ATOM 3194 C CA . LEU A 1 396 ? -34.013 -30.244 72.962 1.00 61.41 396 LEU A CA 1
ATOM 3195 C C . LEU A 1 396 ? -33.665 -28.797 73.355 1.00 61.41 396 LEU A C 1
ATOM 3197 O O . LEU A 1 396 ? -33.967 -28.393 74.461 1.00 61.41 396 LEU A O 1
ATOM 3201 N N . LEU A 1 397 ? -33.073 -28.000 72.458 1.00 58.84 397 LEU A N 1
ATOM 3202 C CA . LEU A 1 397 ? -32.817 -26.573 72.682 1.00 58.84 397 LEU A CA 1
ATOM 3203 C C . LEU A 1 397 ? -34.086 -25.716 72.743 1.00 58.84 397 LEU A C 1
ATOM 3205 O O . LEU A 1 397 ? -34.174 -24.863 73.603 1.00 58.84 397 LEU A O 1
ATOM 3209 N N . CYS A 1 398 ? -35.073 -25.966 71.889 1.00 65.00 398 CYS A N 1
ATOM 3210 C CA . CYS A 1 398 ? -36.360 -25.277 71.909 1.00 65.00 398 CYS A CA 1
ATOM 3211 C C . CYS A 1 398 ? -37.235 -25.765 73.077 1.00 65.00 398 CYS A C 1
ATOM 3213 O O . CYS A 1 398 ? -37.935 -24.964 73.682 1.00 65.00 398 CYS A O 1
ATOM 3215 N N . GLU A 1 399 ? -37.146 -27.049 73.455 1.00 70.75 399 GLU A N 1
ATOM 3216 C CA . GLU A 1 399 ? -37.735 -27.537 74.713 1.00 70.75 399 GLU A CA 1
ATOM 3217 C C . GLU A 1 399 ? -37.022 -26.968 75.948 1.00 70.75 399 GLU A C 1
ATOM 3219 O O . GLU A 1 399 ? -37.691 -26.653 76.923 1.00 70.75 399 GLU A O 1
ATOM 3224 N N . ILE A 1 400 ? -35.694 -26.790 75.925 1.00 72.75 400 ILE A N 1
ATOM 3225 C CA . ILE A 1 400 ? -34.939 -26.142 77.010 1.00 72.75 400 ILE A CA 1
ATOM 3226 C C . ILE A 1 400 ? -35.257 -24.648 77.065 1.00 72.75 400 ILE A C 1
ATOM 3228 O O . ILE A 1 400 ? -35.457 -24.141 78.156 1.00 72.75 400 ILE A O 1
ATOM 3232 N N . GLU A 1 401 ? -35.348 -23.950 75.933 1.00 74.62 401 GLU A N 1
ATOM 3233 C CA . GLU A 1 401 ? -35.730 -22.534 75.871 1.00 74.62 401 GLU A CA 1
ATOM 3234 C C . GLU A 1 401 ? -37.163 -22.337 76.372 1.00 74.62 401 GLU A C 1
ATOM 3236 O O . GLU A 1 401 ? -37.383 -21.513 77.251 1.00 74.62 401 GLU A O 1
ATOM 3241 N N . GLN A 1 402 ? -38.119 -23.156 75.919 1.00 72.25 402 GLN A N 1
ATOM 3242 C CA . GLN A 1 402 ? -39.498 -23.113 76.418 1.00 72.25 402 GLN A CA 1
ATOM 3243 C C . GLN A 1 402 ? -39.596 -23.544 77.885 1.00 72.25 402 GLN A C 1
ATOM 3245 O O . GLN A 1 402 ? -40.373 -22.963 78.633 1.00 72.25 402 GLN A O 1
ATOM 3250 N N . SER A 1 403 ? -38.810 -24.531 78.326 1.00 73.62 403 SER A N 1
ATOM 3251 C CA . SER A 1 403 ? -38.753 -24.945 79.733 1.00 73.62 403 SER A CA 1
ATOM 3252 C C . SER A 1 403 ? -38.104 -23.881 80.611 1.00 73.62 403 SER A C 1
ATOM 3254 O O . SER A 1 403 ? -38.531 -23.729 81.747 1.00 73.62 403 SER A O 1
ATOM 3256 N N . MET A 1 404 ? -37.097 -23.160 80.117 1.00 74.38 404 MET A N 1
ATOM 3257 C CA . MET A 1 404 ? -36.458 -22.056 80.831 1.00 74.38 404 MET A CA 1
ATOM 3258 C C . MET A 1 404 ? -37.391 -20.854 80.914 1.00 74.38 404 MET A C 1
ATOM 3260 O O . MET A 1 404 ? -37.581 -20.332 82.004 1.00 74.38 404 MET A O 1
ATOM 3264 N N . GLU A 1 405 ? -38.034 -20.463 79.811 1.00 77.81 405 GLU A N 1
ATOM 3265 C CA . GLU A 1 405 ? -39.062 -19.414 79.824 1.00 77.81 405 GLU A CA 1
ATOM 3266 C C . GLU A 1 405 ? -40.229 -19.794 80.747 1.00 77.81 405 GLU A C 1
ATOM 3268 O O . GLU A 1 405 ? -40.761 -18.954 81.471 1.00 77.81 405 GLU A O 1
ATOM 3273 N N . GLN A 1 406 ? -40.622 -21.070 80.769 1.00 77.88 406 GLN A N 1
ATOM 3274 C CA . GLN A 1 406 ? -41.686 -21.553 81.643 1.00 77.88 406 GLN A CA 1
ATOM 3275 C C . GLN A 1 406 ? -41.256 -21.624 83.116 1.00 77.88 406 GLN A C 1
ATOM 3277 O O . GLN A 1 406 ? -42.069 -21.322 83.989 1.00 77.88 406 GLN A O 1
ATOM 3282 N N . GLU A 1 407 ? -39.998 -21.965 83.406 1.00 80.88 407 GLU A N 1
ATOM 3283 C CA . GLU A 1 407 ? -39.431 -21.937 84.759 1.00 80.88 407 GLU A CA 1
ATOM 3284 C C . GLU A 1 407 ? -39.263 -20.496 85.264 1.00 80.88 407 GLU A C 1
ATOM 3286 O O . GLU A 1 407 ? -39.609 -20.218 86.410 1.00 80.88 407 GLU A O 1
ATOM 3291 N N . GLU A 1 408 ? -38.839 -19.556 84.413 1.00 77.94 408 GLU A N 1
ATOM 3292 C CA . GLU A 1 408 ? -38.805 -18.123 84.732 1.00 77.94 408 GLU A CA 1
ATOM 3293 C C . GLU A 1 408 ? -40.211 -17.590 85.040 1.00 77.94 408 GLU A C 1
ATOM 3295 O O . GLU A 1 408 ? -40.416 -16.963 86.079 1.00 77.94 408 GLU A O 1
ATOM 3300 N N . GLN A 1 409 ? -41.218 -17.916 84.221 1.00 74.56 409 GLN A N 1
ATOM 3301 C CA . GLN A 1 409 ? -42.604 -17.523 84.505 1.00 74.56 409 GLN A CA 1
ATOM 3302 C C . GLN A 1 409 ? -43.171 -18.180 85.772 1.00 74.56 409 GLN A C 1
ATOM 3304 O O . GLN A 1 409 ? -43.990 -17.579 86.476 1.00 74.56 409 GLN A O 1
ATOM 3309 N N . GLU A 1 410 ? -42.775 -19.415 86.085 1.00 81.44 410 GLU A N 1
ATOM 3310 C CA . GLU A 1 410 ? -43.186 -20.084 87.319 1.00 81.44 410 GLU A CA 1
ATOM 3311 C C . GLU A 1 410 ? -42.521 -19.443 88.546 1.00 81.44 410 GLU A C 1
ATOM 3313 O O . GLU A 1 410 ? -43.210 -19.188 89.537 1.00 81.44 410 GLU A O 1
ATOM 3318 N N . GLN A 1 411 ? -41.244 -19.059 88.446 1.00 78.56 411 GLN A N 1
ATOM 3319 C CA . GLN A 1 411 ? -40.542 -18.279 89.468 1.00 78.56 411 GLN A CA 1
ATOM 3320 C C . GLN A 1 411 ? -41.176 -16.895 89.668 1.00 78.56 411 GLN A C 1
ATOM 3322 O O . GLN A 1 411 ? -41.433 -16.509 90.809 1.00 78.56 411 GLN A O 1
ATOM 3327 N N . GLU A 1 412 ? -41.520 -16.176 88.595 1.00 80.69 412 GLU A N 1
ATOM 3328 C CA . GLU A 1 412 ? -42.236 -14.895 88.680 1.00 80.69 412 GLU A CA 1
ATOM 3329 C C . GLU A 1 412 ? -43.609 -15.058 89.349 1.00 80.69 412 GLU A C 1
ATOM 3331 O O . GLU A 1 412 ? -43.991 -14.260 90.212 1.00 80.69 412 GLU A O 1
ATOM 3336 N N . ARG A 1 413 ? -44.355 -16.123 89.018 1.00 79.50 413 ARG A N 1
ATOM 3337 C CA . ARG A 1 413 ? -45.634 -16.431 89.679 1.00 79.50 413 ARG A CA 1
ATOM 3338 C C . ARG A 1 413 ? -45.458 -16.763 91.155 1.00 79.50 413 ARG A C 1
ATOM 3340 O O . ARG A 1 413 ? -46.291 -16.340 91.958 1.00 79.50 413 ARG A O 1
ATOM 3347 N N . GLU A 1 414 ? -44.429 -17.517 91.531 1.00 81.44 414 GLU A N 1
ATOM 3348 C CA . GLU A 1 414 ? -44.134 -17.813 92.935 1.00 81.44 414 GLU A CA 1
ATOM 3349 C C . GLU A 1 414 ? -43.694 -16.559 93.699 1.00 81.44 414 GLU A C 1
ATOM 3351 O O . GLU A 1 414 ? -44.143 -16.345 94.828 1.00 81.44 414 GLU A O 1
ATOM 3356 N N . GLN A 1 415 ? -42.914 -15.679 93.070 1.00 80.19 415 GLN A N 1
ATOM 3357 C CA . GLN A 1 415 ? -42.492 -14.406 93.648 1.00 80.19 415 GLN A CA 1
ATOM 3358 C C . GLN A 1 415 ? -43.676 -13.456 93.861 1.00 80.19 415 GLN A C 1
ATOM 3360 O O . GLN A 1 415 ? -43.837 -12.911 94.953 1.00 80.19 415 GLN A O 1
ATOM 3365 N N . LEU A 1 416 ? -44.572 -13.331 92.877 1.00 78.81 416 LEU A N 1
ATOM 3366 C CA . LEU A 1 416 ? -45.828 -12.587 93.029 1.00 78.81 416 LEU A CA 1
ATOM 3367 C C . LEU A 1 416 ? -46.709 -13.182 94.134 1.00 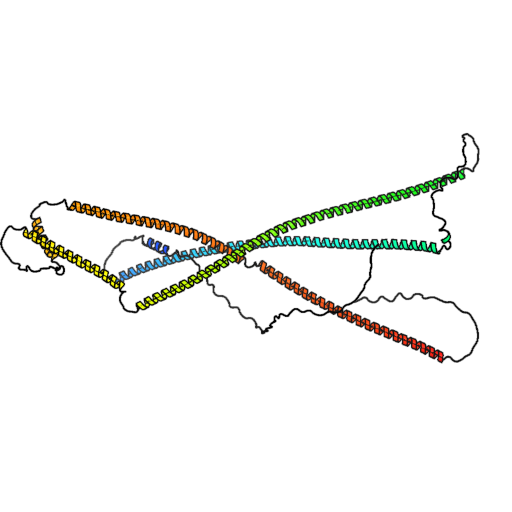78.81 416 LEU A C 1
ATOM 3369 O O . LEU A 1 416 ? -47.379 -12.456 94.867 1.00 78.81 416 LEU A O 1
ATOM 3373 N N . ARG A 1 417 ? -46.703 -14.508 94.292 1.00 80.19 417 ARG A N 1
ATOM 3374 C CA . ARG A 1 417 ? -47.471 -15.196 95.333 1.00 80.19 417 ARG A CA 1
ATOM 3375 C C . ARG A 1 417 ? -46.903 -14.953 96.734 1.00 80.19 417 ARG A C 1
ATOM 3377 O O . ARG A 1 417 ? -47.683 -14.792 97.672 1.00 80.19 417 ARG A O 1
ATOM 3384 N N . LEU A 1 418 ? -45.578 -14.893 96.869 1.00 80.06 418 LEU A N 1
ATOM 3385 C CA . LEU A 1 418 ? -44.892 -14.496 98.102 1.00 80.06 418 LEU A CA 1
ATOM 3386 C C . LEU A 1 418 ? -45.210 -13.045 98.466 1.00 80.06 418 LEU A C 1
ATOM 3388 O O . LEU A 1 418 ? -45.671 -12.801 99.576 1.00 80.06 418 LEU A O 1
ATOM 3392 N N . GLN A 1 419 ? -45.088 -12.114 97.517 1.00 81.38 419 GLN A N 1
ATOM 3393 C CA . GLN A 1 419 ? -45.433 -10.702 97.730 1.00 81.38 419 GLN A CA 1
ATOM 3394 C C . GLN A 1 419 ? -46.900 -10.521 98.144 1.00 81.38 419 GLN A C 1
ATOM 3396 O O . GLN A 1 419 ? -47.222 -9.718 99.017 1.00 81.38 419 GLN A O 1
ATOM 3401 N N . LEU A 1 420 ? -47.813 -11.295 97.552 1.00 80.31 420 LEU A N 1
ATOM 3402 C CA . LEU A 1 420 ? -49.233 -11.238 97.896 1.00 80.31 420 LEU A CA 1
ATOM 3403 C C . LEU A 1 420 ? -49.517 -11.814 99.294 1.00 80.31 420 LEU A C 1
ATOM 3405 O O . LEU A 1 420 ? -50.411 -11.328 99.989 1.00 80.31 420 LEU A O 1
ATOM 3409 N N . TRP A 1 421 ? -48.749 -12.819 99.727 1.00 80.06 421 TRP A N 1
ATOM 3410 C CA . TRP A 1 421 ? -48.792 -13.337 101.096 1.00 80.06 421 TRP A CA 1
ATOM 3411 C C . TRP A 1 421 ? -48.206 -12.336 102.102 1.00 80.06 421 TRP A C 1
ATOM 3413 O O . TRP A 1 421 ? -48.826 -12.101 103.136 1.00 80.06 421 TRP A O 1
ATOM 3423 N N . GLU A 1 422 ? -47.078 -11.694 101.787 1.00 80.75 422 GLU A N 1
ATOM 3424 C CA . GLU A 1 422 ? -46.483 -10.624 102.602 1.00 80.75 422 GLU A CA 1
ATOM 3425 C C . GLU A 1 422 ? -47.472 -9.467 102.786 1.00 80.75 422 GLU A C 1
ATOM 3427 O O . GLU A 1 422 ? -47.791 -9.114 103.920 1.00 80.75 422 GLU A O 1
ATOM 3432 N N . ALA A 1 423 ? -48.076 -8.979 101.697 1.00 79.06 423 ALA A N 1
ATOM 3433 C CA . ALA A 1 423 ? -49.102 -7.938 101.744 1.00 79.06 423 ALA A CA 1
ATOM 3434 C C . ALA A 1 423 ? -50.330 -8.358 102.575 1.00 79.06 423 ALA A C 1
ATOM 3436 O O . ALA A 1 423 ? -50.893 -7.559 103.322 1.00 79.06 423 ALA A O 1
ATOM 3437 N N . TYR A 1 424 ? -50.753 -9.621 102.486 1.00 79.25 424 TYR A N 1
ATOM 3438 C CA . TYR A 1 424 ? -51.836 -10.146 103.320 1.00 79.25 424 TYR A CA 1
ATOM 3439 C C . TYR A 1 424 ? -51.472 -10.169 104.812 1.00 79.25 424 TYR A C 1
ATOM 3441 O O . TYR A 1 424 ? -52.272 -9.736 105.647 1.00 79.25 424 TYR A O 1
ATOM 3449 N N . CYS A 1 425 ? -50.265 -10.624 105.154 1.00 77.62 425 CYS A N 1
ATOM 3450 C CA . CYS A 1 425 ? -49.744 -10.617 106.519 1.00 77.62 425 CYS A CA 1
ATOM 3451 C C . CYS A 1 425 ? -49.618 -9.190 107.073 1.00 77.62 425 CYS A C 1
ATOM 3453 O O . CYS A 1 425 ? -50.010 -8.941 108.216 1.00 77.62 425 CYS A O 1
ATOM 3455 N N . GLU A 1 426 ? -49.151 -8.242 106.261 1.00 79.81 426 GLU A N 1
ATOM 3456 C CA . GLU A 1 426 ? -49.074 -6.821 106.607 1.00 79.81 426 GLU A CA 1
ATOM 3457 C C . GLU A 1 426 ? -50.457 -6.208 106.847 1.00 79.81 426 GLU A C 1
ATOM 3459 O O . GLU A 1 426 ? -50.673 -5.573 107.878 1.00 79.81 426 GLU A O 1
ATOM 3464 N N . VAL A 1 427 ? -51.433 -6.449 105.965 1.00 79.00 427 VAL A N 1
ATOM 3465 C CA . VAL A 1 427 ? -52.817 -5.969 106.134 1.00 79.00 427 VAL A CA 1
ATOM 3466 C C . VAL A 1 427 ? -53.448 -6.547 107.401 1.00 79.00 427 VAL A C 1
ATOM 3468 O O . VAL A 1 427 ? -54.101 -5.820 108.153 1.00 79.00 427 VAL A O 1
ATOM 3471 N N . ARG A 1 428 ? -53.227 -7.833 107.690 1.00 76.69 428 ARG A N 1
ATOM 3472 C CA . ARG A 1 428 ? -53.708 -8.476 108.922 1.00 76.69 428 ARG A CA 1
ATOM 3473 C C . ARG A 1 428 ? -53.025 -7.893 110.163 1.00 76.69 428 ARG A C 1
ATOM 3475 O O . ARG A 1 428 ? -53.705 -7.625 111.154 1.00 76.69 428 ARG A O 1
ATOM 3482 N N . SER A 1 429 ? -51.716 -7.647 110.097 1.00 74.19 429 SER A N 1
ATOM 3483 C CA . SER A 1 429 ? -50.957 -6.962 111.148 1.00 74.19 429 SER A CA 1
ATOM 3484 C C . SER A 1 429 ? -51.509 -5.556 111.391 1.00 74.19 429 SER A C 1
ATOM 3486 O O . SER A 1 429 ? -51.840 -5.231 112.529 1.00 74.19 429 SER A O 1
ATOM 3488 N N . LEU A 1 430 ? -51.719 -4.749 110.349 1.00 73.81 430 LEU A N 1
ATOM 3489 C CA . LEU A 1 430 ? -52.325 -3.417 110.447 1.00 73.81 430 LEU A CA 1
ATOM 3490 C C . LEU A 1 430 ? -53.731 -3.474 111.052 1.00 73.81 430 LEU A C 1
ATOM 3492 O O . LEU A 1 430 ? -54.031 -2.716 111.970 1.00 73.81 430 LEU A O 1
ATOM 3496 N N . CYS A 1 431 ? -54.572 -4.420 110.627 1.00 72.88 431 CYS A N 1
ATOM 3497 C CA . CYS A 1 431 ? -55.888 -4.631 111.232 1.00 72.88 431 CYS A CA 1
ATOM 3498 C C . CYS A 1 431 ? -55.788 -5.004 112.721 1.00 72.88 431 CYS A C 1
ATOM 3500 O O . CYS A 1 431 ? -56.623 -4.571 113.511 1.00 72.88 431 CYS A O 1
ATOM 3502 N N . SER A 1 432 ? -54.778 -5.784 113.125 1.00 70.06 432 SER A N 1
ATOM 3503 C CA . SER A 1 432 ? -54.536 -6.126 114.534 1.00 70.06 432 SER A CA 1
ATOM 3504 C C . SER A 1 432 ? -54.018 -4.939 115.355 1.00 70.06 432 SER A C 1
ATOM 3506 O O . SER A 1 432 ? -54.479 -4.746 116.475 1.00 70.06 432 SER A O 1
ATOM 3508 N N . HIS A 1 433 ? -53.152 -4.092 114.788 1.00 65.12 433 HIS A N 1
ATOM 3509 C CA . HIS A 1 433 ? -52.655 -2.869 115.425 1.00 65.12 433 HIS A CA 1
ATOM 3510 C C . HIS A 1 433 ? -53.769 -1.829 115.595 1.00 65.12 433 HIS A C 1
ATOM 3512 O O . HIS A 1 433 ? -53.880 -1.209 116.648 1.00 65.12 433 HIS A O 1
ATOM 3518 N N . LEU A 1 434 ? -54.640 -1.682 114.593 1.00 63.31 434 LEU A N 1
ATOM 3519 C CA . LEU A 1 434 ? -55.825 -0.825 114.671 1.00 63.31 434 LEU A CA 1
ATOM 3520 C C . LEU A 1 434 ? -56.820 -1.325 115.724 1.00 63.31 434 LEU A C 1
ATOM 3522 O O . LEU A 1 434 ? -57.348 -0.527 116.486 1.00 63.31 434 LEU A O 1
ATOM 3526 N N . ARG A 1 435 ? -57.012 -2.645 115.829 1.00 66.00 435 ARG A N 1
ATOM 3527 C CA . ARG A 1 435 ? -57.858 -3.271 116.860 1.00 66.00 435 ARG A CA 1
ATOM 3528 C C . ARG A 1 435 ? -57.231 -3.208 118.262 1.00 66.00 435 ARG A C 1
ATOM 3530 O O . ARG A 1 435 ? -57.953 -3.153 119.247 1.00 66.00 435 ARG A O 1
ATOM 3537 N N . GLY A 1 436 ? -55.899 -3.219 118.349 1.00 55.41 436 GLY A N 1
ATOM 3538 C CA . GLY A 1 436 ? -55.126 -3.117 119.591 1.00 55.41 436 GLY A CA 1
ATOM 3539 C C . GLY A 1 436 ? -55.020 -1.696 120.154 1.00 55.41 436 GLY A C 1
ATOM 3540 O O . GLY A 1 436 ? -54.717 -1.540 121.334 1.00 55.41 436 GLY A O 1
ATOM 3541 N N . ASN A 1 437 ? -55.314 -0.676 119.343 1.00 51.69 437 ASN A N 1
ATOM 3542 C CA . ASN A 1 437 ? -55.402 0.715 119.793 1.00 51.69 437 ASN A CA 1
ATOM 3543 C C . ASN A 1 437 ? -56.780 1.074 120.385 1.00 51.69 437 ASN A C 1
ATOM 3545 O O . ASN A 1 437 ? -56.887 2.086 121.075 1.00 51.69 437 ASN A O 1
ATOM 3549 N N . ASP A 1 438 ? -57.796 0.219 120.219 1.00 49.09 438 ASP A N 1
ATOM 3550 C CA . ASP A 1 438 ? -59.111 0.355 120.859 1.00 49.09 438 ASP A CA 1
ATOM 3551 C C . ASP A 1 438 ? -59.148 -0.375 122.219 1.00 49.09 438 ASP A C 1
ATOM 3553 O O . ASP A 1 438 ? -59.877 -1.346 122.419 1.00 49.09 438 ASP A O 1
ATOM 3557 N N . ILE A 1 439 ? -58.362 0.092 123.197 1.00 50.78 439 ILE A N 1
ATOM 3558 C CA . ILE A 1 439 ? -58.524 -0.298 124.612 1.00 50.78 439 ILE A CA 1
ATOM 3559 C C . ILE A 1 439 ? -59.156 0.872 125.374 1.00 50.78 439 ILE A C 1
ATOM 3561 O O . ILE A 1 439 ? -58.526 1.508 126.212 1.00 50.78 439 ILE A O 1
ATOM 3565 N N . THR A 1 440 ? -60.436 1.130 125.099 1.00 42.38 440 THR A N 1
ATOM 3566 C CA . THR A 1 440 ? -61.386 1.630 126.108 1.00 42.38 440 THR A CA 1
ATOM 3567 C C . THR A 1 440 ? -62.734 0.939 125.922 1.00 42.38 440 THR A C 1
ATOM 3569 O O . THR A 1 440 ? -63.630 1.434 125.249 1.00 42.38 440 THR A O 1
ATOM 3572 N N . ASP A 1 441 ? -62.810 -0.259 126.488 1.00 39.75 441 ASP A N 1
ATOM 3573 C CA . ASP A 1 441 ? -63.920 -0.780 127.290 1.00 39.75 441 ASP A CA 1
ATOM 3574 C C . ASP A 1 441 ? -65.358 -0.377 126.878 1.00 39.75 441 ASP A C 1
ATOM 3576 O O . ASP A 1 441 ? -65.866 0.680 127.257 1.00 39.75 441 ASP A O 1
ATOM 3580 N N . SER A 1 442 ? -66.073 -1.270 126.181 1.00 39.12 442 SER A N 1
ATOM 3581 C CA . SER A 1 442 ? -67.529 -1.406 126.351 1.00 39.12 442 SER A CA 1
ATOM 3582 C C . SER A 1 442 ? -68.057 -2.767 125.898 1.00 39.12 442 SER A C 1
ATOM 3584 O O . SER A 1 442 ? -67.817 -3.241 124.792 1.00 39.12 442 SER A O 1
ATOM 3586 N N . ALA A 1 443 ? -68.780 -3.381 126.829 1.00 42.34 443 ALA A N 1
ATOM 3587 C CA . ALA A 1 443 ? -69.331 -4.721 126.817 1.00 42.34 443 ALA A CA 1
ATOM 3588 C C . ALA A 1 443 ? -70.544 -4.917 125.885 1.00 42.34 443 ALA A C 1
ATOM 3590 O O . ALA A 1 443 ? -71.233 -3.965 125.526 1.00 42.34 443 ALA A O 1
ATOM 3591 N N . LEU A 1 444 ? -70.860 -6.209 125.699 1.00 38.25 444 LEU A N 1
ATOM 3592 C CA . LEU A 1 444 ? -72.091 -6.855 125.207 1.00 38.25 444 LEU A CA 1
ATOM 3593 C C . LEU A 1 444 ? -71.988 -7.498 123.804 1.00 38.25 444 LEU A C 1
ATOM 3595 O O . LEU A 1 444 ? -71.888 -6.840 122.778 1.00 38.25 444 LEU A O 1
ATOM 3599 N N . SER A 1 445 ? -72.036 -8.835 123.860 1.00 36.62 445 SER A N 1
ATOM 3600 C CA . SER A 1 445 ? -72.174 -9.922 122.875 1.00 36.62 445 SER A CA 1
ATOM 3601 C C . SER A 1 445 ? -72.871 -9.577 121.544 1.00 36.62 445 SER A C 1
ATOM 3603 O O . SER A 1 445 ? -73.763 -8.740 121.495 1.00 36.62 445 SER A O 1
ATOM 3605 N N . THR A 1 446 ? -72.647 -10.292 120.433 1.00 34.00 446 THR A N 1
ATOM 3606 C CA . THR A 1 446 ? -72.992 -11.719 120.263 1.00 34.00 446 THR A CA 1
ATOM 3607 C C . THR A 1 446 ? -72.450 -12.267 118.931 1.00 34.00 446 THR A C 1
ATOM 3609 O O . THR A 1 446 ? -72.481 -11.561 117.932 1.00 34.00 446 THR A O 1
ATOM 3612 N N . ASP A 1 447 ? -72.040 -13.539 118.956 1.00 36.81 447 ASP A N 1
ATOM 3613 C CA . ASP A 1 447 ? -72.056 -14.510 117.848 1.00 36.81 447 ASP A CA 1
ATOM 3614 C C . ASP A 1 447 ? -71.334 -14.140 116.541 1.00 36.81 447 ASP A C 1
ATOM 3616 O O . ASP A 1 447 ? -71.905 -13.570 115.615 1.00 36.81 447 ASP A O 1
ATOM 3620 N N . SER A 1 448 ? -70.088 -14.593 116.431 1.00 35.78 448 SER A N 1
ATOM 3621 C CA . SER A 1 448 ? -69.673 -15.408 115.285 1.00 35.78 448 SER A CA 1
ATOM 3622 C C . SER A 1 448 ? -68.457 -16.216 115.708 1.00 35.78 448 SER A C 1
ATOM 3624 O O . SER A 1 448 ? -67.327 -15.733 115.747 1.00 35.78 448 SER A O 1
ATOM 3626 N N . SER A 1 449 ? -68.719 -17.460 116.090 1.00 46.03 449 SER A N 1
ATOM 3627 C CA . SER A 1 449 ? -67.708 -18.501 116.174 1.00 46.03 449 SER A CA 1
ATOM 3628 C C . SER A 1 449 ? -67.164 -18.782 114.775 1.00 46.03 449 SER A C 1
ATOM 3630 O O . SER A 1 449 ? -67.892 -19.318 113.943 1.00 46.03 449 SER A O 1
ATOM 3632 N N . MET A 1 450 ? -65.895 -18.481 114.525 1.00 40.81 450 MET A N 1
ATOM 3633 C CA . MET A 1 450 ? -65.111 -19.190 113.516 1.00 40.81 450 MET A CA 1
ATOM 3634 C C . MET A 1 450 ? -63.627 -19.044 113.851 1.00 40.81 450 MET A C 1
ATOM 3636 O O . MET A 1 450 ? -63.011 -18.024 113.581 1.00 40.81 450 MET A O 1
ATOM 3640 N N . ASP A 1 451 ? -63.142 -20.080 114.534 1.00 39.62 451 ASP A N 1
ATOM 3641 C CA . ASP A 1 451 ? -61.803 -20.660 114.439 1.00 39.62 451 ASP A CA 1
ATOM 3642 C C . ASP A 1 451 ? -60.591 -19.706 114.390 1.00 39.62 451 ASP A C 1
ATOM 3644 O O . ASP A 1 451 ? -60.205 -19.178 113.349 1.00 39.62 451 ASP A O 1
ATOM 3648 N N . ASP A 1 452 ? -59.931 -19.587 115.541 1.00 44.34 452 ASP A N 1
ATOM 3649 C CA . ASP A 1 452 ? -58.587 -19.033 115.714 1.00 44.34 452 ASP A CA 1
ATOM 3650 C C . ASP A 1 452 ? -57.511 -20.117 115.486 1.00 44.34 452 ASP A C 1
ATOM 3652 O O . ASP A 1 452 ? -56.640 -20.354 116.321 1.00 44.34 452 ASP A O 1
ATOM 3656 N N . SER A 1 453 ? -57.604 -20.858 114.381 1.00 44.16 453 SER A N 1
ATOM 3657 C CA . SER A 1 453 ? -56.595 -21.827 113.936 1.00 44.16 453 SER A CA 1
ATOM 3658 C C . SER A 1 453 ? -56.684 -22.058 112.428 1.00 44.16 453 SER A C 1
ATOM 3660 O O . SER A 1 453 ? -57.102 -23.093 111.923 1.00 44.16 453 SER A O 1
ATOM 3662 N N . SER A 1 454 ? -56.177 -21.097 111.668 1.00 43.16 454 SER A N 1
ATOM 3663 C CA . SER A 1 454 ? -55.496 -21.423 110.418 1.00 43.16 454 SER A CA 1
ATOM 3664 C C . SER A 1 454 ? -54.170 -20.691 110.432 1.00 43.16 454 SER A C 1
ATOM 3666 O O . SER A 1 454 ? -54.058 -19.549 109.989 1.00 43.16 454 SER A O 1
ATOM 3668 N N . GLU A 1 455 ? -53.154 -21.352 110.979 1.00 48.06 455 GLU A N 1
ATOM 3669 C CA . GLU A 1 455 ? -51.781 -21.077 110.586 1.00 48.06 455 GLU A CA 1
ATOM 3670 C C . GLU A 1 455 ? -51.675 -21.320 109.072 1.00 48.06 455 GLU A C 1
ATOM 3672 O O . GLU A 1 455 ? -51.333 -22.409 108.625 1.00 48.06 455 GLU A O 1
ATOM 3677 N N . THR A 1 456 ? -51.965 -20.316 108.245 1.00 49.22 456 THR A N 1
ATOM 3678 C CA . THR A 1 456 ? -51.458 -20.296 106.869 1.00 49.22 456 THR A CA 1
ATOM 3679 C C . THR A 1 456 ? -50.011 -19.821 106.939 1.00 49.22 456 THR A C 1
ATOM 3681 O O . THR A 1 456 ? -49.683 -18.697 106.556 1.00 49.22 456 THR A O 1
ATOM 3684 N N . SER A 1 457 ? -49.139 -20.664 107.495 1.00 49.34 457 SER A N 1
ATOM 3685 C CA . SER A 1 457 ? -47.691 -20.435 107.588 1.00 49.34 457 SER A CA 1
ATOM 3686 C C . SER A 1 457 ? -46.979 -20.608 106.237 1.00 49.34 457 SER A C 1
ATOM 3688 O O . SER A 1 457 ? -45.753 -20.569 106.171 1.00 49.34 457 SER A O 1
ATOM 3690 N N . SER A 1 458 ? -47.736 -20.769 105.142 1.00 57.25 458 SER A N 1
ATOM 3691 C CA . SER A 1 458 ? -47.216 -20.928 103.788 1.00 57.25 458 SER A CA 1
ATOM 3692 C C . SER A 1 458 ? -48.001 -20.114 102.757 1.00 57.25 458 SER A C 1
ATOM 3694 O O . SER A 1 458 ? -49.234 -20.111 102.744 1.00 57.25 458 SER A O 1
ATOM 3696 N N . ALA A 1 459 ? -47.279 -19.499 101.814 1.00 57.97 459 ALA A N 1
ATOM 3697 C CA . ALA A 1 459 ? -47.833 -18.806 100.648 1.00 57.97 459 ALA A CA 1
ATOM 3698 C C . ALA A 1 459 ? -48.718 -19.713 99.760 1.00 57.97 459 ALA A C 1
ATOM 3700 O O . ALA A 1 459 ? -49.503 -19.222 98.941 1.00 57.97 459 ALA A O 1
ATOM 3701 N N . LYS A 1 460 ? -48.633 -21.044 99.920 1.00 57.00 460 LYS A N 1
ATOM 3702 C CA . LYS A 1 460 ? -49.426 -22.022 99.158 1.00 57.00 460 LYS A CA 1
ATOM 3703 C C . LYS A 1 460 ? -50.901 -22.117 99.582 1.00 57.00 460 LYS A C 1
ATOM 3705 O O . LYS A 1 460 ? -51.699 -22.571 98.766 1.00 57.00 460 LYS A O 1
ATOM 3710 N N . ASP A 1 461 ? -51.292 -21.549 100.724 1.00 57.50 461 ASP A N 1
ATOM 3711 C CA . ASP A 1 461 ? -52.647 -21.717 101.281 1.00 57.50 461 ASP A CA 1
ATOM 3712 C C . ASP A 1 461 ? -53.451 -20.413 101.435 1.00 57.50 461 ASP A C 1
ATOM 3714 O O . ASP A 1 461 ? -54.410 -20.373 102.198 1.00 57.50 461 ASP A O 1
ATOM 3718 N N . VAL A 1 462 ? -53.110 -19.336 100.713 1.00 59.94 462 VAL A N 1
ATOM 3719 C CA . VAL A 1 462 ? -53.915 -18.095 100.694 1.00 59.94 462 VAL A CA 1
ATOM 3720 C C . VAL A 1 462 ? -55.173 -18.306 99.833 1.00 59.94 462 VAL A C 1
ATOM 3722 O O . VAL A 1 462 ? -55.050 -18.394 98.607 1.00 59.94 462 VA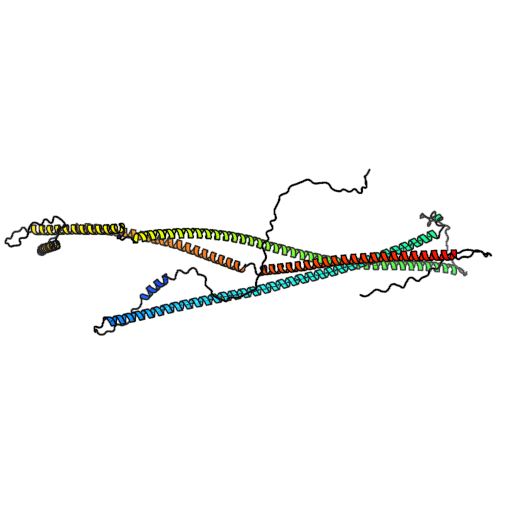L A O 1
ATOM 3725 N N . PRO A 1 463 ? -56.388 -18.378 100.410 1.00 61.91 463 PRO A N 1
ATOM 3726 C CA . PRO A 1 463 ? -57.606 -18.574 99.631 1.00 61.91 463 PRO A CA 1
ATOM 3727 C C . PRO A 1 463 ? -57.900 -17.335 98.780 1.00 61.91 463 PRO A C 1
ATOM 3729 O O . PRO A 1 463 ? -57.722 -16.199 99.226 1.00 61.91 463 PRO A O 1
ATOM 3732 N N . THR A 1 464 ? -58.380 -17.532 97.553 1.00 61.44 464 THR A N 1
ATOM 3733 C CA . THR A 1 464 ? -58.723 -16.432 96.643 1.00 61.44 464 THR A CA 1
ATOM 3734 C C . THR A 1 464 ? -59.786 -15.538 97.287 1.00 61.44 464 THR A C 1
ATOM 3736 O O . THR A 1 464 ? -60.899 -15.983 97.554 1.00 61.44 464 THR A O 1
ATOM 3739 N N . GLY A 1 465 ? -59.437 -14.279 97.567 1.00 64.06 465 GLY A N 1
ATOM 3740 C CA . GLY A 1 465 ? -60.333 -13.312 98.214 1.00 64.06 465 GLY A CA 1
ATOM 3741 C C . GLY A 1 465 ? -60.052 -13.027 99.695 1.00 64.06 465 GLY A C 1
ATOM 3742 O O . GLY A 1 465 ? -60.655 -12.098 100.224 1.00 64.06 465 GLY A O 1
ATOM 3743 N N . SER A 1 466 ? -59.106 -13.714 100.350 1.00 68.69 466 SER A N 1
ATOM 3744 C CA . SER A 1 466 ? -58.726 -13.427 101.749 1.00 68.69 466 SER A CA 1
ATOM 3745 C C . SER A 1 466 ? -58.088 -12.040 101.929 1.00 68.69 466 SER A C 1
ATOM 3747 O O . SER A 1 466 ? -58.416 -11.312 102.869 1.00 68.69 466 SER A O 1
ATOM 3749 N N . LEU A 1 467 ? -57.241 -11.621 100.981 1.00 69.25 467 LEU A N 1
ATOM 3750 C CA . LEU A 1 467 ? -56.721 -10.252 100.894 1.00 69.25 467 LEU A CA 1
ATOM 3751 C C . LEU A 1 467 ? -57.862 -9.247 100.714 1.00 69.25 467 LEU A C 1
ATOM 3753 O O . LEU A 1 467 ? -57.864 -8.202 101.348 1.00 69.25 467 LEU A O 1
ATOM 3757 N N . HIS A 1 468 ? -58.868 -9.576 99.901 1.00 69.62 468 HIS A N 1
ATOM 3758 C CA . HIS A 1 468 ? -60.016 -8.701 99.678 1.00 69.62 468 HIS A CA 1
ATOM 3759 C C . HIS A 1 468 ? -60.860 -8.540 100.949 1.00 69.62 468 HIS A C 1
ATOM 3761 O O . HIS A 1 468 ? -61.242 -7.423 101.288 1.00 69.62 468 HIS A O 1
ATOM 3767 N N . THR A 1 469 ? -61.087 -9.616 101.707 1.00 72.06 469 THR A N 1
ATOM 3768 C CA . THR A 1 469 ? -61.759 -9.541 103.012 1.00 72.06 469 THR A CA 1
ATOM 3769 C C . THR A 1 469 ? -60.932 -8.780 104.049 1.00 72.06 469 THR A C 1
ATOM 3771 O O . THR A 1 469 ? -61.488 -7.943 104.756 1.00 72.06 469 THR A O 1
ATOM 3774 N N . GLY A 1 470 ? -59.609 -8.986 104.088 1.00 72.56 470 GLY A N 1
ATOM 3775 C CA . GLY A 1 470 ? -58.702 -8.238 104.965 1.00 72.56 470 GLY A CA 1
ATOM 3776 C C . GLY A 1 470 ? -58.635 -6.750 104.614 1.00 72.56 470 GLY A C 1
ATOM 3777 O O . GLY A 1 470 ? -58.649 -5.907 105.501 1.00 72.56 470 GLY A O 1
ATOM 3778 N N . LEU A 1 471 ? -58.657 -6.404 103.325 1.00 74.94 471 LEU A N 1
ATOM 3779 C CA . LEU A 1 471 ? -58.716 -5.022 102.847 1.00 74.94 471 LEU A CA 1
ATOM 3780 C C . LEU A 1 471 ? -60.080 -4.372 103.098 1.00 74.94 471 LEU A C 1
ATOM 3782 O O . LEU A 1 471 ? -60.129 -3.178 103.373 1.00 74.94 471 LEU A O 1
ATOM 3786 N N . LEU A 1 472 ? -61.187 -5.117 103.034 1.00 74.50 472 LEU A N 1
ATOM 3787 C CA . LEU A 1 472 ? -62.509 -4.612 103.424 1.00 74.50 472 LEU A CA 1
ATOM 3788 C C . LEU A 1 472 ? -62.588 -4.349 104.933 1.00 74.50 472 LEU A C 1
ATOM 3790 O O . LEU A 1 472 ? -63.166 -3.346 105.352 1.00 74.50 472 LEU A O 1
ATOM 3794 N N . GLU A 1 473 ? -61.974 -5.208 105.746 1.00 72.00 473 GLU A N 1
ATOM 3795 C CA . GLU A 1 473 ? -61.870 -5.012 107.191 1.00 72.00 473 GLU A CA 1
ATOM 3796 C C . GLU A 1 473 ? -60.939 -3.840 107.537 1.00 72.00 473 GLU A C 1
ATOM 3798 O O . GLU A 1 473 ? -61.319 -2.982 108.336 1.00 72.00 473 GLU A O 1
ATOM 3803 N N . LEU A 1 474 ? -59.791 -3.727 106.859 1.00 74.06 474 LEU A N 1
ATOM 3804 C CA . LEU A 1 474 ? -58.900 -2.570 106.942 1.00 74.06 474 LEU A CA 1
ATOM 3805 C C . LEU A 1 474 ? -59.631 -1.297 106.529 1.00 74.06 474 LEU A C 1
ATOM 3807 O O . LEU A 1 474 ? -59.531 -0.309 107.243 1.00 74.06 474 LEU A O 1
ATOM 3811 N N . ARG A 1 475 ? -60.401 -1.318 105.432 1.00 71.81 475 ARG A N 1
ATOM 3812 C CA . ARG A 1 475 ? -61.222 -0.193 104.956 1.00 71.81 475 ARG A CA 1
ATOM 3813 C C . ARG A 1 475 ? -62.269 0.206 105.987 1.00 71.81 475 ARG A C 1
ATOM 3815 O O . ARG A 1 475 ? -62.480 1.390 106.189 1.00 71.81 475 ARG A O 1
ATOM 3822 N N . ARG A 1 476 ? -62.895 -0.748 106.679 1.00 67.88 476 ARG A N 1
ATOM 3823 C CA . ARG A 1 476 ? -63.827 -0.463 107.782 1.00 67.88 476 ARG A CA 1
ATOM 3824 C C . ARG A 1 476 ? -63.111 0.187 108.972 1.00 67.88 476 ARG A C 1
ATOM 3826 O O . ARG A 1 476 ? -63.606 1.170 109.508 1.00 67.88 476 ARG A O 1
ATOM 3833 N N . LEU A 1 477 ? -61.943 -0.330 109.359 1.00 65.38 477 LEU A N 1
ATOM 3834 C CA . LEU A 1 477 ? -61.134 0.204 110.463 1.00 65.38 477 LEU A CA 1
ATOM 3835 C C . LEU A 1 477 ? -60.512 1.574 110.131 1.00 65.38 477 LEU A C 1
ATOM 3837 O O . LEU A 1 477 ? -60.465 2.445 110.990 1.00 65.38 477 LEU A O 1
ATOM 3841 N N . THR A 1 478 ? -60.102 1.808 108.882 1.00 63.28 478 THR A N 1
ATOM 3842 C CA . THR A 1 478 ? -59.633 3.122 108.407 1.00 63.28 478 THR A CA 1
ATOM 3843 C C . THR A 1 478 ? -60.775 4.105 108.192 1.00 63.28 478 THR A C 1
ATOM 3845 O O . THR A 1 478 ? -60.578 5.280 108.457 1.00 63.28 478 THR A O 1
ATOM 3848 N N . GLN A 1 479 ? -61.977 3.667 107.803 1.00 63.16 479 GLN A N 1
ATOM 3849 C CA . GLN A 1 479 ? -63.166 4.529 107.788 1.00 63.16 479 GLN A CA 1
ATOM 3850 C C . GLN A 1 479 ? -63.513 5.006 109.212 1.00 63.16 479 GLN A C 1
ATOM 3852 O O . GLN A 1 479 ? -63.845 6.172 109.391 1.00 63.16 479 GLN A O 1
ATOM 3857 N N . ASN A 1 480 ? -63.329 4.151 110.228 1.00 54.62 480 ASN A N 1
ATOM 3858 C CA . ASN A 1 480 ? -63.479 4.525 111.642 1.00 54.62 480 ASN A CA 1
ATOM 3859 C C . ASN A 1 480 ? -62.395 5.510 112.127 1.00 54.62 480 ASN A C 1
ATOM 3861 O O . ASN A 1 480 ? -62.679 6.356 112.968 1.00 54.62 480 ASN A O 1
ATOM 3865 N N . LEU A 1 481 ? -61.171 5.430 111.589 1.00 58.03 481 LEU A N 1
ATOM 3866 C CA . LEU A 1 481 ? -60.124 6.436 111.818 1.00 58.03 481 LEU A CA 1
ATOM 3867 C C . LEU A 1 481 ? -60.354 7.731 111.025 1.00 58.03 481 LEU A C 1
ATOM 3869 O O . LEU A 1 481 ? -59.978 8.800 111.483 1.00 58.03 481 LEU A O 1
ATOM 3873 N N . LEU A 1 482 ? -60.961 7.673 109.837 1.00 55.25 482 LEU A N 1
ATOM 3874 C CA . LEU A 1 482 ? -61.266 8.872 109.051 1.00 55.25 482 LEU A CA 1
ATOM 3875 C C . LEU A 1 482 ? -62.437 9.671 109.636 1.00 55.25 482 LEU A C 1
ATOM 3877 O O . LEU A 1 482 ? -62.436 10.894 109.527 1.00 55.25 482 LEU A O 1
ATOM 3881 N N . ASP A 1 483 ? -63.387 9.011 110.301 1.00 50.19 483 ASP A N 1
ATOM 3882 C CA . ASP A 1 483 ? -64.413 9.691 111.105 1.00 50.19 483 ASP A CA 1
ATOM 3883 C C . ASP A 1 483 ? -63.875 10.147 112.480 1.00 50.19 483 ASP A C 1
ATOM 3885 O O . ASP A 1 483 ? -64.526 10.913 113.194 1.00 50.19 483 ASP A O 1
ATOM 3889 N N . GLY A 1 484 ? -62.661 9.721 112.842 1.00 51.47 484 GLY A N 1
ATOM 3890 C CA . GLY A 1 484 ? -62.010 9.996 114.112 1.00 51.47 484 GLY A CA 1
ATOM 3891 C C . GLY A 1 484 ? -60.562 10.445 113.941 1.00 51.47 484 GLY A C 1
ATOM 3892 O O . GLY A 1 484 ? -59.648 9.653 114.149 1.00 51.47 484 GLY A O 1
ATOM 3893 N N . ASN A 1 485 ? -60.397 11.757 113.735 1.00 43.25 485 ASN A N 1
ATOM 3894 C CA . ASN A 1 485 ? -59.219 12.565 114.081 1.00 43.25 485 ASN A CA 1
ATOM 3895 C C . ASN A 1 485 ? -58.276 12.962 112.921 1.00 43.25 485 ASN A C 1
ATOM 3897 O O . ASN A 1 485 ? -57.450 12.191 112.437 1.00 43.25 485 ASN A O 1
ATOM 3901 N N . GLU A 1 486 ? -58.313 14.259 112.585 1.00 50.84 486 GLU A N 1
ATOM 3902 C CA . GLU A 1 486 ? -57.155 14.982 112.065 1.00 50.84 486 GLU A CA 1
ATOM 3903 C C . GLU A 1 486 ? -56.017 14.890 113.085 1.00 50.84 486 GLU A C 1
ATOM 3905 O O . GLU A 1 486 ? -56.158 15.379 114.205 1.00 50.84 486 GLU A O 1
ATOM 3910 N N . SER A 1 487 ? -54.871 14.316 112.720 1.00 36.59 487 SER A N 1
ATOM 3911 C CA . SER A 1 487 ? -53.596 14.664 113.352 1.00 36.59 487 SER A CA 1
ATOM 3912 C C . SER A 1 487 ? -52.402 14.255 112.498 1.00 36.59 487 SER A C 1
ATOM 3914 O O . SER A 1 487 ? -52.179 13.104 112.145 1.00 36.59 487 SER A O 1
ATOM 3916 N N . THR A 1 488 ? -51.644 15.296 112.197 1.00 46.03 488 THR A N 1
ATOM 3917 C CA . THR A 1 488 ? -50.328 15.409 111.580 1.00 46.03 488 THR A CA 1
ATOM 3918 C C . THR A 1 488 ? -49.286 14.375 112.020 1.00 46.03 488 THR A C 1
ATOM 3920 O O . THR A 1 488 ? -49.135 14.127 113.215 1.00 46.03 488 THR A O 1
ATOM 3923 N N . GLY A 1 489 ? -48.427 13.942 111.090 1.00 41.22 489 GLY A N 1
ATOM 3924 C CA . GLY A 1 489 ? -47.120 13.385 111.445 1.00 41.22 489 GLY A CA 1
ATOM 3925 C C . GLY A 1 489 ? -46.341 12.778 110.276 1.00 41.22 489 GLY A C 1
ATOM 3926 O O . GLY A 1 489 ? -46.729 11.741 109.767 1.00 41.22 489 GLY A O 1
ATOM 3927 N N . SER A 1 490 ? -45.195 13.389 109.947 1.00 44.22 490 SER A N 1
ATOM 3928 C CA . SER A 1 490 ? -44.106 12.884 109.081 1.00 44.22 490 SER A CA 1
ATOM 3929 C C . SER A 1 490 ? -44.206 13.156 107.565 1.00 44.22 490 SER A C 1
ATOM 3931 O O . SER A 1 490 ? -44.701 12.348 106.797 1.00 44.22 490 SER A O 1
ATOM 3933 N N . ARG A 1 491 ? -43.673 14.308 107.118 1.00 49.06 491 ARG A N 1
ATOM 3934 C CA . ARG A 1 491 ? -43.415 14.661 105.700 1.00 49.06 491 ARG A CA 1
ATOM 3935 C C . ARG A 1 491 ? -41.979 15.167 105.490 1.00 49.06 491 ARG A C 1
ATOM 3937 O O . ARG A 1 491 ? -41.773 16.266 104.993 1.00 49.06 491 ARG A O 1
ATOM 3944 N N . ARG A 1 492 ? -40.969 14.435 105.961 1.00 53.44 492 ARG A N 1
ATOM 3945 C CA . ARG A 1 492 ? -39.564 14.789 105.651 1.00 53.44 492 ARG A CA 1
ATOM 3946 C C . ARG A 1 492 ? -38.673 13.620 105.239 1.00 53.44 492 ARG A C 1
ATOM 3948 O O . ARG A 1 492 ? -37.661 13.874 104.613 1.00 53.44 492 ARG A O 1
ATOM 3955 N N . SER A 1 493 ? -39.057 12.373 105.513 1.00 53.38 493 SER A N 1
ATOM 3956 C CA . SER A 1 493 ? -38.271 11.203 105.085 1.00 53.38 493 SER A CA 1
ATOM 3957 C C . SER A 1 493 ? -38.586 10.747 103.654 1.00 53.38 493 SER A C 1
ATOM 3959 O O . SER A 1 493 ? -37.730 10.154 103.009 1.00 53.38 493 SER A O 1
ATOM 3961 N N . ASP A 1 494 ? -39.789 11.034 103.150 1.00 58.25 494 ASP A N 1
ATOM 3962 C CA . ASP A 1 494 ? -40.240 10.545 101.837 1.00 58.25 494 ASP A CA 1
ATOM 3963 C C . ASP A 1 494 ? -39.831 11.476 100.684 1.00 58.25 494 ASP A C 1
ATOM 3965 O O . ASP A 1 494 ? -39.742 11.044 99.540 1.00 58.25 494 ASP A O 1
ATOM 3969 N N . GLU A 1 495 ? -39.546 12.749 100.972 1.00 57.72 495 GLU A N 1
ATOM 3970 C CA . GLU A 1 495 ? -39.146 13.739 99.961 1.00 57.72 495 GLU A CA 1
ATOM 3971 C C . GLU A 1 495 ? -37.673 13.569 99.560 1.00 57.72 495 GLU A C 1
ATOM 3973 O O . GLU A 1 495 ? -37.374 13.530 98.372 1.00 57.72 495 GLU A O 1
ATOM 3978 N N . GLU A 1 496 ? -36.775 13.309 100.519 1.00 61.72 496 GLU A N 1
ATOM 3979 C CA . GLU A 1 496 ? -35.367 12.977 100.237 1.00 61.72 496 GLU A CA 1
ATOM 3980 C C . GLU A 1 496 ? -35.229 11.638 99.480 1.00 61.72 496 GLU A C 1
ATOM 3982 O O . GLU A 1 496 ? -34.423 11.525 98.558 1.00 61.72 496 GLU A O 1
ATOM 3987 N N . ALA A 1 497 ? -36.058 10.633 99.792 1.00 70.56 497 ALA A N 1
ATOM 3988 C CA . ALA A 1 497 ? -36.057 9.346 99.088 1.00 70.56 497 ALA A CA 1
ATOM 3989 C C . ALA A 1 497 ? -36.566 9.456 97.635 1.00 70.56 497 ALA A C 1
ATOM 3991 O O . ALA A 1 497 ? -36.029 8.807 96.733 1.00 70.56 497 ALA A O 1
ATOM 3992 N N . LEU A 1 498 ? -37.573 10.301 97.391 1.00 74.88 498 LEU A N 1
ATOM 3993 C CA . LEU A 1 498 ? -38.065 10.599 96.045 1.00 74.88 498 LEU A CA 1
ATOM 3994 C C . LEU A 1 498 ? -37.064 11.446 95.250 1.00 74.88 498 LEU A C 1
ATOM 3996 O O . LEU A 1 498 ? -36.882 11.197 94.060 1.00 74.88 498 LEU A O 1
ATOM 4000 N N . GLU A 1 499 ? -36.374 12.397 95.883 1.00 75.69 499 GLU A N 1
ATOM 4001 C CA . GLU A 1 499 ? -35.294 13.164 95.251 1.00 75.69 499 GLU A CA 1
ATOM 4002 C C . GLU A 1 499 ? -34.120 12.263 94.838 1.00 75.69 499 GLU A C 1
ATOM 4004 O O . GLU A 1 499 ? -33.618 12.383 93.719 1.00 75.69 499 GLU A O 1
ATOM 4009 N N . GLU A 1 500 ? -33.727 11.307 95.684 1.00 78.06 500 GLU A N 1
ATOM 4010 C CA . GLU A 1 500 ? -32.706 10.299 95.372 1.00 78.06 500 GLU A CA 1
ATOM 4011 C C . GLU A 1 500 ? -33.141 9.397 94.200 1.00 78.06 500 GLU A C 1
ATOM 4013 O O . GLU A 1 500 ? -32.351 9.115 93.296 1.00 78.06 500 GLU A O 1
ATOM 4018 N N . GLN A 1 501 ? -34.414 8.989 94.160 1.00 83.44 501 GLN A N 1
ATOM 4019 C CA . GLN A 1 501 ? -34.972 8.184 93.071 1.00 83.44 501 GLN A CA 1
ATOM 4020 C C . GLN A 1 501 ? -35.070 8.970 91.757 1.00 83.44 501 GLN A C 1
ATOM 4022 O O . GLN A 1 501 ? -34.748 8.436 90.697 1.00 83.44 501 GLN A O 1
ATOM 4027 N N . VAL A 1 502 ? -35.444 10.250 91.807 1.00 80.38 502 VAL A N 1
ATOM 4028 C CA . VAL A 1 502 ? -35.443 11.151 90.644 1.00 80.38 502 VAL A CA 1
ATOM 4029 C C . VAL A 1 502 ? -34.017 11.411 90.158 1.00 80.38 502 VAL A C 1
ATOM 4031 O O . VAL A 1 502 ? -33.783 11.418 88.950 1.00 80.38 502 VAL A O 1
ATOM 4034 N N . ARG A 1 503 ? -33.047 11.564 91.070 1.00 83.25 503 ARG A N 1
ATOM 4035 C CA . ARG A 1 503 ? -31.622 11.685 90.728 1.00 83.25 503 ARG A CA 1
ATOM 4036 C C . ARG A 1 503 ? -31.122 10.426 90.023 1.00 83.25 503 ARG A C 1
ATOM 4038 O O . ARG A 1 503 ? -30.482 10.545 88.983 1.00 83.25 503 ARG A O 1
ATOM 4045 N N . LYS A 1 504 ? -31.469 9.243 90.538 1.00 88.62 504 LYS A N 1
ATOM 4046 C CA . LYS A 1 504 ? -31.097 7.950 89.954 1.00 88.62 504 LYS A CA 1
ATOM 4047 C C . LYS A 1 504 ? -31.731 7.729 88.576 1.00 88.62 504 LYS A C 1
ATOM 4049 O O . LYS A 1 504 ? -31.013 7.455 87.624 1.00 88.62 504 LYS A O 1
ATOM 4054 N N . MET A 1 505 ? -33.034 7.972 88.429 1.00 79.75 505 MET A N 1
ATOM 4055 C CA . MET A 1 505 ? -33.714 7.948 87.124 1.00 79.75 505 MET A CA 1
ATOM 4056 C C . MET A 1 505 ? -33.119 8.978 86.153 1.00 79.75 505 MET A C 1
ATOM 4058 O O . MET A 1 505 ? -33.033 8.730 84.955 1.00 79.75 505 MET A O 1
ATOM 4062 N N . GLY A 1 506 ? -32.700 10.143 86.657 1.00 88.31 506 GLY A N 1
ATOM 4063 C CA . GLY A 1 506 ? -32.034 11.183 85.876 1.00 88.31 506 GLY A CA 1
ATOM 4064 C C . GLY A 1 506 ? -30.620 10.805 85.422 1.00 88.31 506 GLY A C 1
ATOM 4065 O O . GLY A 1 506 ? -30.191 11.247 84.357 1.00 88.31 506 GLY A O 1
ATOM 4066 N N . GLU A 1 507 ? -29.905 9.996 86.204 1.00 89.00 507 GLU A N 1
ATOM 4067 C CA . GLU A 1 507 ? -28.622 9.388 85.834 1.00 89.00 507 GLU A CA 1
ATOM 4068 C C . GLU A 1 507 ? -28.821 8.276 84.800 1.00 89.00 507 GLU A C 1
ATOM 4070 O O . GLU A 1 507 ? -28.182 8.323 83.755 1.00 89.00 507 GLU A O 1
ATOM 4075 N N . GLU A 1 508 ? -29.791 7.382 84.996 1.00 91.19 508 GLU A N 1
ATOM 4076 C CA . GLU A 1 508 ? -30.153 6.335 84.028 1.00 91.19 508 GLU A CA 1
ATOM 4077 C C . GLU A 1 508 ? -30.603 6.937 82.678 1.00 91.19 508 GLU A C 1
ATOM 4079 O O . GLU A 1 508 ? -30.166 6.511 81.610 1.00 91.19 508 GLU A O 1
ATOM 4084 N N . LEU A 1 509 ? -31.401 8.013 82.694 1.00 88.69 509 LEU A N 1
ATOM 4085 C CA . LEU A 1 509 ? -31.775 8.774 81.490 1.00 88.69 509 LEU A CA 1
ATOM 4086 C C . LEU A 1 509 ? -30.581 9.453 80.806 1.00 88.69 509 LEU A C 1
ATOM 4088 O O . LEU A 1 509 ? -30.626 9.696 79.596 1.00 88.69 509 LEU A O 1
ATOM 4092 N N . ARG A 1 510 ? -29.539 9.811 81.564 1.00 91.00 510 ARG A N 1
ATOM 4093 C CA . ARG A 1 510 ? -28.307 10.396 81.023 1.00 91.00 510 ARG A CA 1
ATOM 4094 C C . ARG A 1 510 ? -27.448 9.318 80.376 1.00 91.00 510 ARG A C 1
ATOM 4096 O O . ARG A 1 510 ? -27.028 9.514 79.243 1.00 91.00 510 ARG A O 1
ATOM 4103 N N . GLU A 1 511 ? -27.294 8.170 81.027 1.00 92.56 511 GLU A N 1
ATOM 4104 C CA . GLU A 1 511 ? -26.588 7.007 80.480 1.00 92.56 511 GLU A CA 1
ATOM 4105 C C . GLU A 1 511 ? -27.246 6.503 79.187 1.00 92.56 511 GLU A C 1
ATOM 4107 O O . GLU A 1 511 ? -26.565 6.304 78.183 1.00 92.56 511 GLU A O 1
ATOM 4112 N N . VAL A 1 512 ? -28.580 6.392 79.146 1.00 89.94 512 VAL A N 1
ATOM 4113 C CA . VAL A 1 512 ? -29.312 6.018 77.920 1.00 89.94 512 VAL A CA 1
ATOM 4114 C C . VAL A 1 512 ? -29.096 7.039 76.798 1.00 89.94 512 VAL A C 1
ATOM 4116 O O . VAL A 1 512 ? -28.979 6.662 75.631 1.00 89.94 512 VAL A O 1
ATOM 4119 N N . ARG A 1 513 ? -29.019 8.333 77.127 1.00 91.44 513 ARG A N 1
ATOM 4120 C CA . ARG A 1 513 ? -28.767 9.395 76.142 1.00 91.44 513 ARG A CA 1
ATOM 4121 C C . ARG A 1 513 ? -27.345 9.339 75.596 1.00 91.44 513 ARG A C 1
ATOM 4123 O O . ARG A 1 513 ? -27.182 9.432 74.386 1.00 91.44 513 ARG A O 1
ATOM 4130 N N . GLU A 1 514 ? -26.351 9.142 76.455 1.00 91.81 514 GLU A N 1
ATOM 4131 C CA . GLU A 1 514 ? -24.950 8.984 76.050 1.00 91.81 514 GLU A CA 1
ATOM 4132 C C . GLU A 1 514 ? -24.758 7.733 75.178 1.00 91.81 514 GLU A C 1
ATOM 4134 O O . GLU A 1 514 ? -24.065 7.789 74.164 1.00 91.81 514 GLU A O 1
ATOM 4139 N N . LEU A 1 515 ? -25.434 6.622 75.499 1.00 92.75 515 LEU A N 1
ATOM 4140 C CA . LEU A 1 515 ? -25.443 5.422 74.657 1.00 92.75 515 LEU A CA 1
ATOM 4141 C C . LEU A 1 515 ? -26.127 5.668 73.305 1.00 92.75 515 LEU A C 1
ATOM 4143 O O . LEU A 1 515 ? -25.621 5.222 72.277 1.00 92.75 515 LEU A O 1
ATOM 4147 N N . HIS A 1 516 ? -27.245 6.400 73.281 1.00 86.19 516 HIS A N 1
ATOM 4148 C CA . HIS A 1 516 ? -27.918 6.768 72.036 1.00 86.19 516 HIS A CA 1
ATOM 4149 C C . HIS A 1 516 ? -27.056 7.689 71.162 1.00 86.19 516 HIS A C 1
ATOM 4151 O O . HIS A 1 516 ? -26.967 7.465 69.958 1.00 86.19 516 HIS A O 1
ATOM 4157 N N . GLU A 1 517 ? -26.390 8.685 71.752 1.00 91.00 517 GLU A N 1
ATOM 4158 C CA . GLU A 1 517 ? -25.443 9.563 71.054 1.00 91.00 517 GLU A CA 1
ATOM 4159 C C . GLU A 1 517 ? -24.240 8.771 70.522 1.00 91.00 517 GLU A C 1
ATOM 4161 O O . GLU A 1 517 ? -23.868 8.934 69.361 1.00 91.00 517 GLU A O 1
ATOM 4166 N N . ALA A 1 518 ? -23.697 7.832 71.303 1.00 91.50 518 ALA A N 1
ATOM 4167 C CA . ALA A 1 518 ? -22.615 6.956 70.859 1.00 91.50 518 ALA A CA 1
ATOM 4168 C C . ALA A 1 518 ? -23.034 6.041 69.692 1.00 91.50 518 ALA A C 1
ATOM 4170 O O . ALA A 1 518 ? -22.268 5.868 68.743 1.00 91.50 518 ALA A O 1
ATOM 4171 N N . GLU A 1 519 ? -24.242 5.471 69.716 1.00 89.69 519 GLU A N 1
ATOM 4172 C CA . GLU A 1 519 ? -24.795 4.722 68.577 1.00 89.69 519 GLU A CA 1
ATOM 4173 C C . GLU A 1 519 ? -25.071 5.633 67.368 1.00 89.69 519 GLU A C 1
ATOM 4175 O O . GLU A 1 519 ? -24.830 5.256 66.217 1.00 89.69 519 GLU A O 1
ATOM 4180 N N . GLN A 1 520 ? -25.501 6.874 67.599 1.00 83.62 520 GLN A N 1
ATOM 4181 C CA . GLN A 1 520 ? -25.696 7.860 66.539 1.00 83.62 520 GLN A CA 1
ATOM 4182 C C . GLN A 1 520 ? -24.365 8.270 65.882 1.00 83.62 520 GLN A C 1
ATOM 4184 O O . GLN A 1 520 ? -24.292 8.430 64.664 1.00 83.62 520 GLN A O 1
ATOM 4189 N N . ASP A 1 521 ? -23.283 8.379 66.647 1.00 89.06 521 ASP A N 1
ATOM 4190 C CA . ASP A 1 521 ? -21.956 8.680 66.110 1.00 89.06 521 ASP A CA 1
ATOM 4191 C C . ASP A 1 521 ? -21.331 7.475 65.392 1.00 89.06 521 ASP A C 1
ATOM 4193 O O . ASP A 1 521 ? -20.725 7.640 64.328 1.00 89.06 521 ASP A O 1
ATOM 4197 N N . LYS A 1 522 ? -21.553 6.247 65.880 1.00 92.25 522 LYS A N 1
ATOM 4198 C CA . LYS A 1 522 ? -21.175 5.018 65.156 1.00 92.25 522 LYS A CA 1
ATOM 4199 C C . LYS A 1 522 ? -21.908 4.899 63.822 1.00 92.25 522 LYS A C 1
ATOM 4201 O O . LYS A 1 522 ? -21.281 4.595 62.810 1.00 92.25 522 LYS A O 1
ATOM 4206 N N . THR A 1 523 ? -23.212 5.179 63.788 1.00 84.69 523 THR A N 1
ATOM 4207 C CA . THR A 1 523 ? -23.990 5.164 62.537 1.00 84.69 523 THR A CA 1
ATOM 4208 C C . THR A 1 523 ? -23.545 6.263 61.574 1.00 84.69 523 THR A C 1
ATOM 4210 O O . THR A 1 523 ? -23.415 5.989 60.382 1.00 84.69 523 THR A O 1
ATOM 4213 N N . ARG A 1 524 ? -23.210 7.468 62.057 1.00 91.25 524 ARG A N 1
ATOM 4214 C CA . ARG A 1 524 ? -22.594 8.531 61.235 1.00 91.25 524 ARG A CA 1
ATOM 4215 C C . ARG A 1 524 ? -21.231 8.120 60.671 1.00 91.25 524 ARG A C 1
ATOM 4217 O O . ARG A 1 524 ? -20.972 8.361 59.493 1.00 91.25 524 ARG A O 1
ATOM 4224 N N . SER A 1 525 ? -20.382 7.473 61.472 1.00 87.81 525 SER A N 1
ATOM 4225 C CA . SER A 1 525 ? -19.095 6.932 61.008 1.00 87.81 525 SER A CA 1
ATOM 4226 C C . SER A 1 525 ? -19.299 5.857 59.936 1.00 87.81 525 SER A C 1
ATOM 4228 O O . SER A 1 525 ? -18.701 5.935 58.864 1.00 87.81 525 SER A O 1
ATOM 4230 N N . GLY A 1 526 ? -20.218 4.914 60.170 1.00 93.69 526 GLY A N 1
ATOM 4231 C CA . GLY A 1 526 ? -20.575 3.874 59.203 1.00 93.69 526 GLY A CA 1
ATOM 4232 C C . GLY A 1 526 ? -21.154 4.438 57.901 1.00 93.69 526 GLY A C 1
ATOM 4233 O O . GLY A 1 526 ? -20.810 3.972 56.819 1.00 93.69 526 GLY A O 1
ATOM 4234 N N . GLN A 1 527 ? -21.969 5.496 57.967 1.00 87.38 527 GLN A N 1
ATOM 4235 C CA . GLN A 1 527 ? -22.444 6.221 56.781 1.00 87.38 527 GLN A CA 1
ATOM 4236 C C . GLN A 1 527 ? -21.291 6.874 56.003 1.00 87.38 527 GLN A C 1
ATOM 4238 O O . GLN A 1 527 ? -21.291 6.841 54.773 1.00 87.38 527 GLN A O 1
ATOM 4243 N N . GLY A 1 528 ? -20.289 7.429 56.693 1.00 91.12 528 GLY A N 1
ATOM 4244 C CA . GLY A 1 528 ? -19.082 7.976 56.067 1.00 91.12 528 GLY A CA 1
ATOM 4245 C C . GLY A 1 528 ? -18.259 6.917 55.324 1.00 91.12 528 GLY A C 1
ATOM 4246 O O . GLY A 1 528 ? -17.840 7.145 54.187 1.00 91.12 528 GLY A O 1
ATOM 4247 N N . GLU A 1 529 ? -18.083 5.741 55.926 1.00 93.12 529 GLU A N 1
ATOM 4248 C CA . GLU A 1 529 ? -17.406 4.595 55.305 1.00 93.12 529 GLU A CA 1
ATOM 4249 C C . GLU A 1 529 ? -18.192 4.046 54.106 1.00 93.12 529 GLU A C 1
ATOM 4251 O O . GLU A 1 529 ? -17.615 3.803 53.045 1.00 93.12 529 GLU A O 1
ATOM 4256 N N . LEU A 1 530 ? -19.521 3.934 54.223 1.00 92.56 530 LEU A N 1
ATOM 4257 C CA . LEU A 1 530 ? -20.398 3.543 53.116 1.00 92.56 530 LEU A CA 1
ATOM 4258 C C . LEU A 1 530 ? -20.309 4.524 51.944 1.00 92.56 530 LEU A C 1
ATOM 4260 O O . LEU A 1 530 ? -20.231 4.090 50.797 1.00 92.56 530 LEU A O 1
ATOM 4264 N N . LEU A 1 531 ? -20.269 5.834 52.205 1.00 93.38 531 LEU A N 1
ATOM 4265 C CA . LEU A 1 531 ? -20.080 6.850 51.166 1.00 93.38 531 LEU A CA 1
ATOM 4266 C C . LEU A 1 531 ? -18.693 6.758 50.517 1.00 93.38 531 LEU A C 1
ATOM 4268 O O . LEU A 1 531 ? -18.577 6.912 49.301 1.00 93.38 531 LEU A O 1
ATOM 4272 N N . GLN A 1 532 ? -17.637 6.479 51.286 1.00 95.00 532 GLN A N 1
ATOM 4273 C CA . GLN A 1 532 ? -16.300 6.253 50.727 1.00 95.00 532 GLN A CA 1
ATOM 4274 C C . GLN A 1 532 ? -16.254 5.012 49.831 1.00 95.00 532 GLN A C 1
ATOM 4276 O O . GLN A 1 532 ? -15.735 5.092 48.716 1.00 95.00 532 GLN A O 1
ATOM 4281 N N . LEU A 1 533 ? -16.828 3.894 50.279 1.00 93.81 533 LEU A N 1
ATOM 4282 C CA . LEU A 1 533 ? -16.929 2.669 49.486 1.00 93.81 533 LEU A CA 1
ATOM 4283 C C . LEU A 1 533 ? -17.801 2.875 48.246 1.00 93.81 533 LEU A C 1
ATOM 4285 O O . LEU A 1 533 ? -17.432 2.430 47.162 1.00 93.81 533 LEU A O 1
ATOM 4289 N N . HIS A 1 534 ? -18.908 3.608 48.368 1.00 90.94 534 HIS A N 1
ATOM 4290 C CA . HIS A 1 534 ? -19.765 3.965 47.242 1.00 90.94 534 HIS A CA 1
ATOM 4291 C C . HIS A 1 534 ? -19.013 4.807 46.203 1.00 90.94 534 HIS A C 1
ATOM 4293 O O . HIS A 1 534 ? -19.073 4.510 45.012 1.00 90.94 534 HIS A O 1
ATOM 4299 N N . ASN A 1 535 ? -18.240 5.805 46.639 1.00 93.88 535 ASN A N 1
ATOM 4300 C CA . ASN A 1 535 ? -17.408 6.617 45.750 1.00 93.88 535 ASN A CA 1
ATOM 4301 C C . ASN A 1 535 ? -16.295 5.791 45.080 1.00 93.88 535 ASN A C 1
ATOM 4303 O O . ASN A 1 535 ? -16.052 5.955 43.885 1.00 93.88 535 ASN A O 1
ATOM 4307 N N . GLN A 1 536 ? -15.652 4.866 45.803 1.00 95.25 536 GLN A N 1
ATOM 4308 C CA . GLN A 1 536 ? -14.680 3.938 45.209 1.00 95.25 536 GLN A CA 1
ATOM 4309 C C . GLN A 1 536 ? -15.338 3.000 44.190 1.00 95.25 536 GLN A C 1
ATOM 4311 O O . GLN A 1 536 ? -14.822 2.834 43.087 1.00 95.25 536 GLN A O 1
ATOM 4316 N N . MET A 1 537 ? -16.507 2.439 44.507 1.00 87.25 537 MET A N 1
ATOM 4317 C CA . MET A 1 537 ? -17.291 1.634 43.571 1.00 87.25 537 MET A CA 1
ATOM 4318 C C . MET A 1 537 ? -17.710 2.431 42.333 1.00 87.25 537 MET A C 1
ATOM 4320 O O . MET A 1 537 ? -17.692 1.882 41.232 1.00 87.25 537 MET A O 1
ATOM 4324 N N . ALA A 1 538 ? -18.071 3.707 42.482 1.00 91.75 538 ALA A N 1
ATOM 4325 C CA . ALA A 1 538 ? -18.431 4.578 41.368 1.00 91.75 538 ALA A CA 1
ATOM 4326 C C . ALA A 1 538 ? -17.230 4.837 40.443 1.00 91.75 538 ALA A C 1
ATOM 4328 O O . ALA A 1 538 ? -17.360 4.697 39.228 1.00 91.75 538 ALA A O 1
ATOM 4329 N N . LEU A 1 539 ? -16.050 5.129 41.005 1.00 93.94 539 LEU A N 1
ATOM 4330 C CA . LEU A 1 539 ? -14.810 5.303 40.238 1.00 93.94 539 LEU A CA 1
ATOM 4331 C C . LEU A 1 539 ? -14.431 4.026 39.481 1.00 93.94 539 LEU A C 1
ATOM 4333 O O . LEU A 1 539 ? -14.261 4.063 38.262 1.00 93.94 539 LEU A O 1
ATOM 4337 N N . LEU A 1 540 ? -14.410 2.884 40.173 1.00 93.31 540 LEU A N 1
ATOM 4338 C CA . LEU A 1 540 ? -14.142 1.586 39.551 1.00 93.31 540 LEU A CA 1
ATOM 4339 C C . LEU A 1 540 ? -15.192 1.235 38.487 1.00 93.31 540 LEU A C 1
ATOM 4341 O O . LEU A 1 540 ? -14.862 0.640 37.466 1.00 93.31 540 LEU A O 1
ATOM 4345 N N . SER A 1 541 ? -16.455 1.625 38.672 1.00 90.50 541 SER A N 1
ATOM 4346 C CA . SER A 1 541 ? -17.507 1.411 37.670 1.00 90.50 541 SER A CA 1
ATOM 4347 C C . SER A 1 541 ? -17.270 2.230 36.401 1.00 90.50 541 SER A C 1
ATOM 4349 O O . SER A 1 541 ? -17.470 1.708 35.305 1.00 90.50 541 SER A O 1
ATOM 4351 N N . VAL A 1 542 ? -16.805 3.477 36.528 1.00 93.69 542 VAL A N 1
ATOM 4352 C CA . VAL A 1 542 ? -16.443 4.329 35.383 1.00 93.69 542 VAL A CA 1
ATOM 4353 C C . VAL A 1 542 ? -15.220 3.774 34.653 1.00 93.69 542 VAL A C 1
ATOM 4355 O O . VAL A 1 542 ? -15.247 3.674 33.427 1.00 93.69 542 VAL A O 1
ATOM 4358 N N . GLU A 1 543 ? -14.189 3.342 35.381 1.00 92.56 543 GLU A N 1
ATOM 4359 C CA . GLU A 1 543 ? -13.011 2.682 34.798 1.00 92.56 543 GLU A CA 1
ATOM 4360 C C . GLU A 1 543 ? -13.387 1.377 34.083 1.00 92.56 543 GLU A C 1
ATOM 4362 O O . GLU A 1 543 ? -12.963 1.118 32.958 1.00 92.56 543 GLU A O 1
ATOM 4367 N N . MET A 1 544 ? -14.260 0.565 34.678 1.00 86.31 544 MET A N 1
ATOM 4368 C CA . MET A 1 544 ? -14.770 -0.645 34.036 1.00 86.31 544 MET A CA 1
ATOM 4369 C C . MET A 1 544 ? -15.610 -0.338 32.792 1.00 86.31 544 MET A C 1
ATOM 4371 O O . MET A 1 544 ? -15.593 -1.119 31.841 1.00 86.31 544 MET A O 1
ATOM 4375 N N . CYS A 1 545 ? -16.350 0.772 32.768 1.00 87.38 545 CYS A N 1
ATOM 4376 C CA . CYS A 1 545 ? -17.072 1.215 31.577 1.00 87.38 545 CYS A CA 1
ATOM 4377 C C . CYS A 1 545 ? -16.117 1.680 30.470 1.00 87.38 545 CYS A C 1
ATOM 4379 O O . CYS A 1 545 ? -16.268 1.216 29.342 1.00 87.38 545 CYS A O 1
ATOM 4381 N N . SER A 1 546 ? -15.094 2.485 30.776 1.00 90.00 546 SER A N 1
ATOM 4382 C CA . SER A 1 546 ? -14.118 2.926 29.768 1.00 90.00 546 SER A CA 1
ATOM 4383 C C . SER A 1 546 ? -13.333 1.748 29.181 1.00 90.00 546 SER A C 1
ATOM 4385 O O . SER A 1 546 ? -13.218 1.620 27.964 1.00 90.00 546 SER A O 1
ATOM 4387 N N . LEU A 1 547 ? -12.901 0.801 30.020 1.00 87.06 547 LEU A N 1
ATOM 4388 C CA . LEU A 1 547 ? -12.202 -0.407 29.576 1.00 87.06 547 LEU A CA 1
ATOM 4389 C C . LEU A 1 547 ? -13.092 -1.347 28.751 1.00 87.06 547 LEU A C 1
ATOM 4391 O O . LEU A 1 547 ? -12.594 -2.054 27.867 1.00 87.06 547 LEU A O 1
ATOM 4395 N N . ARG A 1 548 ? -14.403 -1.387 29.025 1.00 89.94 548 ARG A N 1
ATOM 4396 C CA . ARG A 1 548 ? -15.374 -2.119 28.194 1.00 89.94 548 ARG A CA 1
ATOM 4397 C C . ARG A 1 548 ? -15.573 -1.441 26.846 1.00 89.94 548 ARG A C 1
ATOM 4399 O O . ARG A 1 548 ? -15.598 -2.141 25.837 1.00 89.94 548 ARG A O 1
ATOM 4406 N N . GLU A 1 549 ? -15.696 -0.118 26.819 1.00 87.88 549 GLU A N 1
ATOM 4407 C CA . GLU A 1 549 ? -15.815 0.655 25.581 1.00 87.88 549 GLU A CA 1
ATOM 4408 C C . GLU A 1 549 ? -14.567 0.511 24.711 1.00 87.88 549 GLU A C 1
ATOM 4410 O O . GLU A 1 549 ? -14.685 0.240 23.516 1.00 87.88 549 GLU A O 1
ATOM 4415 N N . ASP A 1 550 ? -13.375 0.586 25.301 1.00 85.38 550 ASP A N 1
ATOM 4416 C CA . ASP A 1 550 ? -12.120 0.387 24.580 1.00 85.38 550 ASP A CA 1
ATOM 4417 C C . ASP A 1 550 ? -11.970 -1.057 24.082 1.00 85.38 550 ASP A C 1
ATOM 4419 O O . ASP A 1 550 ? -11.600 -1.268 22.929 1.00 85.38 550 ASP A O 1
ATOM 4423 N N . ASN A 1 551 ? -12.356 -2.071 24.867 1.00 80.00 551 ASN A N 1
ATOM 4424 C CA . ASN A 1 551 ? -12.428 -3.452 24.369 1.00 80.00 551 ASN A CA 1
ATOM 4425 C C . ASN A 1 551 ? -13.419 -3.608 23.214 1.00 80.00 551 ASN A C 1
ATOM 4427 O O . ASN A 1 551 ? -13.134 -4.323 22.255 1.00 80.00 551 ASN A O 1
ATOM 4431 N N . GLN A 1 552 ? -14.583 -2.962 23.295 1.00 85.12 552 GLN A N 1
ATOM 4432 C CA . GLN A 1 552 ? -15.582 -3.015 22.235 1.00 85.12 552 GLN A CA 1
ATOM 4433 C C . GLN A 1 552 ? -15.068 -2.330 20.966 1.00 85.12 552 GLN A C 1
ATOM 4435 O O . GLN A 1 552 ? -15.247 -2.869 19.877 1.00 85.12 552 GLN A O 1
ATOM 4440 N N . ARG A 1 553 ? -14.359 -1.202 21.091 1.00 83.94 553 ARG A N 1
ATOM 4441 C CA . ARG A 1 553 ? -13.668 -0.544 19.973 1.00 83.94 553 ARG A CA 1
ATOM 4442 C C . ARG A 1 553 ? -12.619 -1.457 19.356 1.00 83.94 553 ARG A C 1
ATOM 4444 O O . ARG A 1 553 ? -12.611 -1.620 18.143 1.00 83.94 553 ARG A O 1
ATOM 4451 N N . MET A 1 554 ? -11.788 -2.105 20.171 1.00 76.31 554 MET A N 1
ATOM 4452 C CA . MET A 1 554 ? -10.770 -3.034 19.676 1.00 76.31 554 MET A CA 1
ATOM 4453 C C . MET A 1 554 ? -11.382 -4.271 19.014 1.00 76.31 554 MET A C 1
ATOM 4455 O O . MET A 1 554 ? -10.862 -4.719 17.998 1.00 76.31 554 MET A O 1
ATOM 4459 N N . ARG A 1 555 ? -12.506 -4.792 19.523 1.00 80.44 555 ARG A N 1
ATOM 4460 C CA . ARG A 1 555 ? -13.259 -5.879 18.876 1.00 80.44 555 ARG A CA 1
ATOM 4461 C C . ARG A 1 555 ? -13.852 -5.457 17.543 1.00 80.44 555 ARG A C 1
ATOM 4463 O O . ARG A 1 555 ? -13.643 -6.160 16.569 1.00 80.44 555 ARG A O 1
ATOM 4470 N N . VAL A 1 556 ? -14.505 -4.299 17.471 1.00 75.12 556 VAL A N 1
ATOM 4471 C CA . VAL A 1 556 ? -15.044 -3.770 16.208 1.00 75.12 556 VAL A CA 1
ATOM 4472 C C . VAL A 1 556 ? -13.914 -3.511 15.208 1.00 75.12 556 VAL A C 1
ATOM 4474 O O . VAL A 1 556 ? -14.029 -3.865 14.041 1.00 75.12 556 VAL A O 1
ATOM 4477 N N . MET A 1 557 ? -12.778 -2.971 15.658 1.00 64.81 557 MET A N 1
ATOM 4478 C CA . MET A 1 557 ? -11.591 -2.811 14.816 1.00 64.81 557 MET A CA 1
ATOM 4479 C C . MET A 1 557 ? -10.993 -4.151 14.379 1.00 64.81 557 MET A C 1
ATOM 4481 O O . MET A 1 557 ? -10.470 -4.226 13.276 1.00 64.81 557 MET A O 1
ATOM 4485 N N . ALA A 1 558 ? -11.059 -5.196 15.207 1.00 64.31 558 ALA A N 1
ATOM 4486 C CA . ALA A 1 558 ? -10.597 -6.540 14.867 1.00 64.31 558 ALA A CA 1
ATOM 4487 C C . ALA A 1 558 ? -11.567 -7.285 13.933 1.00 64.31 558 ALA A C 1
ATOM 4489 O O . ALA A 1 558 ? -11.106 -8.021 13.071 1.00 64.31 558 ALA A O 1
ATOM 4490 N N . GLU A 1 559 ? -12.877 -7.058 14.050 1.00 58.78 559 GLU A N 1
ATOM 4491 C CA . GLU A 1 559 ? -13.911 -7.577 13.142 1.00 58.78 559 GLU A CA 1
ATOM 4492 C C . GLU A 1 559 ? -13.837 -6.894 11.766 1.00 58.78 559 GLU A C 1
ATOM 4494 O O . GLU A 1 559 ? -13.890 -7.566 10.743 1.00 58.78 559 GLU A O 1
ATOM 4499 N N . ILE A 1 560 ? -13.581 -5.579 11.715 1.00 59.28 560 ILE A N 1
ATOM 4500 C CA . ILE A 1 560 ? -13.244 -4.863 10.465 1.00 59.28 560 ILE A CA 1
ATOM 4501 C C . ILE A 1 560 ? -11.883 -5.331 9.905 1.00 59.28 560 ILE A C 1
ATOM 4503 O O . ILE A 1 560 ? -11.599 -5.188 8.715 1.00 59.28 560 ILE A O 1
ATOM 4507 N N . ARG A 1 561 ? -11.038 -5.915 10.763 1.00 52.78 561 ARG A N 1
ATOM 4508 C CA . ARG A 1 561 ? -9.741 -6.518 10.435 1.00 52.78 561 ARG A CA 1
ATOM 4509 C C . ARG A 1 561 ? -9.826 -8.049 10.360 1.00 52.78 561 ARG A C 1
ATOM 4511 O O . ARG A 1 561 ? -8.808 -8.714 10.565 1.00 52.78 561 ARG A O 1
ATOM 4518 N N . GLU A 1 562 ? -10.983 -8.616 9.989 1.00 53.56 562 GLU A N 1
ATOM 4519 C CA . GLU A 1 562 ? -10.958 -9.844 9.182 1.00 53.56 562 GLU A CA 1
ATOM 4520 C C . GLU A 1 562 ? -9.955 -9.598 8.038 1.00 53.56 562 GLU A C 1
ATOM 4522 O O . GLU A 1 562 ? -9.930 -8.490 7.493 1.00 53.56 562 GLU A O 1
ATOM 4527 N N . PRO A 1 563 ? -9.033 -10.539 7.748 1.00 53.88 563 PRO A N 1
ATOM 4528 C CA . PRO A 1 563 ? -7.866 -10.290 6.899 1.00 53.88 563 PRO A CA 1
ATOM 4529 C C . PRO A 1 563 ? -8.348 -9.626 5.619 1.00 53.88 563 PRO A C 1
ATOM 4531 O O . PRO A 1 563 ? -9.127 -10.251 4.904 1.00 53.88 563 PRO A O 1
ATOM 4534 N N . SER A 1 564 ? -7.964 -8.356 5.421 1.00 66.19 564 SER A N 1
ATOM 4535 C CA . SER A 1 564 ? -8.738 -7.429 4.591 1.00 66.19 564 SER A CA 1
ATOM 4536 C C . SER A 1 564 ? -9.179 -8.107 3.302 1.00 66.19 564 SER A C 1
ATOM 4538 O O . SER A 1 564 ? -8.386 -8.797 2.659 1.00 66.19 564 SER A O 1
ATOM 4540 N N . GLU A 1 565 ? -10.439 -7.949 2.907 1.00 70.62 565 GLU A N 1
ATOM 4541 C CA . GLU A 1 565 ? -10.942 -8.533 1.656 1.00 70.62 565 GLU A CA 1
ATOM 4542 C C . GLU A 1 565 ? -10.009 -8.215 0.470 1.00 70.62 565 GLU A C 1
ATOM 4544 O O . GLU A 1 565 ? -9.868 -9.011 -0.455 1.00 70.62 565 GLU A O 1
ATOM 4549 N N . GLN A 1 566 ? -9.295 -7.087 0.556 1.00 72.50 566 GLN A N 1
ATOM 4550 C CA . GLN A 1 566 ? -8.215 -6.668 -0.335 1.00 72.50 566 GLN A CA 1
ATOM 4551 C C . GLN A 1 566 ? -6.967 -7.563 -0.264 1.00 72.50 566 GLN A C 1
ATOM 4553 O O . GLN A 1 566 ? -6.448 -7.939 -1.308 1.00 72.50 566 GLN A O 1
ATOM 4558 N N . LEU A 1 567 ? -6.487 -7.950 0.921 1.00 79.88 567 LEU A N 1
ATOM 4559 C CA . LEU A 1 567 ? -5.409 -8.931 1.079 1.00 79.88 567 LEU A CA 1
ATOM 4560 C C . LEU A 1 567 ? -5.835 -10.304 0.546 1.00 79.88 567 LEU A C 1
ATOM 4562 O O . LEU A 1 567 ? -5.071 -10.943 -0.172 1.00 79.88 567 LEU A O 1
ATOM 4566 N N . GLN A 1 568 ? -7.059 -10.749 0.837 1.00 83.06 568 GLN A N 1
ATOM 4567 C CA . GLN A 1 568 ? -7.582 -11.999 0.275 1.00 83.06 568 GLN A CA 1
ATOM 4568 C C . GLN A 1 568 ? -7.774 -11.921 -1.248 1.00 83.06 568 GLN A C 1
ATOM 4570 O O . GLN A 1 568 ? -7.571 -12.915 -1.942 1.00 83.06 568 GLN A O 1
ATOM 4575 N N . SER A 1 569 ? -8.165 -10.763 -1.789 1.00 81.50 569 SER A N 1
ATOM 4576 C CA . SER A 1 569 ? -8.206 -10.519 -3.236 1.00 81.50 569 SER A CA 1
ATOM 4577 C C . SER A 1 569 ? -6.803 -10.581 -3.834 1.00 81.50 569 SER A C 1
ATOM 4579 O O . SER A 1 569 ? -6.574 -11.365 -4.743 1.00 81.50 569 SER A O 1
ATOM 4581 N N . ALA A 1 570 ? -5.832 -9.876 -3.250 1.00 82.19 570 ALA A N 1
ATOM 4582 C CA . ALA A 1 570 ? -4.452 -9.854 -3.725 1.00 82.19 570 ALA A CA 1
ATOM 4583 C C . ALA A 1 570 ? -3.778 -11.236 -3.667 1.00 82.19 570 ALA A C 1
ATOM 4585 O O . ALA A 1 570 ? -2.991 -11.580 -4.548 1.00 82.19 570 ALA A O 1
ATOM 4586 N N . ILE A 1 571 ? -4.091 -12.053 -2.653 1.00 82.38 571 ILE A N 1
ATOM 4587 C CA . ILE A 1 571 ? -3.621 -13.443 -2.575 1.00 82.38 571 ILE A CA 1
ATOM 4588 C C . ILE A 1 571 ? -4.221 -14.271 -3.718 1.00 82.38 571 ILE A C 1
ATOM 4590 O O . ILE A 1 571 ? -3.474 -14.981 -4.389 1.00 82.38 571 ILE A O 1
ATOM 4594 N N . ARG A 1 572 ? -5.528 -14.142 -3.984 1.00 92.69 572 ARG A N 1
ATOM 4595 C CA . ARG A 1 572 ? -6.189 -14.822 -5.111 1.00 92.69 572 ARG A CA 1
ATOM 4596 C C . ARG A 1 572 ? -5.601 -14.394 -6.457 1.00 92.69 572 ARG A C 1
ATOM 4598 O O . ARG A 1 572 ? -5.225 -15.255 -7.244 1.00 92.69 572 ARG A O 1
ATOM 4605 N N . ASP A 1 573 ? -5.415 -13.095 -6.675 1.00 92.94 573 ASP A N 1
ATOM 4606 C CA . ASP A 1 573 ? -4.840 -12.551 -7.911 1.00 92.94 573 ASP A CA 1
ATOM 4607 C C . ASP A 1 573 ? -3.397 -13.034 -8.129 1.00 92.94 573 ASP A C 1
ATOM 4609 O O . ASP A 1 573 ? -3.009 -13.417 -9.239 1.00 92.94 573 ASP A O 1
ATOM 4613 N N . ARG A 1 574 ? -2.595 -13.081 -7.056 1.00 93.69 574 ARG A N 1
ATOM 4614 C CA . ARG A 1 574 ? -1.239 -13.643 -7.085 1.00 93.69 574 ARG A CA 1
ATOM 4615 C C . ARG A 1 574 ? -1.265 -15.124 -7.449 1.00 93.69 574 ARG A C 1
ATOM 4617 O O . ARG A 1 574 ? -0.461 -15.563 -8.271 1.00 93.69 574 ARG A O 1
ATOM 4624 N N . ASP A 1 575 ? -2.148 -15.898 -6.833 1.00 93.88 575 ASP A N 1
ATOM 4625 C CA . ASP A 1 575 ? -2.222 -17.339 -7.051 1.00 93.88 575 ASP A CA 1
ATOM 4626 C C . ASP A 1 575 ? -2.705 -17.660 -8.483 1.00 93.88 575 ASP A C 1
ATOM 4628 O O . ASP A 1 575 ? -2.132 -18.535 -9.141 1.00 93.88 575 ASP A O 1
ATOM 4632 N N . ASP A 1 576 ? -3.636 -16.873 -9.032 1.00 94.94 576 ASP A N 1
ATOM 4633 C CA . ASP A 1 576 ? -4.067 -16.942 -10.434 1.00 94.94 576 ASP A CA 1
ATOM 4634 C C . ASP A 1 576 ? -2.941 -16.569 -11.411 1.00 94.94 576 ASP A C 1
ATOM 4636 O O . ASP A 1 576 ? -2.747 -17.229 -12.439 1.00 94.94 576 ASP A O 1
ATOM 4640 N N . ALA A 1 577 ? -2.149 -15.540 -11.096 1.00 94.00 577 ALA A N 1
ATOM 4641 C CA . ALA A 1 577 ? -0.975 -15.173 -11.886 1.00 94.00 577 ALA A CA 1
ATOM 4642 C C . ALA A 1 577 ? 0.091 -16.282 -11.866 1.00 94.00 577 ALA A C 1
ATOM 4644 O O . ALA A 1 577 ? 0.672 -16.608 -12.906 1.00 94.00 577 ALA A O 1
ATOM 4645 N N . ILE A 1 578 ? 0.314 -16.919 -10.710 1.00 90.75 578 ILE A N 1
ATOM 4646 C CA . ILE A 1 578 ? 1.218 -18.070 -10.580 1.00 90.75 578 ILE A CA 1
ATOM 4647 C C . ILE A 1 578 ? 0.704 -19.256 -11.407 1.00 90.75 578 ILE A C 1
ATOM 4649 O O . ILE A 1 578 ? 1.500 -19.911 -12.085 1.00 90.75 578 ILE A O 1
ATOM 4653 N N . ALA A 1 579 ? -0.601 -19.534 -11.390 1.00 95.06 579 ALA A N 1
ATOM 4654 C CA . ALA A 1 579 ? -1.197 -20.600 -12.192 1.00 95.06 579 ALA A CA 1
ATOM 4655 C C . ALA A 1 579 ? -1.024 -20.343 -13.699 1.00 95.06 579 ALA A C 1
ATOM 4657 O O . ALA A 1 579 ? -0.573 -21.231 -14.427 1.00 95.06 579 ALA A O 1
ATOM 4658 N N . LYS A 1 580 ? -1.284 -19.111 -14.158 1.00 95.06 580 LYS A N 1
ATOM 4659 C CA . LYS A 1 580 ? -1.056 -18.694 -15.553 1.00 95.06 580 LYS A CA 1
ATOM 4660 C C . LYS A 1 580 ? 0.417 -18.807 -15.947 1.00 95.06 580 LYS A C 1
ATOM 4662 O O . LYS A 1 580 ? 0.717 -19.346 -17.010 1.00 95.06 580 LYS A O 1
ATOM 4667 N N . LYS A 1 581 ? 1.343 -18.376 -15.083 1.00 94.94 581 LYS A N 1
ATOM 4668 C CA . LYS A 1 581 ? 2.789 -18.526 -15.308 1.00 94.94 581 LYS A CA 1
ATOM 4669 C C . LYS A 1 581 ? 3.173 -19.995 -15.488 1.00 94.94 581 LYS A C 1
ATOM 4671 O O . LYS A 1 581 ? 3.817 -20.327 -16.477 1.00 94.94 581 LYS A O 1
ATOM 4676 N N . LYS A 1 582 ? 2.733 -20.876 -14.583 1.00 93.94 582 LYS A N 1
ATOM 4677 C CA . LYS A 1 582 ? 2.990 -22.322 -14.688 1.00 93.94 582 LYS A CA 1
ATOM 4678 C C . LYS A 1 582 ? 2.415 -22.912 -15.978 1.00 93.94 582 LYS A C 1
ATOM 4680 O O . LYS A 1 582 ? 3.064 -23.746 -16.598 1.00 93.94 582 LYS A O 1
ATOM 4685 N N . ALA A 1 583 ? 1.232 -22.470 -16.411 1.00 95.75 583 ALA A N 1
ATOM 4686 C CA . ALA A 1 583 ? 0.641 -22.901 -17.679 1.00 95.75 583 ALA A CA 1
ATOM 4687 C C . ALA A 1 583 ? 1.505 -22.505 -18.888 1.00 95.75 583 ALA A C 1
ATOM 4689 O O . ALA A 1 583 ? 1.799 -23.346 -19.735 1.00 95.75 583 ALA A O 1
ATOM 4690 N N . VAL A 1 584 ? 1.981 -21.259 -18.932 1.00 94.81 584 VAL A N 1
ATOM 4691 C CA . VAL A 1 584 ? 2.887 -20.789 -19.993 1.00 94.81 584 VAL A CA 1
ATOM 4692 C C . VAL A 1 584 ? 4.228 -21.528 -19.952 1.00 94.81 584 VAL A C 1
ATOM 4694 O O . VAL A 1 584 ? 4.741 -21.913 -20.999 1.00 94.81 584 VAL A O 1
ATOM 4697 N N . GLU A 1 585 ? 4.785 -21.784 -18.766 1.00 90.50 585 GLU A N 1
ATOM 4698 C CA . GLU A 1 585 ? 6.018 -22.568 -18.607 1.00 90.50 585 GLU A CA 1
ATOM 4699 C C . GLU A 1 585 ? 5.860 -24.008 -19.123 1.00 90.50 585 GLU A C 1
ATOM 4701 O O . GLU A 1 585 ? 6.776 -24.532 -19.761 1.00 90.50 585 GLU A O 1
ATOM 4706 N N . MET A 1 586 ? 4.698 -24.637 -18.908 1.00 95.75 586 MET A N 1
ATOM 4707 C CA . MET A 1 586 ? 4.392 -25.961 -19.463 1.00 95.75 586 MET A CA 1
ATOM 4708 C C . MET A 1 586 ? 4.300 -25.939 -20.993 1.00 95.75 586 MET A C 1
ATOM 4710 O O . MET A 1 586 ? 4.897 -26.797 -21.644 1.00 95.75 586 MET A O 1
ATOM 4714 N N . GLU A 1 587 ? 3.619 -24.952 -21.583 1.00 96.19 587 GLU A N 1
ATOM 4715 C CA . GLU A 1 587 ? 3.551 -24.813 -23.047 1.00 96.19 587 GLU A CA 1
ATOM 4716 C C . GLU A 1 587 ? 4.924 -24.492 -23.658 1.00 96.19 587 GLU A C 1
ATOM 4718 O O . GLU A 1 587 ? 5.276 -25.015 -24.717 1.00 96.19 587 GLU A O 1
ATOM 4723 N N . LEU A 1 588 ? 5.758 -23.707 -22.970 1.00 96.38 588 LEU A N 1
ATOM 4724 C CA . LEU A 1 588 ? 7.135 -23.449 -23.389 1.00 96.38 588 LEU A CA 1
ATOM 4725 C C . LEU A 1 588 ? 7.979 -24.730 -23.362 1.00 96.38 588 LEU A C 1
ATOM 4727 O O . LEU A 1 588 ? 8.722 -25.003 -24.307 1.00 96.38 588 LEU A O 1
ATOM 4731 N N . ALA A 1 589 ? 7.865 -25.529 -22.298 1.00 96.12 589 ALA A N 1
ATOM 4732 C CA . ALA A 1 589 ? 8.551 -26.814 -22.199 1.00 96.12 589 ALA A CA 1
ATOM 4733 C C . ALA A 1 589 ? 8.109 -27.770 -23.316 1.00 96.12 589 ALA A C 1
ATOM 4735 O O . ALA A 1 589 ? 8.951 -28.426 -23.929 1.00 96.12 589 ALA A O 1
ATOM 4736 N N . LYS A 1 590 ? 6.811 -27.792 -23.630 1.00 97.25 590 LYS A N 1
ATOM 4737 C CA . LYS A 1 590 ? 6.249 -28.563 -24.741 1.00 97.25 590 LYS A CA 1
ATOM 4738 C C . LYS A 1 590 ? 6.797 -28.103 -26.094 1.00 97.25 590 LYS A C 1
ATOM 4740 O O . LYS A 1 590 ? 7.348 -28.921 -26.819 1.00 97.25 590 LYS A O 1
ATOM 4745 N N . CYS A 1 591 ? 6.777 -26.802 -26.385 1.00 96.31 591 CYS A N 1
ATOM 4746 C CA . CYS A 1 591 ? 7.351 -26.247 -27.615 1.00 96.31 591 CYS A CA 1
ATOM 4747 C C . CYS A 1 591 ? 8.851 -26.571 -27.748 1.00 96.31 591 CYS A C 1
ATOM 4749 O O . CYS A 1 591 ? 9.332 -26.925 -28.823 1.00 96.31 591 CYS A O 1
ATOM 4751 N N . LYS A 1 592 ? 9.605 -26.532 -26.642 1.00 97.19 592 LYS A N 1
ATOM 4752 C CA . LYS A 1 592 ? 11.015 -26.941 -26.632 1.00 97.19 592 LYS A CA 1
ATOM 4753 C C . LYS A 1 592 ? 11.188 -28.420 -26.984 1.00 97.19 592 LYS A C 1
ATOM 4755 O O . LYS A 1 592 ? 12.092 -28.745 -27.752 1.00 97.19 592 LYS A O 1
ATOM 4760 N N . ILE A 1 593 ? 10.343 -29.301 -26.445 1.00 97.31 593 ILE A N 1
ATOM 4761 C CA . ILE A 1 593 ? 10.335 -30.729 -26.799 1.00 97.31 593 ILE A CA 1
ATOM 4762 C C . ILE A 1 593 ? 10.008 -30.900 -28.286 1.00 97.31 593 ILE A C 1
ATOM 4764 O O . ILE A 1 593 ? 10.717 -31.636 -28.972 1.00 97.31 593 ILE A O 1
ATOM 4768 N N . ASP A 1 594 ? 9.019 -30.172 -28.804 1.00 97.62 594 ASP A N 1
ATOM 4769 C CA . ASP A 1 594 ? 8.634 -30.224 -30.215 1.00 97.62 594 ASP A CA 1
ATOM 4770 C C . ASP A 1 594 ? 9.795 -29.786 -31.122 1.00 97.62 594 ASP A C 1
ATOM 4772 O O . ASP A 1 594 ? 10.143 -30.509 -32.055 1.00 97.62 594 ASP A O 1
ATOM 4776 N N . ILE A 1 595 ? 10.484 -28.685 -30.796 1.00 96.75 595 ILE A N 1
ATOM 4777 C CA . ILE A 1 595 ? 11.690 -28.225 -31.510 1.00 96.75 595 ILE A CA 1
ATOM 4778 C C . ILE A 1 595 ? 12.804 -29.276 -31.451 1.00 96.75 595 ILE A C 1
ATOM 4780 O O . ILE A 1 595 ? 13.439 -29.556 -32.466 1.00 96.75 595 ILE A O 1
ATOM 4784 N N . MET A 1 596 ? 13.058 -29.871 -30.281 1.00 94.50 596 MET A N 1
ATOM 4785 C CA . MET A 1 596 ? 14.065 -30.930 -30.142 1.00 94.50 596 MET A CA 1
ATOM 4786 C C . MET A 1 596 ? 13.710 -32.154 -30.995 1.00 94.50 596 MET A C 1
ATOM 4788 O O . MET A 1 596 ? 14.589 -32.716 -31.648 1.00 94.50 596 MET A O 1
ATOM 4792 N N . SER A 1 597 ? 12.430 -32.530 -31.046 1.00 96.62 597 SER A N 1
ATOM 4793 C CA . SER A 1 597 ? 11.954 -33.640 -31.872 1.00 96.62 597 SER A CA 1
ATOM 4794 C C . SER A 1 597 ? 12.080 -33.337 -33.368 1.00 96.62 597 SER A C 1
ATOM 4796 O O . SER A 1 597 ? 12.559 -34.180 -34.126 1.00 96.62 597 SER A O 1
ATOM 4798 N N . LEU A 1 598 ? 11.748 -32.112 -33.789 1.00 96.81 598 LEU A N 1
ATOM 4799 C CA . LEU A 1 598 ? 11.837 -31.681 -35.179 1.00 96.81 598 LEU A CA 1
ATOM 4800 C C . LEU A 1 598 ? 13.296 -31.574 -35.634 1.00 96.81 598 LEU A C 1
ATOM 4802 O O . LEU A 1 598 ? 13.628 -31.991 -36.740 1.00 96.81 598 LEU A O 1
ATOM 4806 N N . ASN A 1 599 ? 14.187 -31.088 -34.768 1.00 94.88 599 ASN A N 1
ATOM 4807 C CA . ASN A 1 599 ? 15.624 -31.074 -35.033 1.00 94.88 599 ASN A CA 1
ATOM 4808 C C . ASN A 1 599 ? 16.181 -32.493 -35.193 1.00 94.88 599 ASN A C 1
A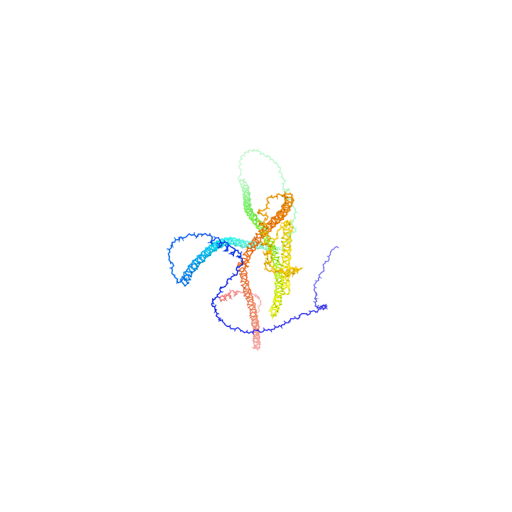TOM 4810 O O . ASN A 1 599 ? 16.989 -32.720 -36.090 1.00 94.88 599 ASN A O 1
ATOM 4814 N N . SER A 1 600 ? 15.732 -33.453 -34.376 1.00 96.62 600 SER A N 1
ATOM 4815 C CA . SER A 1 600 ? 16.100 -34.864 -34.554 1.00 96.62 600 SER A CA 1
ATOM 4816 C C . SER A 1 600 ? 15.636 -35.389 -35.914 1.00 96.62 600 SER A C 1
ATOM 4818 O O . SER A 1 600 ? 16.438 -35.945 -36.656 1.00 96.62 600 SER A O 1
ATOM 4820 N N . GLN A 1 601 ? 14.374 -35.141 -36.284 1.00 97.06 601 GLN A N 1
ATOM 4821 C CA . GLN A 1 601 ? 13.829 -35.551 -37.585 1.00 97.06 601 GLN A CA 1
ATOM 4822 C C . GLN A 1 601 ? 14.587 -34.915 -38.758 1.00 97.06 601 GLN A C 1
ATOM 4824 O O . GLN A 1 601 ? 14.843 -35.573 -39.766 1.00 97.06 601 GLN A O 1
ATOM 4829 N N . LEU A 1 602 ? 14.974 -33.643 -38.633 1.00 97.62 602 LEU A N 1
ATOM 4830 C CA . LEU A 1 602 ? 15.761 -32.946 -39.644 1.00 97.62 602 LEU A CA 1
ATOM 4831 C C . LEU A 1 602 ? 17.153 -33.569 -39.799 1.00 97.62 602 LEU A C 1
ATOM 4833 O O . LEU A 1 602 ? 17.601 -33.775 -40.926 1.00 97.62 602 LEU A O 1
ATOM 4837 N N . LEU A 1 603 ? 17.827 -33.880 -38.690 1.00 97.88 603 LEU A N 1
ATOM 4838 C CA . LEU A 1 603 ? 19.127 -34.552 -38.717 1.00 97.88 603 LEU A CA 1
ATOM 4839 C C . LEU A 1 603 ? 19.026 -35.930 -39.379 1.00 97.88 603 LEU A C 1
ATOM 4841 O O . LEU A 1 603 ? 19.846 -36.242 -40.243 1.00 97.88 603 LEU A O 1
ATOM 4845 N N . ASP A 1 604 ? 17.988 -36.705 -39.061 1.00 97.69 604 ASP A N 1
ATOM 4846 C CA . ASP A 1 604 ? 17.740 -38.004 -39.690 1.00 97.69 604 ASP A CA 1
ATOM 4847 C C . ASP A 1 604 ? 17.486 -37.865 -41.199 1.00 97.69 604 ASP A C 1
ATOM 4849 O O . ASP A 1 604 ? 18.045 -38.618 -41.999 1.00 97.69 604 ASP A O 1
ATOM 4853 N N . ALA A 1 605 ? 16.707 -36.863 -41.622 1.00 97.50 605 ALA A N 1
ATOM 4854 C CA . ALA A 1 605 ? 16.449 -36.590 -43.037 1.00 97.50 605 ALA A CA 1
ATOM 4855 C C . ALA A 1 605 ? 17.718 -36.153 -43.793 1.00 97.50 605 ALA A C 1
ATOM 4857 O O . ALA A 1 605 ? 17.957 -36.594 -44.921 1.00 97.50 605 ALA A O 1
ATOM 4858 N N . ILE A 1 606 ? 18.560 -35.316 -43.176 1.00 95.94 606 ILE A N 1
ATOM 4859 C CA . ILE A 1 606 ? 19.863 -34.928 -43.733 1.00 95.94 606 ILE A CA 1
ATOM 4860 C C . ILE A 1 606 ? 20.757 -36.161 -43.873 1.00 95.94 606 ILE A C 1
ATOM 4862 O O . ILE A 1 606 ? 21.361 -36.350 -44.929 1.00 95.94 606 ILE A O 1
ATOM 4866 N N . GLN A 1 607 ? 20.804 -37.022 -42.855 1.00 96.19 607 GLN A N 1
ATOM 4867 C CA . GLN A 1 607 ? 21.597 -38.247 -42.889 1.00 96.19 607 GLN A CA 1
ATOM 4868 C C . GLN A 1 607 ? 21.113 -39.201 -43.989 1.00 96.19 607 GLN A C 1
ATOM 4870 O O . GLN A 1 607 ? 21.926 -39.740 -44.738 1.00 96.19 607 GLN A O 1
ATOM 4875 N N . GLN A 1 608 ? 19.797 -39.374 -44.147 1.00 97.38 608 GLN A N 1
ATOM 4876 C CA . GLN A 1 608 ? 19.223 -40.162 -45.242 1.00 97.38 608 GLN A CA 1
ATOM 4877 C C . GLN A 1 608 ? 19.598 -39.584 -46.612 1.00 97.38 608 GLN A C 1
ATOM 4879 O O . GLN A 1 608 ? 20.031 -40.328 -47.492 1.00 97.38 608 GLN A O 1
ATOM 4884 N N . LYS A 1 609 ? 19.494 -38.261 -46.792 1.00 96.94 609 LYS A N 1
ATOM 4885 C CA . LYS A 1 609 ? 19.877 -37.593 -48.045 1.00 96.94 609 LYS A CA 1
ATOM 4886 C C . LYS A 1 609 ? 21.369 -37.750 -48.345 1.00 96.94 609 LYS A C 1
ATOM 4888 O O . LYS A 1 609 ? 21.724 -37.999 -49.495 1.00 96.94 609 LYS A O 1
ATOM 4893 N N . LEU A 1 610 ? 22.229 -37.631 -47.333 1.00 97.62 610 LEU A N 1
ATOM 4894 C CA . LEU A 1 610 ? 23.668 -37.856 -47.468 1.00 97.62 610 LEU A CA 1
ATOM 4895 C C . LEU A 1 610 ? 23.953 -39.292 -47.923 1.00 97.62 610 LEU A C 1
ATOM 4897 O O . LEU A 1 610 ? 24.688 -39.488 -48.886 1.00 97.62 610 LEU A O 1
ATOM 4901 N N . ASN A 1 611 ? 23.323 -40.279 -47.284 1.00 96.81 611 ASN A N 1
ATOM 4902 C CA . ASN A 1 611 ? 23.489 -41.689 -47.636 1.00 96.81 611 ASN A CA 1
ATOM 4903 C C . ASN A 1 611 ? 23.052 -41.967 -49.085 1.00 96.81 611 ASN A C 1
ATOM 4905 O O . ASN A 1 611 ? 23.758 -42.655 -49.817 1.00 96.81 611 ASN A O 1
ATOM 4909 N N . LEU A 1 612 ? 21.918 -41.409 -49.525 1.00 97.50 612 LEU A N 1
ATOM 4910 C CA . LEU A 1 612 ? 21.461 -41.536 -50.914 1.00 97.50 612 LEU A CA 1
ATOM 4911 C C . LEU A 1 612 ? 22.423 -40.855 -51.897 1.00 97.50 612 LEU A C 1
ATOM 4913 O O . LEU A 1 612 ? 22.702 -41.409 -52.955 1.00 97.50 612 LEU A O 1
ATOM 4917 N N . SER A 1 613 ? 22.964 -39.684 -51.546 1.00 95.88 613 SER A N 1
ATOM 4918 C CA . SER A 1 613 ? 23.972 -38.995 -52.362 1.00 95.88 613 SER A CA 1
ATOM 4919 C C . SER A 1 613 ? 25.235 -39.841 -52.528 1.00 95.88 613 SER A C 1
ATOM 4921 O O . SER A 1 613 ? 25.723 -39.987 -53.643 1.00 95.88 613 SER A O 1
ATOM 4923 N N . GLN A 1 614 ? 25.720 -40.463 -51.449 1.00 96.50 614 GLN A N 1
ATOM 4924 C CA . GLN A 1 614 ? 26.877 -41.363 -51.492 1.00 96.50 614 GLN A CA 1
ATOM 4925 C C . GLN A 1 614 ? 26.609 -42.613 -52.339 1.00 96.50 614 GLN A C 1
ATOM 4927 O O . GLN A 1 614 ? 27.476 -43.048 -53.091 1.00 96.50 614 GLN A O 1
ATOM 4932 N N . GLN A 1 615 ? 25.404 -43.189 -52.254 1.00 97.50 615 GLN A N 1
ATOM 4933 C CA . GLN A 1 615 ? 25.010 -44.312 -53.113 1.00 97.50 615 GLN A CA 1
ATOM 4934 C C . GLN A 1 615 ? 24.975 -43.914 -54.593 1.00 97.50 615 GLN A C 1
ATOM 4936 O O . GLN A 1 615 ? 25.389 -44.700 -55.443 1.00 97.50 615 GLN A O 1
ATOM 4941 N N . LEU A 1 616 ? 24.507 -42.702 -54.908 1.00 96.62 616 LEU A N 1
ATOM 4942 C CA . LEU A 1 616 ? 24.509 -42.180 -56.274 1.00 96.62 616 LEU A CA 1
ATOM 4943 C C . LEU A 1 616 ? 25.928 -41.937 -56.793 1.00 96.62 616 LEU A C 1
ATOM 4945 O O . LEU A 1 616 ? 26.200 -42.303 -57.930 1.00 96.62 616 LEU A O 1
ATOM 4949 N N . GLU A 1 617 ? 26.824 -41.370 -55.983 1.00 96.25 617 GLU A N 1
ATOM 4950 C CA . GLU A 1 617 ? 28.241 -41.201 -56.339 1.00 96.25 617 GLU A CA 1
ATOM 4951 C C . GLU A 1 617 ? 28.914 -42.554 -56.602 1.00 96.25 617 GLU A C 1
ATOM 4953 O O . GLU A 1 617 ? 29.541 -42.737 -57.641 1.00 96.25 617 GLU A O 1
ATOM 4958 N N . ALA A 1 618 ? 28.700 -43.544 -55.728 1.00 95.38 618 ALA A N 1
ATOM 4959 C CA . ALA A 1 618 ? 29.219 -44.895 -55.934 1.00 95.38 618 ALA A CA 1
ATOM 4960 C C . ALA A 1 618 ? 28.682 -45.529 -57.229 1.00 95.38 618 ALA A C 1
ATOM 4962 O O . ALA A 1 618 ? 29.439 -46.125 -57.994 1.00 95.38 618 ALA A O 1
ATOM 4963 N N . TRP A 1 619 ? 27.386 -45.359 -57.512 1.00 97.44 619 TRP A N 1
ATOM 4964 C CA . TRP A 1 619 ? 26.792 -45.838 -58.759 1.00 97.44 619 TRP A CA 1
ATOM 4965 C C . TRP A 1 619 ? 27.355 -45.110 -59.986 1.00 97.44 619 TRP A C 1
ATOM 4967 O O . TRP A 1 619 ? 27.605 -45.740 -61.012 1.00 97.44 619 TRP A O 1
ATOM 4977 N N . GLN A 1 620 ? 27.584 -43.797 -59.892 1.00 96.50 620 GLN A N 1
ATOM 4978 C CA . GLN A 1 620 ? 28.230 -43.021 -60.950 1.00 96.50 620 GLN A CA 1
ATOM 4979 C C . GLN A 1 620 ? 29.646 -43.532 -61.218 1.00 96.50 620 GLN A C 1
ATOM 4981 O O . GLN A 1 620 ? 29.991 -43.747 -62.378 1.00 96.50 620 GLN A O 1
ATOM 4986 N N . ASP A 1 621 ? 30.449 -43.771 -60.182 1.00 97.19 621 ASP A N 1
ATOM 4987 C CA . ASP A 1 621 ? 31.800 -44.322 -60.316 1.00 97.19 621 ASP A CA 1
ATOM 4988 C C . ASP A 1 621 ? 31.793 -45.707 -60.971 1.00 97.19 621 ASP A C 1
ATOM 4990 O O . ASP A 1 621 ? 32.595 -45.975 -61.868 1.00 97.19 621 ASP A O 1
ATOM 4994 N N . ASP A 1 622 ? 30.865 -46.580 -60.579 1.00 97.38 622 ASP A N 1
ATOM 4995 C CA . ASP A 1 622 ? 30.726 -47.904 -61.185 1.00 97.38 622 ASP A CA 1
ATOM 4996 C C . ASP A 1 622 ? 30.294 -47.818 -62.655 1.00 97.38 622 ASP A C 1
ATOM 4998 O O . ASP A 1 622 ? 30.834 -48.533 -63.500 1.00 97.38 622 ASP A O 1
ATOM 5002 N N . MET A 1 623 ? 29.392 -46.897 -63.002 1.00 94.62 623 MET A N 1
ATOM 5003 C CA . MET A 1 623 ? 29.023 -46.644 -64.396 1.00 94.62 623 MET A CA 1
ATOM 5004 C C . MET A 1 623 ? 30.192 -46.092 -65.213 1.00 94.62 623 MET A C 1
ATOM 5006 O O . MET A 1 623 ? 30.401 -46.552 -66.336 1.00 94.62 623 MET A O 1
ATOM 5010 N N . HIS A 1 624 ? 30.984 -45.163 -64.668 1.00 94.19 624 HIS A N 1
ATOM 5011 C CA . HIS A 1 624 ? 32.201 -44.681 -65.327 1.00 94.19 624 HIS A CA 1
ATOM 5012 C C . HIS A 1 624 ? 33.197 -45.821 -65.551 1.00 94.19 624 HIS A C 1
ATOM 5014 O O . HIS A 1 624 ? 33.687 -45.978 -66.665 1.00 94.19 624 HIS A O 1
ATOM 5020 N N . ARG A 1 625 ? 33.413 -46.691 -64.555 1.00 96.06 625 ARG A N 1
ATOM 5021 C CA . ARG A 1 625 ? 34.262 -47.885 -64.706 1.00 96.06 625 ARG A CA 1
ATOM 5022 C C . ARG A 1 625 ? 33.757 -48.827 -65.792 1.00 96.06 625 ARG A C 1
ATOM 5024 O O . ARG A 1 625 ? 34.562 -49.351 -66.555 1.00 96.06 625 ARG A O 1
ATOM 5031 N N . VAL A 1 626 ? 32.445 -49.054 -65.881 1.00 96.75 626 VAL A N 1
ATOM 5032 C CA . VAL A 1 626 ? 31.852 -49.885 -66.942 1.00 96.75 626 VAL A CA 1
ATOM 5033 C C . VAL A 1 626 ? 32.052 -49.242 -68.313 1.00 96.75 626 VAL A C 1
ATOM 5035 O O . VAL A 1 626 ? 32.387 -49.947 -69.262 1.00 96.75 626 VAL A O 1
ATOM 5038 N N . ILE A 1 627 ? 31.879 -47.922 -68.430 1.00 93.62 627 ILE A N 1
ATOM 5039 C CA . ILE A 1 627 ? 32.127 -47.187 -69.678 1.00 93.62 627 ILE A CA 1
ATOM 5040 C C . ILE A 1 627 ? 33.603 -47.293 -70.075 1.00 93.62 627 ILE A C 1
ATOM 5042 O O . ILE A 1 627 ? 33.893 -47.627 -71.224 1.00 93.62 627 ILE A O 1
ATOM 5046 N N . ASP A 1 628 ? 34.525 -47.074 -69.137 1.00 93.31 628 ASP A N 1
ATOM 5047 C CA . ASP A 1 628 ? 35.964 -47.198 -69.368 1.00 93.31 628 ASP A CA 1
ATOM 5048 C C . ASP A 1 628 ? 36.331 -48.625 -69.788 1.00 93.31 628 ASP A C 1
ATOM 5050 O O . ASP A 1 628 ? 37.043 -48.811 -70.773 1.00 93.31 628 ASP A O 1
ATOM 5054 N N . GLN A 1 629 ? 35.785 -49.645 -69.119 1.00 93.44 629 GLN A N 1
ATOM 5055 C CA . GLN A 1 629 ? 35.995 -51.044 -69.489 1.00 93.44 629 GLN A CA 1
ATOM 5056 C C . GLN A 1 629 ? 35.468 -51.336 -70.900 1.00 93.44 629 GLN A C 1
ATOM 5058 O O . GLN A 1 629 ? 36.183 -51.925 -71.702 1.00 93.44 629 GLN A O 1
ATOM 5063 N N . GLN A 1 630 ? 34.262 -50.871 -71.243 1.00 91.00 630 GLN A N 1
ATOM 5064 C CA . GLN A 1 630 ? 33.703 -51.035 -72.589 1.00 91.00 630 GLN A CA 1
ATOM 5065 C C . GLN A 1 630 ? 34.533 -50.319 -73.660 1.00 91.00 630 GLN A C 1
ATOM 5067 O O . GLN A 1 630 ? 34.646 -50.823 -74.775 1.00 91.00 630 GLN A O 1
ATOM 5072 N N . LEU A 1 631 ? 35.099 -49.148 -73.358 1.00 90.06 631 LEU A N 1
ATOM 5073 C CA . LEU A 1 631 ? 36.016 -48.448 -74.261 1.00 90.06 631 LEU A CA 1
ATOM 5074 C C . LEU A 1 631 ? 37.317 -49.233 -74.444 1.00 90.06 631 LEU A C 1
ATOM 5076 O O . LEU A 1 631 ? 37.780 -49.389 -75.573 1.00 90.06 631 LEU A O 1
ATOM 5080 N N . MET A 1 632 ? 37.881 -49.767 -73.359 1.00 86.88 632 MET A N 1
ATOM 5081 C CA . MET A 1 632 ? 39.094 -50.584 -73.404 1.00 86.88 632 MET A CA 1
ATOM 5082 C C . MET A 1 632 ? 38.878 -51.892 -74.170 1.00 86.88 632 MET A C 1
ATOM 5084 O O . MET A 1 632 ? 39.717 -52.235 -75.001 1.00 86.88 632 MET A O 1
ATOM 5088 N N . ASP A 1 633 ? 37.755 -52.578 -73.949 1.00 90.38 633 ASP A N 1
ATOM 5089 C CA . ASP A 1 633 ? 37.382 -53.805 -74.658 1.00 90.38 633 ASP A CA 1
ATOM 5090 C C . ASP A 1 633 ? 37.134 -53.519 -76.145 1.00 90.38 633 ASP A C 1
ATOM 5092 O O . ASP A 1 633 ? 37.680 -54.218 -76.993 1.00 90.38 633 ASP A O 1
ATOM 5096 N N . LYS A 1 634 ? 36.425 -52.429 -76.487 1.00 86.38 634 LYS A N 1
ATOM 5097 C CA . LYS A 1 634 ? 36.254 -51.985 -77.885 1.00 86.38 634 LYS A CA 1
ATOM 5098 C C . LYS A 1 634 ? 37.583 -51.701 -78.566 1.00 86.38 634 LYS A C 1
ATOM 5100 O O . LYS A 1 634 ? 37.785 -52.142 -79.691 1.00 86.38 634 LYS A O 1
ATOM 5105 N N . HIS A 1 635 ? 38.497 -51.001 -77.896 1.00 79.12 635 HIS A N 1
ATOM 5106 C CA . HIS A 1 635 ? 39.836 -50.805 -78.434 1.00 79.12 635 HIS A CA 1
ATOM 5107 C C . HIS A 1 635 ? 40.561 -52.143 -78.587 1.00 79.12 635 HIS A C 1
ATOM 5109 O O . HIS A 1 635 ? 41.169 -52.377 -79.623 1.00 79.12 635 HIS A O 1
ATOM 5115 N N . GLN A 1 636 ? 40.485 -53.053 -77.614 1.00 77.69 636 GLN A N 1
ATOM 5116 C CA . GLN A 1 636 ? 41.088 -54.384 -77.730 1.00 77.69 636 GLN A CA 1
ATOM 5117 C C . GLN A 1 636 ? 40.502 -55.207 -78.883 1.00 77.69 636 GLN A C 1
ATOM 5119 O O . GLN A 1 636 ? 41.260 -55.896 -79.562 1.00 77.69 636 GLN A O 1
ATOM 5124 N N . ASP A 1 637 ? 39.201 -55.111 -79.138 1.00 74.06 637 ASP A N 1
ATOM 5125 C CA . ASP A 1 637 ? 38.517 -55.766 -80.253 1.00 74.06 637 ASP A CA 1
ATOM 5126 C C . ASP A 1 637 ? 38.868 -55.119 -81.601 1.00 74.06 637 ASP A C 1
ATOM 5128 O O . ASP A 1 637 ? 39.088 -55.835 -82.581 1.00 74.06 637 ASP A O 1
ATOM 5132 N N . GLU A 1 638 ? 39.024 -53.791 -81.655 1.00 68.12 638 GLU A N 1
ATOM 5133 C CA . GLU A 1 638 ? 39.595 -53.065 -82.801 1.00 68.12 638 GLU A CA 1
ATOM 5134 C C . GLU A 1 638 ? 41.054 -53.485 -83.060 1.00 68.12 638 GLU A C 1
ATOM 5136 O O . GLU A 1 638 ? 41.439 -53.708 -84.209 1.00 68.12 638 GLU A O 1
ATOM 5141 N N . TRP A 1 639 ? 41.854 -53.681 -82.006 1.00 52.59 639 TRP A N 1
ATOM 5142 C CA . TRP A 1 639 ? 43.233 -54.176 -82.087 1.00 52.59 639 TRP A CA 1
ATOM 5143 C C . TRP A 1 639 ? 43.312 -55.663 -82.473 1.00 52.59 639 TRP A C 1
ATOM 5145 O O . TRP A 1 639 ? 44.231 -56.053 -83.192 1.00 52.59 639 TRP A O 1
ATOM 5155 N N . ARG A 1 640 ? 42.354 -56.500 -82.051 1.00 55.41 640 ARG A N 1
ATOM 5156 C CA . ARG A 1 640 ? 42.234 -57.912 -82.470 1.00 55.41 640 ARG A CA 1
ATOM 5157 C C . ARG A 1 640 ? 41.686 -58.064 -83.893 1.00 55.41 640 ARG A C 1
ATOM 5159 O O . ARG A 1 640 ? 41.975 -59.071 -84.533 1.00 55.41 640 ARG A O 1
ATOM 5166 N N . SER A 1 641 ? 40.939 -57.076 -84.393 1.00 49.53 641 SER A N 1
ATOM 5167 C CA . SER A 1 641 ? 40.346 -57.057 -85.742 1.00 49.53 641 SER A CA 1
ATOM 5168 C C . SER A 1 641 ? 41.222 -56.372 -86.804 1.00 49.53 641 SER A C 1
ATOM 5170 O O . SER A 1 641 ? 40.812 -56.273 -87.961 1.00 49.53 641 SER A O 1
ATOM 5172 N N . ALA A 1 642 ? 42.435 -55.923 -86.461 1.00 37.94 642 ALA A N 1
ATOM 5173 C CA . ALA A 1 642 ? 43.385 -55.363 -87.423 1.00 37.94 642 ALA A CA 1
ATOM 5174 C C . ALA A 1 642 ? 44.107 -56.478 -88.228 1.00 37.94 642 ALA A C 1
ATOM 5176 O O . ALA A 1 642 ? 44.794 -57.310 -87.628 1.00 37.94 642 ALA A O 1
ATOM 5177 N N . PRO A 1 643 ? 44.015 -56.522 -89.577 1.00 43.06 643 PRO A N 1
ATOM 5178 C CA . PRO A 1 643 ? 44.746 -57.495 -90.395 1.00 43.06 643 PRO A CA 1
ATOM 5179 C C . PRO A 1 643 ? 46.233 -57.109 -90.550 1.00 43.06 643 PRO A C 1
ATOM 5181 O O . PRO A 1 643 ? 46.575 -55.923 -90.481 1.00 43.06 643 PRO A O 1
ATOM 5184 N N . PRO A 1 644 ? 47.148 -58.073 -90.794 1.00 45.09 644 PRO A N 1
ATOM 5185 C CA . PRO A 1 644 ? 48.568 -57.781 -90.871 1.00 45.09 644 PRO A CA 1
ATOM 5186 C C . PRO A 1 644 ? 48.943 -57.199 -92.237 1.00 45.09 644 PRO A C 1
ATOM 5188 O O . PRO A 1 644 ? 48.715 -57.809 -93.277 1.00 45.09 644 PRO A O 1
ATOM 5191 N N . SER A 1 645 ? 49.660 -56.076 -92.179 1.00 38.12 645 SER A N 1
ATOM 5192 C CA . SER A 1 645 ? 50.623 -55.571 -93.168 1.00 38.12 645 SER A CA 1
ATOM 5193 C C . SER A 1 645 ? 50.126 -55.197 -94.571 1.00 38.12 645 SER A C 1
ATOM 5195 O O . SER A 1 645 ? 49.601 -56.013 -95.316 1.00 38.12 645 SER A O 1
ATOM 5197 N N . LEU A 1 646 ? 50.452 -53.964 -94.972 1.00 36.34 646 LEU A N 1
ATOM 5198 C CA . LEU A 1 646 ? 51.421 -53.617 -96.032 1.00 36.34 646 LEU A CA 1
ATOM 5199 C C . LEU A 1 646 ? 51.261 -52.104 -96.297 1.00 36.34 646 LEU A C 1
ATOM 5201 O O . LEU A 1 646 ? 50.250 -51.644 -96.802 1.00 36.34 646 LEU A O 1
ATOM 5205 N N . SER A 1 647 ? 52.109 -51.263 -95.708 1.00 33.56 647 SER A N 1
ATOM 5206 C CA . SER A 1 647 ? 53.389 -50.794 -96.258 1.00 33.56 647 SER A CA 1
ATOM 5207 C C . SER A 1 647 ? 53.268 -49.636 -97.262 1.00 33.56 647 SER A C 1
ATOM 5209 O O . SER A 1 647 ? 52.783 -49.836 -98.370 1.00 33.56 647 SER A O 1
ATOM 5211 N N . ARG A 1 648 ? 53.942 -48.525 -96.894 1.00 31.45 648 ARG A N 1
ATOM 5212 C CA . ARG A 1 648 ? 54.690 -47.584 -97.767 1.00 31.45 648 ARG A CA 1
ATOM 5213 C C . ARG A 1 648 ? 53.830 -46.465 -98.408 1.00 31.45 648 ARG A C 1
ATOM 5215 O O . ARG A 1 648 ? 52.812 -46.749 -99.005 1.00 31.45 648 ARG A O 1
ATOM 5222 N N . ALA A 1 649 ? 54.156 -45.169 -98.343 1.00 33.81 649 ALA A N 1
ATOM 5223 C CA . ALA A 1 649 ? 55.407 -44.476 -98.040 1.00 33.81 649 ALA A CA 1
ATOM 5224 C C . ALA A 1 649 ? 55.177 -43.045 -97.496 1.00 33.81 649 ALA A C 1
ATOM 5226 O O . ALA A 1 649 ? 54.309 -42.325 -97.970 1.00 33.81 649 ALA A O 1
ATOM 5227 N N . HIS A 1 650 ? 56.035 -42.675 -96.543 1.00 37.03 650 HIS A N 1
ATOM 5228 C CA . HIS A 1 650 ? 56.703 -41.386 -96.309 1.00 37.03 650 HIS A CA 1
ATOM 5229 C C . HIS A 1 650 ? 56.055 -40.042 -96.693 1.00 37.03 650 HIS A C 1
ATOM 5231 O O . HIS A 1 650 ? 55.894 -39.704 -97.859 1.00 37.03 650 HIS A O 1
ATOM 5237 N N . GLY A 1 651 ? 55.944 -39.185 -95.671 1.00 36.41 651 GLY A N 1
ATOM 5238 C CA . GLY A 1 651 ? 55.803 -37.734 -95.793 1.00 36.41 651 GLY A CA 1
ATOM 5239 C C . GLY A 1 651 ? 55.844 -37.045 -94.427 1.00 36.41 651 GLY A C 1
ATOM 5240 O O . GLY A 1 651 ? 54.813 -36.719 -93.863 1.00 36.41 651 GLY A O 1
ATOM 5241 N N . SER A 1 652 ? 57.044 -36.898 -93.870 1.00 37.03 652 SER A N 1
ATOM 5242 C CA . SER A 1 652 ? 57.356 -36.261 -92.583 1.00 37.03 652 SER A CA 1
ATOM 5243 C C . SER A 1 652 ? 56.923 -34.786 -92.505 1.00 37.03 652 SER A C 1
ATOM 5245 O O . SER A 1 652 ? 57.279 -34.019 -93.393 1.00 37.03 652 SER A O 1
ATOM 5247 N N . GLN A 1 653 ? 56.252 -34.360 -91.427 1.00 42.47 653 GLN A N 1
ATOM 5248 C CA . GLN A 1 653 ? 56.854 -33.519 -90.374 1.00 42.47 653 GLN A CA 1
ATOM 5249 C C . GLN A 1 653 ? 55.842 -33.090 -89.299 1.00 42.47 653 GLN A C 1
ATOM 5251 O O . GLN A 1 653 ? 54.634 -33.034 -89.493 1.00 42.47 653 GLN A O 1
ATOM 5256 N N . SER A 1 654 ? 56.403 -32.850 -88.120 1.00 35.12 654 SER A N 1
ATOM 5257 C CA . SER A 1 654 ? 55.797 -32.919 -86.800 1.00 35.12 654 SER A CA 1
ATOM 5258 C C . SER A 1 654 ? 55.575 -31.536 -86.177 1.00 35.12 654 SER A C 1
ATOM 5260 O O . SER A 1 654 ? 56.378 -30.627 -86.371 1.00 35.12 654 SER A O 1
ATOM 5262 N N . SER A 1 655 ? 54.570 -31.488 -85.296 1.00 40.28 655 SER A N 1
ATOM 5263 C CA . SER A 1 655 ? 54.485 -30.673 -84.074 1.00 40.28 655 SER A CA 1
ATOM 5264 C C . SER A 1 655 ? 54.065 -29.200 -84.175 1.00 40.28 655 SER A C 1
ATOM 5266 O O . SER A 1 655 ? 54.817 -28.354 -84.654 1.00 40.28 655 SER A O 1
ATOM 5268 N N . ARG A 1 656 ? 52.914 -28.882 -83.550 1.00 39.44 656 ARG A N 1
ATOM 5269 C CA . ARG A 1 656 ? 52.806 -27.959 -82.391 1.00 39.44 656 ARG A CA 1
ATOM 5270 C C . ARG A 1 656 ? 51.365 -27.852 -81.848 1.00 39.44 656 ARG A C 1
ATOM 5272 O O . ARG A 1 656 ? 50.480 -27.301 -82.482 1.00 39.44 656 ARG A O 1
ATOM 5279 N N . ARG A 1 657 ? 51.185 -28.380 -80.635 1.00 36.03 657 ARG A N 1
ATOM 5280 C CA . ARG A 1 657 ? 50.609 -27.755 -79.423 1.00 36.03 657 ARG A CA 1
ATOM 5281 C C . ARG A 1 657 ? 49.543 -26.629 -79.556 1.00 36.03 657 ARG A C 1
ATOM 5283 O O . ARG A 1 657 ? 49.868 -25.514 -79.934 1.00 36.03 657 ARG A O 1
ATOM 5290 N N . ALA A 1 658 ? 48.389 -26.927 -78.939 1.00 33.81 658 ALA A N 1
ATOM 5291 C CA . ALA A 1 658 ? 47.557 -26.112 -78.029 1.00 33.81 658 ALA A CA 1
ATOM 5292 C C . ALA A 1 658 ? 46.473 -25.122 -78.518 1.00 33.81 658 ALA A C 1
ATOM 5294 O O . ALA A 1 658 ? 46.674 -24.273 -79.376 1.00 33.81 658 ALA A O 1
ATOM 5295 N N . HIS A 1 659 ? 45.385 -25.193 -77.732 1.00 37.81 659 HIS A N 1
ATOM 5296 C CA . HIS A 1 659 ? 44.319 -24.230 -77.432 1.00 37.81 659 HIS A CA 1
ATOM 5297 C C . HIS A 1 659 ? 43.221 -23.971 -78.469 1.00 37.81 659 HIS A C 1
ATOM 5299 O O . HIS A 1 659 ? 43.432 -23.308 -79.477 1.00 37.81 659 HIS A O 1
ATOM 5305 N N . ARG A 1 660 ? 41.983 -24.308 -78.075 1.00 39.72 660 ARG A N 1
ATOM 5306 C CA . ARG A 1 660 ? 41.007 -23.317 -77.577 1.00 39.72 660 ARG A CA 1
ATOM 5307 C C . ARG A 1 660 ? 39.867 -24.011 -76.823 1.00 39.72 660 ARG A C 1
ATOM 5309 O O . ARG A 1 660 ? 39.061 -24.717 -77.410 1.00 39.72 660 ARG A O 1
ATOM 5316 N N . ILE A 1 661 ? 39.838 -23.786 -75.512 1.00 48.09 661 ILE A N 1
ATOM 5317 C CA . ILE A 1 661 ? 38.629 -23.854 -74.691 1.00 48.09 661 ILE A CA 1
ATOM 5318 C C . ILE A 1 661 ? 37.970 -22.481 -74.856 1.00 48.09 661 ILE A C 1
ATOM 5320 O O . ILE A 1 661 ? 38.639 -21.471 -74.635 1.00 48.09 661 ILE A O 1
ATOM 5324 N N . SER A 1 662 ? 36.702 -22.428 -75.257 1.00 36.69 662 SER A N 1
ATOM 5325 C CA . SER A 1 662 ? 35.883 -21.226 -75.095 1.00 36.69 662 SER A CA 1
ATOM 5326 C C . SER A 1 662 ? 34.455 -21.606 -74.727 1.00 36.69 662 SER A C 1
ATOM 5328 O O . SER A 1 662 ? 33.759 -22.236 -75.519 1.00 36.69 662 SER A O 1
ATOM 5330 N N . ASP A 1 663 ? 34.074 -21.166 -73.531 1.00 44.59 663 ASP A N 1
ATOM 5331 C CA . ASP A 1 663 ? 32.759 -20.640 -73.168 1.00 44.59 663 ASP A CA 1
ATOM 5332 C C . ASP A 1 663 ? 31.519 -21.446 -73.563 1.00 44.59 663 ASP A C 1
ATOM 5334 O O . ASP A 1 663 ? 30.894 -21.192 -74.593 1.00 44.59 663 ASP A O 1
ATOM 5338 N N . GLN A 1 664 ? 31.051 -22.290 -72.637 1.00 38.06 664 GLN A N 1
ATOM 5339 C CA . GLN A 1 664 ? 29.610 -22.520 -72.510 1.00 38.06 664 GLN A CA 1
ATOM 5340 C C . GLN A 1 664 ? 29.124 -22.904 -71.103 1.00 38.06 664 GLN A C 1
ATOM 5342 O O . GLN A 1 664 ? 28.089 -23.537 -70.973 1.00 38.06 664 GLN A O 1
ATOM 5347 N N . ASP A 1 665 ? 29.783 -22.444 -70.036 1.00 41.53 665 ASP A N 1
ATOM 5348 C CA . ASP A 1 665 ? 29.260 -22.595 -68.669 1.00 41.53 665 ASP A CA 1
ATOM 5349 C C . ASP A 1 665 ? 28.825 -21.247 -68.112 1.00 41.53 665 ASP A C 1
ATOM 5351 O O . ASP A 1 665 ? 29.599 -20.552 -67.459 1.00 41.53 665 ASP A O 1
ATOM 5355 N N . LYS A 1 666 ? 27.582 -20.850 -68.415 1.00 51.94 666 LYS A N 1
ATOM 5356 C CA . LYS A 1 666 ? 26.876 -19.736 -67.750 1.00 51.94 666 LYS A CA 1
ATOM 5357 C C . LYS A 1 666 ? 25.414 -19.650 -68.194 1.00 51.94 666 LYS A C 1
ATOM 5359 O O . LYS A 1 666 ? 25.013 -18.636 -68.758 1.00 51.94 666 LYS A O 1
ATOM 5364 N N . ARG A 1 667 ? 24.591 -20.693 -67.984 1.00 48.91 667 ARG A N 1
ATOM 5365 C CA . ARG A 1 667 ? 23.119 -20.534 -68.114 1.00 48.91 667 ARG A CA 1
ATOM 5366 C C . ARG A 1 667 ? 22.211 -21.635 -67.559 1.00 48.91 667 ARG A C 1
ATOM 5368 O O . ARG A 1 667 ? 21.091 -21.754 -68.038 1.00 48.91 667 ARG A O 1
ATOM 5375 N N . LEU A 1 668 ? 22.611 -22.400 -66.544 1.00 48.28 668 LEU A N 1
ATOM 5376 C CA . LEU A 1 668 ? 21.743 -23.466 -66.019 1.00 48.28 668 LEU A CA 1
ATOM 5377 C C . LEU A 1 668 ? 21.634 -23.506 -64.492 1.00 48.28 668 LEU A C 1
ATOM 5379 O O . LEU A 1 668 ? 21.758 -24.571 -63.922 1.00 48.28 668 LEU A O 1
ATOM 5383 N N . PHE A 1 669 ? 21.333 -22.388 -63.821 1.00 40.91 669 PHE A N 1
ATOM 5384 C CA . PHE A 1 669 ? 20.743 -22.452 -62.472 1.00 40.91 669 PHE A CA 1
ATOM 5385 C C . PHE A 1 669 ? 19.786 -21.281 -62.230 1.00 40.91 669 PHE A C 1
ATOM 5387 O O . PHE A 1 669 ? 20.184 -20.210 -61.785 1.00 40.91 669 PHE A O 1
ATOM 5394 N N . SER A 1 670 ? 18.503 -21.478 -62.546 1.00 46.31 670 SER A N 1
ATOM 5395 C CA . SER A 1 670 ? 17.417 -20.616 -62.056 1.00 46.31 670 SER A CA 1
ATOM 5396 C C . SER A 1 670 ? 16.076 -21.349 -62.038 1.00 46.31 670 SER A C 1
ATOM 5398 O O . SER A 1 670 ? 15.127 -20.942 -62.687 1.00 46.31 670 SER A O 1
ATOM 5400 N N . PHE A 1 671 ? 15.976 -22.434 -61.276 1.00 47.75 671 PHE A N 1
ATOM 5401 C CA . PHE A 1 671 ? 14.674 -22.987 -60.903 1.00 47.75 671 PHE A CA 1
ATOM 5402 C C . PHE A 1 671 ? 14.772 -23.591 -59.511 1.00 47.75 671 PHE A C 1
ATOM 5404 O O . PHE A 1 671 ? 15.318 -24.669 -59.374 1.00 47.75 671 PHE A O 1
ATOM 5411 N N . PHE A 1 672 ? 14.308 -22.852 -58.500 1.00 38.16 672 PHE A N 1
ATOM 5412 C CA . PHE A 1 672 ? 13.504 -23.342 -57.372 1.00 38.16 672 PHE A CA 1
ATOM 5413 C C . PHE A 1 672 ? 13.077 -22.129 -56.528 1.00 38.16 672 PHE A C 1
ATOM 5415 O O . PHE A 1 672 ? 13.836 -21.597 -55.722 1.00 38.16 672 PHE A O 1
ATOM 5422 N N . LYS A 1 673 ? 11.845 -21.658 -56.754 1.00 42.69 673 LYS A N 1
ATOM 5423 C CA . LYS A 1 673 ? 11.097 -20.792 -55.833 1.00 42.69 673 LYS A CA 1
ATOM 5424 C C . LYS A 1 673 ? 9.621 -21.189 -55.908 1.00 42.69 673 LYS A C 1
ATOM 5426 O O . LYS A 1 673 ? 9.107 -21.331 -57.015 1.00 42.69 673 LYS A O 1
ATOM 5431 N N . LYS A 1 674 ? 8.993 -21.269 -54.726 1.00 50.19 674 LYS A N 1
ATOM 5432 C CA . LYS A 1 674 ? 7.658 -21.789 -54.348 1.00 50.19 674 LYS A CA 1
ATOM 5433 C C . LYS A 1 674 ? 7.649 -23.296 -54.058 1.00 50.19 674 LYS A C 1
ATOM 5435 O O . LYS A 1 674 ? 8.077 -24.068 -54.904 1.00 50.19 674 LYS A O 1
ATOM 5440 N N . ASN A 1 675 ? 7.208 -23.767 -52.891 1.00 37.16 675 ASN A N 1
ATOM 5441 C CA . ASN A 1 675 ? 6.381 -23.159 -51.834 1.00 37.16 675 ASN A CA 1
ATOM 5442 C C . ASN A 1 675 ? 7.065 -23.161 -50.472 1.00 37.16 675 ASN A C 1
ATOM 5444 O O . ASN A 1 675 ? 7.792 -24.139 -50.199 1.00 37.16 675 ASN A O 1
#

Sequence (675 aa):
MDGWSITSRPGQPSPVRAGRLPRVQHHWSWTATAWSPGPAPLRIPAASRVHPLRHAGTGGLGMALEEELAMLTGERDDEEELPDLEMPVVGHNADLLSLFRQKEKDLVLAAKLGKALLERNQDLSKQYEKMHKDLNEKLEHLEQEKHELRRRLERREGEWEGRVAELETDVQQLQCELELHQVQLREADRDKTKAISELSEQNHRLLEQLSSHLVTTPQGHSRVVALLPPVKLLFRAELSLRQIRPGRLSSQQSTDTDSHQSYLRTGAAEVEKQLSTQVHSLRGDFREKSMSTRQHMTGLETLQAEIKMLSERKMELERRVHIMLEENELLQSTVDDFRERTLVLEKQCQEKDLQLRQSQLELQEVQVSHRQLTSRLEELSEEHSLHGLTPHPSSLLCEIEQSMEQEEQEQEREQLRLQLWEAYCEVRSLCSHLRGNDITDSALSTDSSMDDSSETSSAKDVPTGSLHTGLLELRRLTQNLLDGNESTGSRRSDEEALEEQVRKMGEELREVRELHEAEQDKTRSGQGELLQLHNQMALLSVEMCSLREDNQRMRVMAEIREPSEQLQSAIRDRDDAIAKKKAVEMELAKCKIDIMSLNSQLLDAIQQKLNLSQQLEAWQDDMHRVIDQQLMDKHQDEWRSAPPSLSRAHGSQSSRRAHRISDQDKRLFSFFKKN

InterPro domains:
  IPR051149 Spindly/BICDR Dynein Motor Adapter [PTHR32123] (268-659)
  IPR060493 BICD family-like cargo adapter 1/2-like, C-terminal domain [PF27654] (589-647)